Protein AF-0000000083317665 (afdb_homodimer)

Sequence (696 aa):
MKKIGIKEIALHAEVSTATVSYVLNGTRNVSFKTKERVLKVIEELNYMPNDIAKSLKSNKTNTIGVIAEDLTVFNAPEIIDGINEYAEKNDLQILLTNLRLQKRVGYDYANTEAYQKRAQEAVSSLLSKQVEGIIYVGVHARDITGLINTYEKPIVYTYCYAEGESSIQYNDEQAAYDAMAYLVGKGHTRIGIISGLMDSIPSRLRFNGYYKAMTEFQLPFDPQFIRIGNWSSESGYRLTGELMQLTNRPTALLIMNDLMAVGALKAAAEQGVCVPSDLSLIGFDNREFSAYLSPGITTMDVPLHEIGILAMKTLRSKIDGQPVPEEEAPLCTLIERESVAQIEPEKLMKKIGIKEIALHAEVSTATVSYVLNGTRNVSFKTKERVLKVIEELNYMPNDIAKSLKSNKTNTIGVIAEDLTVFNAPEIIDGINEYAEKNDLQILLTNLRLQKRVGYDYANTEAYQKRAQEAVSSLLSKQVEGIIYVGVHARDITGLINTYEKPIVYTYCYAEGESSIQYNDEQAAYDAMAYLVGKGHTRIGIISGLMDSIPSRLRFNGYYKAMTEFQLPFDPQFIRIGNWSSESGYRLTGELMQLTNRPTALLIMNDLMAVGALKAAAEQGVCVPSDLSLIGFDNREFSAYLSPGITTMDVPLHEIGILAMKTLRSKIDGQPVPEEEAPLCTLIERESVAQIEPEKL

pLDDT: mean 89.56, std 12.01, range [35.34, 98.88]

Secondary structure (DSSP, 8-state):
-----HHHHHHHHTS-HHHHHHHHHT-S---HHHHHHHHHHHHHTT----HHHHHHHHS---EEEEEES-TTSTHHHHHHHHHHHHHHHTT-EEEEEE--HHHHHTT-TT-HHHHHHHHHHHHHHHHHTT-SEEEEE-SSS-B-TTS---TT--EEEESSB-TTSEEE---HHHHHHHHHHHHHHTT--SEEEEE--TT-HHHHHHHHHHHHHHHHTTPPP-GGGEEE--SSHHHHHHHHHHHHTSTT--SEEEESSHHHHHHHHHHHHHTTPPTTTT-EEEEES--GGGGTSSSPPEEEEP-HHHHHHHHHHHHHHHHTTPPPP-PPPPPPEEE--SS----PPP--/-----HHHHHHHHTS-HHHHHHHHHT-S---HHHHHHHHHHHHHTT----HHHHHHHHS---EEEEEES-TTSTHHHHHHHHHHHHHHHTT-EEEEEE--HHHHHTT-TT-HHHHHHHHHHHHHHHHHTT-SEEEEE-SSS-B-TTS---TT--EEEESSB-TTSEEE---HHHHHHHHHHHHHHTT--SEEEEE--TT-HHHHHHHHHHHHHHHHTTPPP-GGGEEE--SSHHHHHHHHHHHHTSTT--SEEEESSHHHHHHHHHHHHHTTPPTTTT-EEEEES--GGGGTSSSPPEEEEP-HHHHHHHHHHHHHHHHTTPPPP-PPPPPPEEE--SS----PPP--

Radius of gyration: 28.66 Å; Cα contacts (8 Å, |Δi|>4): 1415; chains: 2; bounding box: 61×88×77 Å

InterPro domains:
  IPR000843 LacI-type HTH domain [PF00356] (6-50)
  IPR000843 LacI-type HTH domain [PS50932] (4-58)
  IPR000843 LacI-type HTH domain [SM00354] (3-73)
  IPR000843 LacI-type HTH domain [cd01392] (7-58)
  IPR010982 Lambda repressor-like, DNA-binding domain superfamily [G3DSA:1.10.260.40] (1-60)
  IPR010982 Lambda repressor-like, DNA-binding domain superfamily [SSF47413] (2-62)
  IPR028082 Periplasmic binding protein-like I [SSF53822] (63-342)
  IPR046335 Transcriptional regulator LacI/GalR-like, sensor domain [PF13377] (181-340)

Foldseek 3Di:
DPQCDLCNLCVQLVHDSVLLVCLVVVPDDDDPVSSVSSVVSCVVVVPDDDLVVVCVVVVASLEEEEEEQACPADLNVLLVLLLVVLSVVVVHHYDYHYLNNCVVQNPCCVPLPVQLVSQAVSLVVVVVVSHLAYEYEYNAAEECEPSYDNVLRAYEYENYDYPPHHYAAAQLLVLLLVVLVVQVVLQFQQEAEEFAAPPGPSRVSSVNSVVVNCVVVVGDDDCQRYHYAHQALCRLQVSLLSQVPDPPHGLEYEYEAVRSVNSNVVNCVVVVHDFNGSYAYEHECPDPCLVVDVFRHWYWHGNSSVSSNLRNQQSVCVSVVHDRDDDHRHYIDIDDTRRHHRDNNDDD/DPQCDLCNLCVQLVHDSVLLVCLVVVPDDDDPVSSVSSVVSCVVVVPDDDLVVVCVVVVASLEEEEEEQACPADLNVLLVLLLVVLSVVVVHHYDYHYLNNCVVQNPCCVVLPVQLVSQAVSLVVVVVVSHQAYEYEYNAAEEPEPSYDNVLRAYEYENYDYPPHHYAAAQLLVLLLVVLVVQVVLQWQQEAEEFAAPPGPSRVSSVNSVVVNCVVVVGDDDCQRYHYAHQALCRLQVSLLSQVPDPPHGLEYEYEAVRSVNSNVVNCVVVVHDFNGSYAYEHECPDPCLVVDVFRHWYWHGNSSVSSNLRNQQSVCVSVVHDRDDDHRHYIDIDDTRRHHRDNNDPD

Solvent-accessible surface area (backbone atoms only — not comparable to full-atom values): 35678 Å² total; per-residue (Å²): 128,85,78,76,41,61,60,50,50,9,61,73,43,71,45,52,50,64,53,46,49,21,60,77,63,65,75,52,95,63,58,69,70,56,43,51,43,42,51,50,42,32,60,74,63,64,56,65,66,58,47,56,65,49,17,68,72,68,74,51,64,55,26,33,29,33,41,26,36,27,46,74,44,85,58,36,30,36,20,49,48,17,34,44,54,50,26,58,78,65,71,37,41,39,39,57,42,67,66,42,41,47,82,72,44,53,88,52,72,75,58,49,63,66,51,28,53,52,51,33,50,53,44,51,54,39,54,21,62,48,39,60,32,37,39,38,38,41,85,53,66,42,82,49,59,84,44,62,75,61,86,84,49,43,58,25,26,30,46,24,35,36,82,97,50,54,51,43,61,62,37,40,28,58,38,30,23,51,53,44,50,50,44,42,72,27,23,54,58,47,66,22,36,37,38,30,41,84,88,28,60,62,33,50,34,25,47,49,11,43,49,51,36,33,59,74,69,66,40,77,84,56,76,84,39,59,40,78,30,67,64,34,34,65,39,21,20,53,50,42,45,55,43,69,66,39,92,83,44,47,47,29,33,47,23,67,27,39,48,18,36,52,17,27,51,52,30,30,55,76,69,72,41,46,59,17,81,57,32,16,39,33,24,23,59,55,50,78,40,37,70,71,36,91,53,17,45,14,18,32,32,58,52,39,36,57,45,16,34,51,38,47,55,44,42,51,24,51,61,68,70,41,79,61,74,90,68,78,56,47,64,47,45,79,44,86,50,48,14,56,46,77,46,78,56,69,87,128,128,83,80,76,43,60,61,50,50,10,62,74,43,70,44,52,51,64,54,46,48,22,58,76,65,64,74,50,95,64,57,70,69,57,43,50,43,42,50,49,41,33,59,73,64,64,56,64,65,58,46,56,64,49,18,69,74,69,74,50,62,53,28,34,29,33,40,26,35,26,46,72,43,84,60,36,30,36,20,48,48,17,34,44,54,50,25,58,79,64,71,37,41,39,38,56,42,65,67,41,41,49,82,72,46,53,88,52,72,76,57,48,62,66,50,28,52,53,50,34,50,52,44,52,55,38,53,21,61,47,40,58,32,36,38,38,37,42,84,52,65,43,84,49,58,85,44,63,75,62,86,85,48,43,58,27,26,30,46,24,37,36,81,97,51,55,52,42,59,63,35,41,28,58,38,29,23,52,52,45,50,51,44,42,74,28,24,52,58,47,68,21,37,37,39,29,42,84,90,28,59,62,34,49,33,25,47,50,11,42,48,51,36,34,59,75,69,67,39,77,84,54,76,86,39,60,42,78,30,68,64,34,33,65,39,20,19,54,50,41,45,56,41,67,66,40,90,82,44,46,48,28,32,48,23,67,27,40,47,17,37,52,16,26,53,52,31,30,54,75,68,71,43,45,60,18,81,57,33,16,39,33,25,22,58,56,49,77,40,38,71,72,35,93,52,17,46,14,19,31,30,58,52,39,38,57,45,16,35,49,39,48,54,42,41,50,23,50,60,70,71,41,80,63,75,89,66,79,57,48,66,47,43,80,43,88,51,48,14,57,48,78,45,76,57,69,85,127

Organism: Saccharibacillus brassicae (NCBI:txid2583377)

Structure (mmCIF, N/CA/C/O backbone):
data_AF-0000000083317665-model_v1
#
loop_
_entity.id
_entity.type
_entity.pdbx_description
1 polymer 'LacI family transcriptional regulator'
#
loop_
_atom_site.group_PDB
_atom_site.id
_atom_site.type_symbol
_atom_site.label_atom_id
_atom_site.label_alt_id
_atom_site.label_comp_id
_atom_site.label_asym_id
_atom_site.label_entity_id
_atom_site.label_seq_id
_atom_site.pdbx_PDB_ins_code
_atom_site.Cartn_x
_atom_site.Cartn_y
_atom_site.Cartn_z
_atom_site.occupancy
_atom_site.B_iso_or_equiv
_atom_site.auth_seq_id
_atom_site.auth_comp_id
_atom_site.auth_asym_id
_atom_site.auth_atom_id
_atom_site.pdbx_PDB_model_num
ATOM 1 N N . MET A 1 1 ? 8.125 -24.188 -33.344 1 35.34 1 MET A N 1
ATOM 2 C CA . MET A 1 1 ? 9.477 -24.578 -32.969 1 35.34 1 MET A CA 1
ATOM 3 C C . MET A 1 1 ? 9.445 -25.719 -31.953 1 35.34 1 MET A C 1
ATOM 5 O O . MET A 1 1 ? 8.57 -25.766 -31.078 1 35.34 1 MET A O 1
ATOM 9 N N . LYS A 1 2 ? 10.047 -26.844 -32.25 1 47.69 2 LYS A N 1
ATOM 10 C CA . LYS A 1 2 ? 10.07 -28.047 -31.422 1 47.69 2 LYS A CA 1
ATOM 11 C C . LYS A 1 2 ? 10.508 -27.719 -29.984 1 47.69 2 LYS A C 1
ATOM 13 O O . LYS A 1 2 ? 11.516 -27.047 -29.781 1 47.69 2 LYS A O 1
ATOM 18 N N . LYS A 1 3 ? 9.641 -27.719 -28.969 1 56.59 3 LYS A N 1
ATOM 19 C CA . LYS A 1 3 ? 9.945 -27.453 -27.562 1 56.59 3 LYS A CA 1
ATOM 20 C C . LYS A 1 3 ? 11.148 -28.281 -27.094 1 56.59 3 LYS A C 1
ATOM 22 O O . LYS A 1 3 ? 11.164 -29.5 -27.25 1 56.59 3 LYS A O 1
ATOM 27 N N . ILE A 1 4 ? 12.344 -27.688 -26.984 1 62.31 4 ILE A N 1
ATOM 28 C CA . ILE A 1 4 ? 13.562 -28.328 -26.5 1 62.31 4 ILE A CA 1
ATOM 29 C C . ILE A 1 4 ? 13.32 -28.906 -25.109 1 62.31 4 ILE A C 1
ATOM 31 O O . ILE A 1 4 ? 12.898 -28.203 -24.188 1 62.31 4 ILE A O 1
ATOM 35 N N . GLY A 1 5 ? 13.102 -30.172 -25.062 1 70.69 5 GLY A N 1
ATOM 36 C CA . GLY A 1 5 ? 12.961 -30.875 -23.797 1 70.69 5 GLY A CA 1
ATOM 37 C C . GLY A 1 5 ? 14.234 -31.562 -23.344 1 70.69 5 GLY A C 1
ATOM 38 O O . GLY A 1 5 ? 15.312 -31.312 -23.906 1 70.69 5 GLY A O 1
ATOM 39 N N . ILE A 1 6 ? 14.109 -32.188 -22.25 1 76.19 6 ILE A N 1
ATOM 40 C CA . ILE A 1 6 ? 15.234 -32.875 -21.641 1 76.19 6 ILE A CA 1
ATOM 41 C C . ILE A 1 6 ? 15.867 -33.812 -22.656 1 76.19 6 ILE A C 1
ATOM 43 O O . ILE A 1 6 ? 17.094 -34 -22.688 1 76.19 6 ILE A O 1
ATOM 47 N N . LYS A 1 7 ? 15.07 -34.25 -23.547 1 80.5 7 LYS A N 1
ATOM 48 C CA . LYS A 1 7 ? 15.555 -35.188 -24.547 1 80.5 7 LYS A CA 1
ATOM 49 C C . LYS A 1 7 ? 16.5 -34.5 -25.531 1 80.5 7 LYS A C 1
ATOM 51 O O . LYS A 1 7 ? 17.531 -35.062 -25.906 1 80.5 7 LYS A O 1
ATOM 56 N N . GLU A 1 8 ? 16.125 -33.312 -25.906 1 81.12 8 GLU A N 1
ATOM 57 C CA . GLU A 1 8 ? 16.953 -32.562 -26.844 1 81.12 8 GLU A CA 1
ATOM 58 C C . GLU A 1 8 ? 18.281 -32.156 -26.188 1 81.12 8 GLU A C 1
ATOM 60 O O . GLU A 1 8 ? 19.328 -32.219 -26.828 1 81.12 8 GLU A O 1
ATOM 65 N N . ILE A 1 9 ? 18.109 -31.734 -24.969 1 84.44 9 ILE A N 1
ATOM 66 C CA . ILE A 1 9 ? 19.312 -31.375 -24.234 1 84.44 9 ILE A CA 1
ATOM 67 C C . ILE A 1 9 ? 20.25 -32.594 -24.141 1 84.44 9 ILE A C 1
ATOM 69 O O . ILE A 1 9 ? 21.453 -32.469 -24.344 1 84.44 9 ILE A O 1
ATOM 73 N N . ALA A 1 10 ? 19.734 -33.656 -23.828 1 86.38 10 ALA A N 1
ATOM 74 C CA . ALA A 1 10 ? 20.5 -34.906 -23.703 1 86.38 10 ALA A CA 1
ATOM 75 C C . ALA A 1 10 ? 21.219 -35.25 -25 1 86.38 10 ALA A C 1
ATOM 77 O O . ALA A 1 10 ? 22.391 -35.625 -25 1 86.38 10 ALA A O 1
ATOM 78 N N . LEU A 1 11 ? 20.547 -35.062 -26.016 1 86.12 11 LEU A N 1
ATOM 79 C CA . LEU A 1 11 ? 21.094 -35.344 -27.328 1 86.12 11 LEU A CA 1
ATOM 80 C C . LEU A 1 11 ? 22.266 -34.406 -27.641 1 86.12 11 LEU A C 1
ATOM 82 O O . LEU A 1 11 ? 23.328 -34.844 -28.078 1 86.12 11 LEU A O 1
ATOM 86 N N . HIS A 1 12 ? 22.062 -33.156 -27.328 1 86.88 12 HIS A N 1
ATOM 87 C CA . HIS A 1 12 ? 23.062 -32.156 -27.641 1 86.88 12 HIS A CA 1
ATOM 88 C C . HIS A 1 12 ? 24.266 -32.281 -26.719 1 86.88 12 HIS A C 1
ATOM 90 O O . HIS A 1 12 ? 25.391 -31.984 -27.125 1 86.88 12 HIS A O 1
ATOM 96 N N . ALA A 1 13 ? 23.984 -32.594 -25.594 1 87.62 13 ALA A N 1
ATOM 97 C CA . ALA A 1 13 ? 25.047 -32.719 -24.594 1 87.62 13 ALA A CA 1
ATOM 98 C C . ALA A 1 13 ? 25.656 -34.094 -24.625 1 87.62 13 ALA A C 1
ATOM 100 O O . ALA A 1 13 ? 26.641 -34.375 -23.938 1 87.62 13 ALA A O 1
ATOM 101 N N . GLU A 1 14 ? 25.141 -35.031 -25.344 1 88.31 14 GLU A N 1
ATOM 102 C CA . GLU A 1 14 ? 25.609 -36.406 -25.5 1 88.31 14 GLU A CA 1
ATOM 103 C C . GLU A 1 14 ? 25.594 -37.156 -24.172 1 88.31 14 GLU A C 1
ATOM 105 O O . GLU A 1 14 ? 26.562 -37.812 -23.797 1 88.31 14 GLU A O 1
ATOM 110 N N . VAL A 1 15 ? 24.578 -36.875 -23.531 1 86.62 15 VAL A N 1
ATOM 111 C CA . VAL A 1 15 ? 24.359 -37.594 -22.266 1 86.62 15 VAL A CA 1
ATOM 112 C C . VAL A 1 15 ? 22.953 -38.156 -22.234 1 86.62 15 VAL A C 1
ATOM 114 O O . VAL A 1 15 ? 22.141 -37.906 -23.141 1 86.62 15 VAL A O 1
ATOM 117 N N . SER A 1 16 ? 22.688 -39.062 -21.328 1 82.56 16 SER A N 1
ATOM 118 C CA . SER A 1 16 ? 21.344 -39.594 -21.141 1 82.56 16 SER A CA 1
ATOM 119 C C . SER A 1 16 ? 20.391 -38.562 -20.594 1 82.56 16 SER A C 1
ATOM 121 O O . SER A 1 16 ? 20.844 -37.562 -20.016 1 82.56 16 SER A O 1
ATOM 123 N N . THR A 1 17 ? 19.078 -38.75 -20.828 1 85.56 17 THR A N 1
ATOM 124 C CA . THR A 1 17 ? 18.062 -37.844 -20.266 1 85.56 17 THR A CA 1
ATOM 125 C C . THR A 1 17 ? 18.141 -37.844 -18.734 1 85.56 17 THR A C 1
ATOM 127 O O . THR A 1 17 ? 17.891 -36.812 -18.109 1 85.56 17 THR A O 1
ATOM 130 N N . ALA A 1 18 ? 18.562 -38.938 -18.172 1 79.38 18 ALA A N 1
ATOM 131 C CA . ALA A 1 18 ? 18.75 -39.031 -16.734 1 79.38 18 ALA A CA 1
ATOM 132 C C . ALA A 1 18 ? 19.875 -38.125 -16.25 1 79.38 18 ALA A C 1
ATOM 134 O O . ALA A 1 18 ? 19.75 -37.438 -15.227 1 79.38 18 ALA A O 1
ATOM 135 N N . THR A 1 19 ? 20.875 -38.125 -17.016 1 80.62 19 THR A N 1
ATOM 136 C CA . THR A 1 19 ? 22.031 -37.281 -16.672 1 80.62 19 THR A CA 1
ATOM 137 C C . THR A 1 19 ? 21.656 -35.812 -16.688 1 80.62 19 THR A C 1
ATOM 139 O O . THR A 1 19 ? 22.047 -35.062 -15.805 1 80.62 19 THR A O 1
ATOM 142 N N . VAL A 1 20 ? 20.844 -35.438 -17.688 1 80.31 20 VAL A N 1
ATOM 143 C CA . VAL A 1 20 ? 20.375 -34.062 -17.766 1 80.31 20 VAL A CA 1
ATOM 144 C C . VAL A 1 20 ? 19.531 -33.719 -16.547 1 80.31 20 VAL A C 1
ATOM 146 O O . VAL A 1 20 ? 19.703 -32.656 -15.945 1 80.31 20 VAL A O 1
ATOM 149 N N . SER A 1 21 ? 18.75 -34.625 -16.188 1 75 21 SER A N 1
ATOM 150 C CA . SER A 1 21 ? 17.875 -34.438 -15.023 1 75 21 SER A CA 1
ATOM 151 C C . SER A 1 21 ? 18.703 -34.281 -13.742 1 75 21 SER A C 1
ATOM 153 O O . SER A 1 21 ? 18.406 -33.438 -12.914 1 75 21 SER A O 1
ATOM 155 N N . TYR A 1 22 ? 19.719 -35.094 -13.672 1 72.69 22 TYR A N 1
ATOM 156 C CA . TYR A 1 22 ? 20.578 -35.031 -12.5 1 72.69 22 TYR A CA 1
ATOM 157 C C . TYR A 1 22 ? 21.281 -33.656 -12.422 1 72.69 22 TYR A C 1
ATOM 159 O O . TYR A 1 22 ? 21.375 -33.062 -11.344 1 72.69 22 TYR A O 1
ATOM 167 N N . VAL A 1 23 ? 21.656 -33.188 -13.516 1 73.25 23 VAL A N 1
ATOM 168 C CA . VAL A 1 23 ? 22.359 -31.906 -13.586 1 73.25 23 VAL A CA 1
ATOM 169 C C . VAL A 1 23 ? 21.422 -30.75 -13.25 1 73.25 23 VAL A C 1
ATOM 171 O O . VAL A 1 23 ? 21.766 -29.844 -12.492 1 73.25 23 VAL A O 1
ATOM 174 N N . LEU A 1 24 ? 20.219 -30.859 -13.797 1 72.88 24 LEU A N 1
ATOM 175 C CA . LEU A 1 24 ? 19.25 -29.781 -13.648 1 72.88 24 LEU A CA 1
ATOM 176 C C . LEU A 1 24 ? 18.734 -29.719 -12.211 1 72.88 24 LEU A C 1
ATOM 178 O O . LEU A 1 24 ? 18.484 -28.625 -11.695 1 72.88 24 LEU A O 1
ATOM 182 N N . ASN A 1 25 ? 18.719 -30.938 -11.586 1 65.94 25 ASN A N 1
ATOM 183 C CA . ASN A 1 25 ? 18.094 -31 -10.266 1 65.94 25 ASN A CA 1
ATOM 184 C C . ASN A 1 25 ? 19.141 -31.156 -9.164 1 65.94 25 ASN A C 1
ATOM 186 O O . ASN A 1 25 ? 18.812 -31.047 -7.98 1 65.94 25 ASN A O 1
ATOM 190 N N . GLY A 1 26 ? 20.25 -31.297 -9.539 1 60.66 26 GLY A N 1
ATOM 191 C CA . GLY A 1 26 ? 21.344 -31.484 -8.594 1 60.66 26 GLY A CA 1
ATOM 192 C C . GLY A 1 26 ? 21.172 -32.719 -7.715 1 60.66 26 GLY A C 1
ATOM 193 O O . GLY A 1 26 ? 21.5 -32.688 -6.527 1 60.66 26 GLY A O 1
ATOM 194 N N . THR A 1 27 ? 20.531 -33.688 -8.125 1 57.81 27 THR A N 1
ATOM 195 C CA . THR A 1 27 ? 20.141 -34.812 -7.281 1 57.81 27 THR A CA 1
ATOM 196 C C . THR A 1 27 ? 21.234 -35.906 -7.27 1 57.81 27 THR A C 1
ATOM 198 O O . THR A 1 27 ? 21.312 -36.688 -6.332 1 57.81 27 THR A O 1
ATOM 201 N N . ARG A 1 28 ? 21.938 -36.156 -8.375 1 61.81 28 ARG A N 1
ATOM 202 C CA . ARG A 1 28 ? 23 -37.156 -8.406 1 61.81 28 ARG A CA 1
ATOM 203 C C . ARG A 1 28 ? 24.312 -36.531 -8.844 1 61.81 28 ARG A C 1
ATOM 205 O O . ARG A 1 28 ? 24.328 -35.5 -9.531 1 61.81 28 ARG A O 1
ATOM 212 N N . ASN A 1 29 ? 25.453 -37.094 -8.336 1 68.44 29 ASN A N 1
ATOM 213 C CA . ASN A 1 29 ? 26.781 -36.625 -8.703 1 68.44 29 ASN A CA 1
ATOM 214 C C . ASN A 1 29 ? 27.094 -36.906 -10.164 1 68.44 29 ASN A C 1
ATOM 216 O O . ASN A 1 29 ? 27 -38.062 -10.617 1 68.44 29 ASN A O 1
ATOM 220 N N . VAL A 1 30 ? 27.172 -35.906 -10.906 1 72.94 30 VAL A N 1
ATOM 221 C CA . VAL A 1 30 ? 27.625 -35.938 -12.289 1 72.94 30 VAL A CA 1
ATOM 222 C C . VAL A 1 30 ? 29.016 -35.344 -12.398 1 72.94 30 VAL A C 1
ATOM 224 O O . VAL A 1 30 ? 29.359 -34.438 -11.617 1 72.94 30 VAL A O 1
ATOM 227 N N . SER A 1 31 ? 29.953 -36 -13.164 1 78.19 31 SER A N 1
ATOM 228 C CA . SER A 1 31 ? 31.297 -35.469 -13.328 1 78.19 31 SER A CA 1
ATOM 229 C C . SER A 1 31 ? 31.266 -33.969 -13.719 1 78.19 31 SER A C 1
ATOM 231 O O . SER A 1 31 ? 30.312 -33.531 -14.336 1 78.19 31 SER A O 1
ATOM 233 N N . PHE A 1 32 ? 32.281 -33.25 -13.258 1 81.31 32 PHE A N 1
ATOM 234 C CA . PHE A 1 32 ? 32.375 -31.828 -13.531 1 81.31 32 PHE A CA 1
ATOM 235 C C . PHE A 1 32 ? 32.312 -31.547 -15.031 1 81.31 32 PHE A C 1
ATOM 237 O O . PHE A 1 32 ? 31.641 -30.625 -15.469 1 81.31 32 PHE A O 1
ATOM 244 N N . LYS A 1 33 ? 32.969 -32.312 -15.773 1 82.69 33 LYS A N 1
ATOM 245 C CA . LYS A 1 33 ? 33.031 -32.156 -17.219 1 82.69 33 LYS A CA 1
ATOM 246 C C . LYS A 1 33 ? 31.641 -32.312 -17.844 1 82.69 33 LYS A C 1
ATOM 248 O O . LYS A 1 33 ? 31.234 -31.531 -18.703 1 82.69 33 LYS A O 1
ATOM 253 N N . THR A 1 34 ? 30.953 -33.25 -17.375 1 84.12 34 THR A N 1
ATOM 254 C CA . THR A 1 34 ? 29.609 -33.531 -17.891 1 84.12 34 THR A CA 1
ATOM 255 C C . THR A 1 34 ? 28.641 -32.438 -17.5 1 84.12 34 THR A C 1
ATOM 257 O O . THR A 1 34 ? 27.812 -32 -18.328 1 84.12 34 THR A O 1
ATOM 260 N N . LYS A 1 35 ? 28.703 -32 -16.344 1 83.94 35 LYS A N 1
ATOM 261 C CA . LYS A 1 35 ? 27.859 -30.922 -15.844 1 83.94 35 LYS A CA 1
ATOM 262 C C . LYS A 1 35 ? 28.047 -29.656 -16.672 1 83.94 35 LYS A C 1
ATOM 264 O O . LYS A 1 35 ? 27.062 -29.016 -17.062 1 83.94 35 LYS A O 1
ATOM 269 N N . GLU A 1 36 ? 29.266 -29.359 -16.891 1 83.56 36 GLU A N 1
ATOM 270 C CA . GLU A 1 36 ? 29.562 -28.172 -17.688 1 83.56 36 GLU A CA 1
ATOM 271 C C . GLU A 1 36 ? 28.984 -28.281 -19.094 1 83.56 36 GLU A C 1
ATOM 273 O O . GLU A 1 36 ? 28.484 -27.312 -19.625 1 83.56 36 GLU A O 1
ATOM 278 N N . ARG A 1 37 ? 29.188 -29.406 -19.641 1 85.12 37 ARG A N 1
ATOM 279 C CA . ARG A 1 37 ? 28.672 -29.641 -20.984 1 85.12 37 ARG A CA 1
ATOM 280 C C . ARG A 1 37 ? 27.156 -29.469 -21.031 1 85.12 37 ARG A C 1
ATOM 282 O O . ARG A 1 37 ? 26.625 -28.844 -21.953 1 85.12 37 ARG A O 1
ATOM 289 N N . VAL A 1 38 ? 26.5 -30 -20.062 1 84.94 38 VAL A N 1
ATOM 290 C CA . VAL A 1 38 ? 25.047 -29.938 -19.984 1 84.94 38 VAL A CA 1
ATOM 291 C C . VAL A 1 38 ? 24.594 -28.484 -19.797 1 84.94 38 VAL A C 1
ATOM 293 O O . VAL A 1 38 ? 23.688 -28.016 -20.484 1 84.94 38 VAL A O 1
ATOM 296 N N . LEU A 1 39 ? 25.266 -27.859 -18.938 1 81.38 39 LEU A N 1
ATOM 297 C CA . LEU A 1 39 ? 24.922 -26.469 -18.641 1 81.38 39 LEU A CA 1
ATOM 298 C C . LEU A 1 39 ? 25.156 -25.594 -19.859 1 81.38 39 LEU A C 1
ATOM 300 O O . LEU A 1 39 ? 24.375 -24.656 -20.109 1 81.38 39 LEU A O 1
ATOM 304 N N . LYS A 1 40 ? 26.219 -25.812 -20.562 1 79.88 40 LYS A N 1
ATOM 305 C CA . LYS A 1 40 ? 26.5 -25.078 -21.781 1 79.88 40 LYS A CA 1
ATOM 306 C C . LYS A 1 40 ? 25.391 -25.25 -22.812 1 79.88 40 LYS A C 1
ATOM 308 O O . LYS A 1 40 ? 24.953 -24.281 -23.438 1 79.88 40 LYS A O 1
ATOM 313 N N . VAL A 1 41 ? 24.938 -26.453 -22.938 1 80.75 41 VAL A N 1
ATOM 314 C CA . VAL A 1 41 ? 23.875 -26.75 -23.891 1 80.75 41 VAL A CA 1
ATOM 315 C C . VAL A 1 41 ? 22.578 -26.062 -23.453 1 80.75 41 VAL A C 1
ATOM 317 O O . VAL A 1 41 ? 21.844 -25.516 -24.281 1 80.75 41 VAL A O 1
ATOM 320 N N . ILE A 1 42 ? 22.359 -26.078 -22.203 1 76.62 42 ILE A N 1
ATOM 321 C CA . ILE A 1 42 ? 21.172 -25.438 -21.625 1 76.62 42 ILE A CA 1
ATOM 322 C C . ILE A 1 42 ? 21.188 -23.953 -21.953 1 76.62 42 ILE A C 1
ATOM 324 O O . ILE A 1 42 ? 20.172 -23.375 -22.344 1 76.62 42 ILE A O 1
ATOM 328 N N . GLU A 1 43 ? 22.297 -23.438 -21.812 1 72.31 43 GLU A N 1
ATOM 329 C CA . GLU A 1 43 ? 22.469 -22.016 -22.109 1 72.31 43 GLU A CA 1
ATOM 330 C C . GLU A 1 43 ? 22.312 -21.734 -23.609 1 72.31 43 GLU A C 1
ATOM 332 O O . GLU A 1 43 ? 21.641 -20.766 -23.984 1 72.31 43 GLU A O 1
ATOM 337 N N . GLU A 1 44 ? 22.938 -22.578 -24.359 1 74.62 44 GLU A N 1
ATOM 338 C CA . GLU A 1 44 ? 22.906 -22.406 -25.812 1 74.62 44 GLU A CA 1
ATOM 339 C C . GLU A 1 44 ? 21.484 -22.547 -26.359 1 74.62 44 GLU A C 1
ATOM 341 O O . GLU A 1 44 ? 21.094 -21.844 -27.281 1 74.62 44 GLU A O 1
ATOM 346 N N . LEU A 1 45 ? 20.797 -23.469 -25.688 1 73.81 45 LEU A N 1
ATOM 347 C CA . LEU A 1 45 ? 19.469 -23.766 -26.188 1 73.81 45 LEU A CA 1
ATOM 348 C C . LEU A 1 45 ? 18.422 -22.906 -25.484 1 73.81 45 LEU A C 1
ATOM 350 O O . LEU A 1 45 ? 17.219 -23.031 -25.766 1 73.81 45 LEU A O 1
ATOM 354 N N . ASN A 1 46 ? 18.891 -22.188 -24.594 1 65.44 46 ASN A N 1
ATOM 355 C CA . ASN A 1 46 ? 18 -21.359 -23.797 1 65.44 46 ASN A CA 1
ATOM 356 C C . ASN A 1 46 ? 16.906 -22.188 -23.141 1 65.44 46 ASN A C 1
ATOM 358 O O . ASN A 1 46 ? 15.727 -21.828 -23.203 1 65.44 46 ASN A O 1
ATOM 362 N N . TYR A 1 47 ? 17.438 -23.359 -22.75 1 64.38 47 TYR A N 1
ATOM 363 C CA . TYR A 1 47 ? 16.5 -24.281 -22.125 1 64.38 47 TYR A CA 1
ATOM 364 C C . TYR A 1 47 ? 16.094 -23.812 -20.734 1 64.38 47 TYR A C 1
ATOM 366 O O . TYR A 1 47 ? 16.953 -23.453 -19.922 1 64.38 47 TYR A O 1
ATOM 374 N N . MET A 1 48 ? 14.82 -23.672 -20.547 1 61.03 48 MET A N 1
ATOM 375 C CA . MET A 1 48 ? 14.305 -23.406 -19.219 1 61.03 48 MET A CA 1
ATOM 376 C C . MET A 1 48 ? 13.547 -24.609 -18.672 1 61.03 48 MET A C 1
ATOM 378 O O . MET A 1 48 ? 12.672 -25.156 -19.344 1 61.03 48 MET A O 1
ATOM 382 N N . PRO A 1 49 ? 14.078 -25.188 -17.484 1 59.53 49 PRO A N 1
ATOM 383 C CA . PRO A 1 49 ? 13.391 -26.344 -16.906 1 59.53 49 PRO A CA 1
ATOM 384 C C . PRO A 1 49 ? 11.891 -26.109 -16.719 1 59.53 49 PRO A C 1
ATOM 386 O O . PRO A 1 49 ? 11.477 -24.969 -16.438 1 59.53 49 PRO A O 1
ATOM 389 N N . ASN A 1 50 ? 11.102 -27.109 -17.172 1 60.94 50 ASN A N 1
ATOM 390 C CA . ASN A 1 50 ? 9.656 -27.078 -16.969 1 60.94 50 ASN A CA 1
ATOM 391 C C . ASN A 1 50 ? 9.281 -27.641 -15.594 1 60.94 50 ASN A C 1
ATOM 393 O O . ASN A 1 50 ? 9.203 -28.859 -15.414 1 60.94 50 ASN A O 1
ATOM 397 N N . ASP A 1 51 ? 9.117 -26.766 -14.609 1 60.25 51 ASP A N 1
ATOM 398 C CA . ASP A 1 51 ? 8.844 -27.172 -13.234 1 60.25 51 ASP A CA 1
ATOM 399 C C . ASP A 1 51 ? 7.48 -27.844 -13.117 1 60.25 51 ASP A C 1
ATOM 401 O O . ASP A 1 51 ? 7.246 -28.625 -12.188 1 60.25 51 ASP A O 1
ATOM 405 N N . ILE A 1 52 ? 6.594 -27.547 -14.023 1 58.69 52 ILE A N 1
ATOM 406 C CA . ILE A 1 52 ? 5.277 -28.172 -13.977 1 58.69 52 ILE A CA 1
ATOM 407 C C . ILE A 1 52 ? 5.41 -29.672 -14.242 1 58.69 52 ILE A C 1
ATOM 409 O O . ILE A 1 52 ? 4.789 -30.484 -13.547 1 58.69 52 ILE A O 1
ATOM 413 N N . ALA A 1 53 ? 6.25 -29.984 -15.172 1 53.53 53 ALA A N 1
ATOM 414 C CA . ALA A 1 53 ? 6.488 -31.391 -15.484 1 53.53 53 ALA A CA 1
ATOM 415 C C . ALA A 1 53 ? 7.16 -32.094 -14.312 1 53.53 53 ALA A C 1
ATOM 417 O O . ALA A 1 53 ? 6.824 -33.25 -14 1 53.53 53 ALA A O 1
ATOM 418 N N . LYS A 1 54 ? 8.023 -31.375 -13.734 1 55.81 54 LYS A N 1
ATOM 419 C CA . LYS A 1 54 ? 8.727 -31.938 -12.586 1 55.81 54 LYS A CA 1
ATOM 420 C C . LYS A 1 54 ? 7.762 -32.219 -11.43 1 55.81 54 LYS A C 1
ATOM 422 O O . LYS A 1 54 ? 7.891 -33.219 -10.727 1 55.81 54 LYS A O 1
ATOM 427 N N . SER A 1 55 ? 6.887 -31.281 -11.242 1 59 55 SER A N 1
ATOM 428 C CA . SER A 1 55 ? 5.938 -31.375 -10.141 1 59 55 SER A CA 1
ATOM 429 C C . SER A 1 55 ? 5.047 -32.594 -10.289 1 59 55 SER A C 1
ATOM 431 O O . SER A 1 55 ? 4.648 -33.219 -9.297 1 59 55 SER A O 1
ATOM 433 N N . LEU A 1 56 ? 4.805 -33 -11.438 1 54.28 56 LEU A N 1
ATOM 434 C CA . LEU A 1 56 ? 3.971 -34.188 -11.688 1 54.28 56 LEU A CA 1
ATOM 435 C C . LEU A 1 56 ? 4.664 -35.469 -11.219 1 54.28 56 LEU A C 1
ATOM 437 O O . LEU A 1 56 ? 4.008 -36.375 -10.727 1 54.28 56 LEU A O 1
ATOM 441 N N . LYS A 1 57 ? 6 -35.344 -11.32 1 49.41 57 LYS A N 1
ATOM 442 C CA . LYS A 1 57 ? 6.742 -36.531 -10.906 1 49.41 57 LYS A CA 1
ATOM 443 C C . LYS A 1 57 ? 6.898 -36.562 -9.391 1 49.41 57 LYS A C 1
ATOM 445 O O . LYS A 1 57 ? 6.758 -37.625 -8.781 1 49.41 57 LYS A O 1
ATOM 450 N N . SER A 1 58 ? 7.273 -35.469 -8.812 1 54.5 58 SER A N 1
ATOM 451 C CA . SER A 1 58 ? 7.586 -35.406 -7.387 1 54.5 58 SER A CA 1
ATOM 452 C C . SER A 1 58 ? 6.34 -35.156 -6.555 1 54.5 58 SER A C 1
ATOM 454 O O . SER A 1 58 ? 6.34 -35.344 -5.336 1 54.5 58 SER A O 1
ATOM 456 N N . ASN A 1 59 ? 5.246 -34.906 -7.117 1 58.5 59 ASN A N 1
ATOM 457 C CA . ASN A 1 59 ? 4.008 -34.5 -6.465 1 58.5 59 ASN A CA 1
ATOM 458 C C . ASN A 1 59 ? 4.199 -33.219 -5.637 1 58.5 59 ASN A C 1
ATOM 460 O O . ASN A 1 59 ? 3.471 -33 -4.668 1 58.5 59 ASN A O 1
ATOM 464 N N . LYS A 1 60 ? 5.383 -32.531 -5.812 1 75.88 60 LYS A N 1
ATOM 465 C CA . LYS A 1 60 ? 5.621 -31.281 -5.105 1 75.88 60 LYS A CA 1
ATOM 466 C C . LYS A 1 60 ? 5.719 -30.109 -6.082 1 75.88 60 LYS A C 1
ATOM 468 O O . LYS A 1 60 ? 6.461 -30.172 -7.062 1 75.88 60 LYS A O 1
ATOM 473 N N . THR A 1 61 ? 4.922 -29.109 -5.93 1 79.56 61 THR A N 1
ATOM 474 C CA . THR A 1 61 ? 4.906 -27.953 -6.828 1 79.56 61 THR A CA 1
ATOM 475 C C . THR A 1 61 ? 5.797 -26.844 -6.297 1 79.56 61 THR A C 1
ATOM 477 O O . THR A 1 61 ? 6.109 -25.891 -7.016 1 79.56 61 THR A O 1
ATOM 480 N N . ASN A 1 62 ? 6.242 -26.906 -5 1 88.5 62 ASN A N 1
ATOM 481 C CA . ASN A 1 62 ? 6.977 -25.828 -4.336 1 88.5 62 ASN A CA 1
ATOM 482 C C . ASN A 1 62 ? 6.242 -24.5 -4.441 1 88.5 62 ASN A C 1
ATOM 484 O O . ASN A 1 62 ? 6.859 -23.469 -4.676 1 88.5 62 ASN A O 1
ATOM 488 N N . THR A 1 63 ? 4.926 -24.594 -4.332 1 92.25 63 THR A N 1
ATOM 489 C CA . THR A 1 63 ? 4.082 -23.406 -4.445 1 92.25 63 THR A CA 1
ATOM 490 C C . THR A 1 63 ? 3.234 -23.219 -3.188 1 92.25 63 THR A C 1
ATOM 492 O O . THR A 1 63 ? 2.682 -24.188 -2.662 1 92.25 63 THR A O 1
ATOM 495 N N . ILE A 1 64 ? 3.277 -22.031 -2.705 1 96.38 64 ILE A N 1
ATOM 496 C CA . ILE A 1 64 ? 2.479 -21.672 -1.541 1 96.38 64 ILE A CA 1
ATOM 497 C C . ILE A 1 64 ? 1.355 -20.719 -1.962 1 96.38 64 ILE A C 1
ATOM 499 O O . ILE A 1 64 ? 1.574 -19.797 -2.752 1 96.38 64 ILE A O 1
ATOM 503 N N . GLY A 1 65 ? 0.132 -21.016 -1.515 1 97.31 65 GLY A N 1
ATOM 504 C CA . GLY A 1 65 ? -0.971 -20.094 -1.717 1 97.31 65 GLY A CA 1
ATOM 505 C C . GLY A 1 65 ? -1.043 -19 -0.656 1 97.31 65 GLY A C 1
ATOM 506 O O . GLY A 1 65 ? -0.863 -19.281 0.532 1 97.31 65 GLY A O 1
ATOM 507 N N . VAL A 1 66 ? -1.202 -17.812 -1.112 1 98.31 66 VAL A N 1
ATOM 508 C CA . VAL A 1 66 ? -1.433 -16.688 -0.212 1 98.31 66 VAL A CA 1
ATOM 509 C C . VAL A 1 66 ? -2.783 -16.047 -0.523 1 98.31 66 VAL A C 1
ATOM 511 O O . VAL A 1 66 ? -3.029 -15.617 -1.654 1 98.31 66 VAL A O 1
ATOM 514 N N . ILE A 1 67 ? -3.664 -16.031 0.441 1 97.5 67 ILE A N 1
ATOM 515 C CA . ILE A 1 67 ? -4.949 -15.344 0.338 1 97.5 67 ILE A CA 1
ATOM 516 C C . ILE A 1 67 ? -4.926 -14.07 1.184 1 97.5 67 ILE A C 1
ATOM 518 O O . ILE A 1 67 ? -4.824 -14.141 2.412 1 97.5 67 ILE A O 1
ATOM 522 N N . ALA A 1 68 ? -4.961 -12.977 0.546 1 97.31 68 ALA A N 1
ATOM 523 C CA . ALA A 1 68 ? -5.129 -11.711 1.252 1 97.31 68 ALA A CA 1
ATOM 524 C C . ALA A 1 68 ? -6.594 -11.281 1.274 1 97.31 68 ALA A C 1
ATOM 526 O O . ALA A 1 68 ? -7.25 -11.25 0.233 1 97.31 68 ALA A O 1
ATOM 527 N N . GLU A 1 69 ? -7.098 -10.953 2.443 1 95.06 69 GLU A N 1
ATOM 528 C CA . GLU A 1 69 ? -8.445 -10.398 2.475 1 95.06 69 GLU A CA 1
ATOM 529 C C . GLU A 1 69 ? -8.531 -9.125 1.64 1 95.06 69 GLU A C 1
ATOM 531 O O . GLU A 1 69 ? -9.523 -8.891 0.945 1 95.06 69 GLU A O 1
ATOM 536 N N . ASP A 1 70 ? -7.488 -8.352 1.796 1 96 70 ASP A N 1
ATOM 537 C CA . ASP A 1 70 ? -7.375 -7.156 0.969 1 96 70 ASP A CA 1
ATOM 538 C C . ASP A 1 70 ? -5.926 -6.699 0.861 1 96 70 ASP A C 1
ATOM 540 O O . ASP A 1 70 ? -5.328 -6.273 1.853 1 96 70 ASP A O 1
ATOM 544 N N . LEU A 1 71 ? -5.453 -6.66 -0.313 1 96.75 71 LEU A N 1
ATOM 545 C CA . LEU A 1 71 ? -4.047 -6.371 -0.575 1 96.75 71 LEU A CA 1
ATOM 546 C C . LEU A 1 71 ? -3.744 -4.891 -0.347 1 96.75 71 LEU A C 1
ATOM 548 O O . LEU A 1 71 ? -2.586 -4.512 -0.165 1 96.75 71 LEU A O 1
ATOM 552 N N . THR A 1 72 ? -4.734 -4.047 -0.352 1 95.62 72 THR A N 1
ATOM 553 C CA . THR A 1 72 ? -4.504 -2.607 -0.345 1 95.62 72 THR A CA 1
ATOM 554 C C . THR A 1 72 ? -4.535 -2.061 1.079 1 95.62 72 THR A C 1
ATOM 556 O O . THR A 1 72 ? -4.352 -0.86 1.294 1 95.62 72 THR A O 1
ATOM 559 N N . VAL A 1 73 ? -4.75 -2.926 2.025 1 94.06 73 VAL A N 1
ATOM 560 C CA . VAL A 1 73 ? -4.707 -2.477 3.414 1 94.06 73 VAL A CA 1
ATOM 561 C C . VAL A 1 73 ? -3.262 -2.471 3.91 1 94.06 73 VAL A C 1
ATOM 563 O O . VAL A 1 73 ? -2.426 -3.23 3.416 1 94.06 73 VAL A O 1
ATOM 566 N N . PHE A 1 74 ? -2.943 -1.759 4.926 1 93.75 74 PHE A N 1
ATOM 567 C CA . PHE A 1 74 ? -1.589 -1.358 5.285 1 93.75 74 PHE A CA 1
ATOM 568 C C . PHE A 1 74 ? -0.752 -2.57 5.68 1 93.75 74 PHE A C 1
ATOM 570 O O . PHE A 1 74 ? 0.464 -2.584 5.477 1 93.75 74 PHE A O 1
ATOM 577 N N . ASN A 1 75 ? -1.37 -3.547 6.258 1 96.38 75 ASN A N 1
ATOM 578 C CA . ASN A 1 75 ? -0.615 -4.664 6.82 1 96.38 75 ASN A CA 1
ATOM 579 C C . ASN A 1 75 ? -0.257 -5.691 5.75 1 96.38 75 ASN A C 1
ATOM 581 O O . ASN A 1 75 ? 0.791 -6.336 5.828 1 96.38 75 ASN A O 1
ATOM 585 N N . ALA A 1 76 ? -1.077 -5.828 4.75 1 97.5 76 ALA A N 1
ATOM 586 C CA . ALA A 1 76 ? -0.991 -6.949 3.816 1 97.5 76 ALA A CA 1
ATOM 587 C C . ALA A 1 76 ? 0.312 -6.902 3.023 1 97.5 76 ALA A C 1
ATOM 589 O O . ALA A 1 76 ? 1.051 -7.887 2.975 1 97.5 76 ALA A O 1
ATOM 590 N N . PRO A 1 77 ? 0.657 -5.738 2.445 1 97.94 77 PRO A N 1
ATOM 591 C CA . PRO A 1 77 ? 1.89 -5.719 1.655 1 97.94 77 PRO A CA 1
ATOM 592 C C . PRO A 1 77 ? 3.123 -6.082 2.479 1 97.94 77 PRO A C 1
ATOM 594 O O . PRO A 1 77 ? 4.004 -6.797 1.992 1 97.94 77 PRO A O 1
ATOM 597 N N . GLU A 1 78 ? 3.176 -5.637 3.678 1 97.81 78 GLU A N 1
ATOM 598 C CA . GLU A 1 78 ? 4.328 -5.891 4.535 1 97.81 78 GLU A CA 1
ATOM 599 C C . GLU A 1 78 ? 4.406 -7.363 4.93 1 97.81 78 GLU A C 1
ATOM 601 O O . GLU A 1 78 ? 5.496 -7.945 4.973 1 97.81 78 GLU A O 1
ATOM 606 N N . ILE A 1 79 ? 3.285 -7.926 5.238 1 98.38 79 ILE A N 1
ATOM 607 C CA . ILE A 1 79 ? 3.248 -9.344 5.59 1 98.38 79 ILE A CA 1
ATOM 608 C C . ILE A 1 79 ? 3.654 -10.188 4.383 1 98.38 79 ILE A C 1
ATOM 610 O O . ILE A 1 79 ? 4.469 -11.102 4.504 1 98.38 79 ILE A O 1
ATOM 614 N N . ILE A 1 80 ? 3.115 -9.859 3.256 1 98.44 80 ILE A N 1
ATOM 615 C CA . ILE A 1 80 ? 3.418 -10.609 2.039 1 98.44 80 ILE A CA 1
ATOM 616 C C . ILE A 1 80 ? 4.891 -10.422 1.672 1 98.44 80 ILE A C 1
ATOM 618 O O . ILE A 1 80 ? 5.531 -11.352 1.173 1 98.44 80 ILE A O 1
ATOM 622 N N . ASP A 1 81 ? 5.41 -9.242 1.969 1 98.06 81 ASP A N 1
ATOM 623 C CA . ASP A 1 81 ? 6.84 -9.016 1.783 1 98.06 81 ASP A CA 1
ATOM 624 C C . ASP A 1 81 ? 7.664 -10.031 2.58 1 98.06 81 ASP A C 1
ATOM 626 O O . ASP A 1 81 ? 8.633 -10.594 2.064 1 98.06 81 ASP A O 1
ATOM 630 N N . GLY A 1 82 ? 7.312 -10.242 3.814 1 97.94 82 GLY A N 1
ATOM 631 C CA . GLY A 1 82 ? 7.977 -11.25 4.629 1 97.94 82 GLY A CA 1
ATOM 632 C C . GLY A 1 82 ? 7.816 -12.656 4.086 1 97.94 82 GLY A C 1
ATOM 633 O O . GLY A 1 82 ? 8.773 -13.43 4.062 1 97.94 82 GLY A O 1
ATOM 634 N N . ILE A 1 83 ? 6.602 -12.977 3.65 1 98.19 83 ILE A N 1
ATOM 635 C CA . ILE A 1 83 ? 6.32 -14.273 3.031 1 98.19 83 ILE A CA 1
ATOM 636 C C . ILE A 1 83 ? 7.234 -14.477 1.825 1 98.19 83 ILE A C 1
ATOM 638 O O . ILE A 1 83 ? 7.871 -15.523 1.689 1 98.19 83 ILE A O 1
ATOM 642 N N . ASN A 1 84 ? 7.297 -13.445 1.024 1 96.5 84 ASN A N 1
ATOM 643 C CA . ASN A 1 84 ? 8.094 -13.516 -0.198 1 96.5 84 ASN A CA 1
ATOM 644 C C . ASN A 1 84 ? 9.578 -13.672 0.109 1 96.5 84 ASN A C 1
ATOM 646 O O . ASN A 1 84 ? 10.289 -14.383 -0.601 1 96.5 84 ASN A O 1
ATOM 650 N N . GLU A 1 85 ? 10.062 -12.977 1.062 1 95.19 85 GLU A N 1
ATOM 651 C CA . GLU A 1 85 ? 11.469 -13.094 1.421 1 95.19 85 GLU A CA 1
ATOM 652 C C . GLU A 1 85 ? 11.836 -14.531 1.765 1 95.19 85 GLU A C 1
ATOM 654 O O . GLU A 1 85 ? 12.836 -15.062 1.271 1 95.19 85 GLU A O 1
ATOM 659 N N . TYR A 1 86 ? 11.008 -15.141 2.604 1 96.56 86 TYR A N 1
ATOM 660 C CA . TYR A 1 86 ? 11.242 -16.531 2.963 1 96.56 86 TYR A CA 1
ATOM 661 C C . TYR A 1 86 ? 11.141 -17.438 1.738 1 96.56 86 TYR A C 1
ATOM 663 O O . TYR A 1 86 ? 11.969 -18.328 1.548 1 96.56 86 TYR A O 1
ATOM 671 N N . ALA A 1 87 ? 10.078 -17.219 0.952 1 94.56 87 ALA A N 1
ATOM 672 C CA . ALA A 1 87 ? 9.844 -18.031 -0.239 1 94.56 87 ALA A CA 1
ATOM 673 C C . ALA A 1 87 ? 11.047 -17.969 -1.186 1 94.56 87 ALA A C 1
ATOM 675 O O . ALA A 1 87 ? 11.492 -19 -1.704 1 94.56 87 ALA A O 1
ATOM 676 N N . GLU A 1 88 ? 11.531 -16.797 -1.388 1 88.19 88 GLU A N 1
ATOM 677 C CA . GLU A 1 88 ? 12.672 -16.578 -2.268 1 88.19 88 GLU A CA 1
ATOM 678 C C . GLU A 1 88 ? 13.898 -17.359 -1.784 1 88.19 88 GLU A C 1
ATOM 680 O O . GLU A 1 88 ? 14.57 -18.016 -2.574 1 88.19 88 GLU A O 1
ATOM 685 N N . LYS A 1 89 ? 14.156 -17.312 -0.546 1 91.31 89 LYS A N 1
ATOM 686 C CA . LYS A 1 89 ? 15.32 -17.953 0.053 1 91.31 89 LYS A CA 1
ATOM 687 C C . LYS A 1 89 ? 15.203 -19.484 -0.018 1 91.31 89 LYS A C 1
ATOM 689 O O . LYS A 1 89 ? 16.203 -20.188 0.088 1 91.31 89 LYS A O 1
ATOM 694 N N . ASN A 1 90 ? 13.984 -19.984 -0.233 1 92 90 ASN A N 1
ATOM 695 C CA . ASN A 1 90 ? 13.766 -21.422 -0.18 1 92 90 ASN A CA 1
ATOM 696 C C . ASN A 1 90 ? 13.227 -21.953 -1.506 1 92 90 ASN A C 1
ATOM 698 O O . ASN A 1 90 ? 12.656 -23.047 -1.556 1 92 90 ASN A O 1
ATOM 702 N N . ASP A 1 91 ? 13.305 -21.125 -2.555 1 87.62 91 ASP A N 1
ATOM 703 C CA . ASP A 1 91 ? 12.93 -21.484 -3.916 1 87.62 91 ASP A CA 1
ATOM 704 C C . ASP A 1 91 ? 11.461 -21.891 -3.992 1 87.62 91 ASP A C 1
ATOM 706 O O . ASP A 1 91 ? 11.117 -22.922 -4.57 1 87.62 91 ASP A O 1
ATOM 710 N N . LEU A 1 92 ? 10.68 -21.172 -3.254 1 91.69 92 LEU A N 1
ATOM 711 C CA . LEU A 1 92 ? 9.234 -21.344 -3.283 1 91.69 92 LEU A CA 1
ATOM 712 C C . LEU A 1 92 ? 8.57 -20.266 -4.125 1 91.69 92 LEU A C 1
ATOM 714 O O . LEU A 1 92 ? 9.109 -19.172 -4.273 1 91.69 92 LEU A O 1
ATOM 718 N N . GLN A 1 93 ? 7.418 -20.625 -4.652 1 90.94 93 GLN A N 1
ATOM 719 C CA . GLN A 1 93 ? 6.598 -19.656 -5.383 1 90.94 93 GLN A CA 1
ATOM 720 C C . GLN A 1 93 ? 5.332 -19.312 -4.602 1 90.94 93 GLN A C 1
ATOM 722 O O . GLN A 1 93 ? 4.844 -20.109 -3.809 1 90.94 93 GLN A O 1
ATOM 727 N N . ILE A 1 94 ? 4.922 -18.125 -4.934 1 95.31 94 ILE A N 1
ATOM 728 C CA . ILE A 1 94 ? 3.736 -17.656 -4.223 1 95.31 94 ILE A CA 1
ATOM 729 C C . ILE A 1 94 ? 2.602 -17.422 -5.211 1 95.31 94 ILE A C 1
ATOM 731 O O . ILE A 1 94 ? 2.754 -16.656 -6.168 1 95.31 94 ILE A O 1
ATOM 735 N N . LEU A 1 95 ? 1.496 -18.156 -5.039 1 95.25 95 LEU A N 1
ATOM 736 C CA . LEU A 1 95 ? 0.25 -17.844 -5.73 1 95.25 95 LEU A CA 1
ATOM 737 C C . LEU A 1 95 ? -0.615 -16.906 -4.902 1 95.25 95 LEU A C 1
ATOM 739 O O . LEU A 1 95 ? -1.088 -17.266 -3.826 1 95.25 95 LEU A O 1
ATOM 743 N N . LEU A 1 96 ? -0.818 -15.719 -5.414 1 96.56 96 LEU A N 1
ATOM 744 C CA . LEU A 1 96 ? -1.507 -14.68 -4.648 1 96.56 96 LEU A CA 1
ATOM 745 C C . LEU A 1 96 ? -2.963 -14.562 -5.086 1 96.56 96 LEU A C 1
ATOM 747 O O . LEU A 1 96 ? -3.252 -14.469 -6.281 1 96.56 96 LEU A O 1
ATOM 751 N N . THR A 1 97 ? -3.836 -14.617 -4.137 1 95.44 97 THR A N 1
ATOM 752 C CA . THR A 1 97 ? -5.25 -14.312 -4.316 1 95.44 97 THR A CA 1
ATOM 753 C C . THR A 1 97 ? -5.672 -13.148 -3.426 1 95.44 97 THR A C 1
ATOM 755 O O . THR A 1 97 ? -5.398 -13.148 -2.223 1 95.44 97 THR A O 1
ATOM 758 N N . ASN A 1 98 ? -6.254 -12.18 -4.02 1 96.25 98 ASN A N 1
ATOM 759 C CA . ASN A 1 98 ? -6.77 -11 -3.322 1 96.25 98 ASN A CA 1
ATOM 760 C C . ASN A 1 98 ? -8.297 -10.992 -3.293 1 96.25 98 ASN A C 1
ATOM 762 O O . ASN A 1 98 ? -8.938 -10.867 -4.336 1 96.25 98 ASN A O 1
ATOM 766 N N . LEU A 1 99 ? -8.875 -11.094 -2.133 1 93.25 99 LEU A N 1
ATOM 767 C CA . LEU A 1 99 ? -10.32 -11.203 -2.014 1 93.25 99 LEU A CA 1
ATOM 768 C C . LEU A 1 99 ? -10.984 -9.836 -2.182 1 93.25 99 LEU A C 1
ATOM 770 O O . LEU A 1 99 ? -12.164 -9.75 -2.527 1 93.25 99 LEU A O 1
ATOM 774 N N . ARG A 1 100 ? -10.195 -8.758 -1.888 1 91.69 100 ARG A N 1
ATOM 775 C CA . ARG A 1 100 ? -10.68 -7.383 -1.99 1 91.69 100 ARG A CA 1
ATOM 776 C C . ARG A 1 100 ? -11.867 -7.152 -1.058 1 91.69 100 ARG A C 1
ATOM 778 O O . ARG A 1 100 ? -12.844 -6.496 -1.435 1 91.69 100 ARG A O 1
ATOM 785 N N . LEU A 1 101 ? -11.844 -7.738 0.099 1 86 101 LEU A N 1
ATOM 786 C CA . LEU A 1 101 ? -12.969 -7.727 1.024 1 86 101 LEU A CA 1
ATOM 787 C C . LEU A 1 101 ? -13.234 -6.316 1.539 1 86 101 LEU A C 1
ATOM 789 O O . LEU A 1 101 ? -14.391 -5.887 1.62 1 86 101 LEU A O 1
ATOM 793 N N . GLN A 1 102 ? -12.211 -5.602 1.944 1 80.19 102 GLN A N 1
ATOM 794 C CA . GLN A 1 102 ? -12.398 -4.258 2.48 1 80.19 102 GLN A CA 1
ATOM 795 C C . GLN A 1 102 ? -13.039 -3.336 1.443 1 80.19 102 GLN A C 1
ATOM 797 O O . GLN A 1 102 ? -13.93 -2.551 1.768 1 80.19 102 GLN A O 1
ATOM 802 N N . LYS A 1 103 ? -12.625 -3.461 0.262 1 76.56 103 LYS A N 1
ATOM 803 C CA . LYS A 1 103 ? -13.164 -2.643 -0.82 1 76.56 103 LYS A CA 1
ATOM 804 C C . LYS A 1 103 ? -14.625 -2.998 -1.105 1 76.56 103 LYS A C 1
ATOM 806 O O . LYS A 1 103 ? -15.422 -2.125 -1.445 1 76.56 103 LYS A O 1
ATOM 811 N N . ARG A 1 104 ? -14.906 -4.258 -0.917 1 77 104 ARG A N 1
ATOM 812 C CA . ARG A 1 104 ? -16.219 -4.758 -1.294 1 77 104 ARG A CA 1
ATOM 813 C C . ARG A 1 104 ? -17.234 -4.559 -0.163 1 77 104 ARG A C 1
ATOM 815 O O . ARG A 1 104 ? -18.391 -4.234 -0.41 1 77 104 ARG A O 1
ATOM 822 N N . VAL A 1 105 ? -16.781 -4.684 1.138 1 71.75 105 VAL A N 1
ATOM 823 C CA . VAL A 1 105 ? -17.75 -4.715 2.217 1 71.75 105 VAL A CA 1
ATOM 824 C C . VAL A 1 105 ? -17.406 -3.658 3.264 1 71.75 105 VAL A C 1
ATOM 826 O O . VAL A 1 105 ? -18.172 -3.426 4.199 1 71.75 105 VAL A O 1
ATOM 829 N N . GLY A 1 106 ? -16.344 -2.941 2.973 1 66.25 106 GLY A N 1
ATOM 830 C CA . GLY A 1 106 ? -15.906 -1.985 3.979 1 66.25 106 GLY A CA 1
ATOM 831 C C . GLY A 1 106 ? -15.617 -2.623 5.324 1 66.25 106 GLY A C 1
ATOM 832 O O . GLY A 1 106 ? -14.891 -3.615 5.406 1 66.25 106 GLY A O 1
ATOM 833 N N . TYR A 1 107 ? -16.188 -1.996 6.344 1 62.81 107 TYR A N 1
ATOM 834 C CA . TYR A 1 107 ? -15.953 -2.482 7.699 1 62.81 107 TYR A CA 1
ATOM 835 C C . TYR A 1 107 ? -17.125 -3.344 8.172 1 62.81 107 TYR A C 1
ATOM 837 O O . TYR A 1 107 ? -17.172 -3.744 9.336 1 62.81 107 TYR A O 1
ATOM 845 N N . ASP A 1 108 ? -18 -3.578 7.164 1 65.44 108 ASP A N 1
ATOM 846 C CA . ASP A 1 108 ? -19.172 -4.379 7.539 1 65.44 108 ASP A CA 1
ATOM 847 C C . ASP A 1 108 ? -18.891 -5.867 7.34 1 65.44 108 ASP A C 1
ATOM 849 O O . ASP A 1 108 ? -19.172 -6.414 6.27 1 65.44 108 ASP A O 1
ATOM 853 N N . TYR A 1 109 ? -18.484 -6.422 8.273 1 62.81 109 TYR A N 1
ATOM 854 C CA . TYR A 1 109 ? -18.125 -7.832 8.188 1 62.81 109 TYR A CA 1
ATOM 855 C C . TYR A 1 109 ? -19.312 -8.719 8.57 1 62.81 109 TYR A C 1
ATOM 857 O O . TYR A 1 109 ? -19.156 -9.93 8.734 1 62.81 109 TYR A O 1
ATOM 865 N N . ALA A 1 110 ? -20.469 -8.023 8.5 1 63.19 110 ALA A N 1
ATOM 866 C CA . ALA A 1 110 ? -21.672 -8.766 8.898 1 63.19 110 ALA A CA 1
ATOM 867 C C . ALA A 1 110 ? -22.094 -9.742 7.809 1 63.19 110 ALA A C 1
ATOM 869 O O . ALA A 1 110 ? -22.766 -10.734 8.086 1 63.19 110 ALA A O 1
ATOM 870 N N . ASN A 1 111 ? -21.75 -9.305 6.598 1 71.56 111 ASN A N 1
ATOM 871 C CA . ASN A 1 111 ? -22.141 -10.234 5.543 1 71.56 111 ASN A CA 1
ATOM 872 C C . ASN A 1 111 ? -21.203 -11.43 5.469 1 71.56 111 ASN A C 1
ATOM 874 O O . ASN A 1 111 ? -20.484 -11.594 4.484 1 71.56 111 ASN A O 1
ATOM 878 N N . THR A 1 112 ? -21.297 -12.305 6.324 1 74.19 112 THR A N 1
ATOM 879 C CA . THR A 1 112 ? -20.391 -13.43 6.559 1 74.19 112 THR A CA 1
ATOM 880 C C . THR A 1 112 ? -20.5 -14.461 5.441 1 74.19 112 THR A C 1
ATOM 882 O O . THR A 1 112 ? -19.516 -15.07 5.039 1 74.19 112 THR A O 1
ATOM 885 N N . GLU A 1 113 ? -21.656 -14.508 4.844 1 77.62 113 GLU A N 1
ATOM 886 C CA . GLU A 1 113 ? -21.859 -15.531 3.82 1 77.62 113 GLU A CA 1
ATOM 887 C C . GLU A 1 113 ? -21.078 -15.211 2.551 1 77.62 113 GLU A C 1
ATOM 889 O O . GLU A 1 113 ? -20.406 -16.078 1.993 1 77.62 113 GLU A O 1
ATOM 894 N N . ALA A 1 114 ? -21.266 -14.039 2.145 1 76.56 114 ALA A N 1
ATOM 895 C CA . ALA A 1 114 ? -20.562 -13.641 0.929 1 76.56 114 ALA A CA 1
ATOM 896 C C . ALA A 1 114 ? -19.062 -13.727 1.118 1 76.56 114 ALA A C 1
ATOM 898 O O . ALA A 1 114 ? -18.328 -14.148 0.214 1 76.56 114 ALA A O 1
ATOM 899 N N . TYR A 1 115 ? -18.641 -13.406 2.254 1 83.94 115 TYR A N 1
ATOM 900 C CA . TYR A 1 115 ? -17.234 -13.477 2.604 1 83.94 115 TYR A CA 1
ATOM 901 C C . TYR A 1 115 ? -16.734 -14.914 2.602 1 83.94 115 TYR A C 1
ATOM 903 O O . TYR A 1 115 ? -15.68 -15.219 2.031 1 83.94 115 TYR A O 1
ATOM 911 N N . GLN A 1 116 ? -17.5 -15.727 3.127 1 85.81 116 GLN A N 1
ATOM 912 C CA . GLN A 1 116 ? -17.156 -17.141 3.213 1 85.81 116 GLN A CA 1
ATOM 913 C C . GLN A 1 116 ? -17.062 -17.766 1.824 1 85.81 116 GLN A C 1
ATOM 915 O O . GLN A 1 116 ? -16.156 -18.562 1.556 1 85.81 116 GLN A O 1
ATOM 920 N N . LYS A 1 117 ? -18 -17.438 1.035 1 86.44 117 LYS A N 1
ATOM 921 C CA . LYS A 1 117 ? -18.016 -17.969 -0.319 1 86.44 117 LYS A CA 1
ATOM 922 C C . LYS A 1 117 ? -16.75 -17.578 -1.079 1 86.44 117 LYS A C 1
ATOM 924 O O . LYS A 1 117 ? -16.109 -18.422 -1.715 1 86.44 117 LYS A O 1
ATOM 929 N N . ARG A 1 118 ? -16.391 -16.375 -1.002 1 87.69 118 ARG A N 1
ATOM 930 C CA . ARG A 1 118 ? -15.219 -15.883 -1.709 1 87.69 118 ARG A CA 1
ATOM 931 C C . ARG A 1 118 ? -13.945 -16.531 -1.178 1 87.69 118 ARG A C 1
ATOM 933 O O . ARG A 1 118 ? -13.07 -16.922 -1.955 1 87.69 118 ARG A O 1
ATOM 940 N N . ALA A 1 119 ? -13.891 -16.578 0.107 1 91 119 ALA A N 1
ATOM 941 C CA . ALA A 1 119 ? -12.719 -17.188 0.729 1 91 119 ALA A CA 1
ATOM 942 C C . ALA A 1 119 ? -12.594 -18.656 0.326 1 91 119 ALA A C 1
ATOM 944 O O . ALA A 1 119 ? -11.5 -19.125 0.002 1 91 119 ALA A O 1
ATOM 945 N N . GLN A 1 120 ? -13.68 -19.328 0.311 1 90 120 GLN A N 1
ATOM 946 C CA . GLN A 1 120 ? -13.664 -20.75 -0.027 1 90 120 GLN A CA 1
ATOM 947 C C . GLN A 1 120 ? -13.328 -20.969 -1.5 1 90 120 GLN A C 1
ATOM 949 O O . GLN A 1 120 ? -12.633 -21.922 -1.853 1 90 120 GLN A O 1
ATOM 954 N N . GLU A 1 121 ? -13.859 -20.109 -2.295 1 87.81 121 GLU A N 1
ATOM 955 C CA . GLU A 1 121 ? -13.523 -20.172 -3.713 1 87.81 121 GLU A CA 1
ATOM 956 C C . GLU A 1 121 ? -12.023 -20 -3.932 1 87.81 121 GLU A C 1
ATOM 958 O O . GLU A 1 121 ? -11.43 -20.672 -4.77 1 87.81 121 GLU A O 1
ATOM 963 N N . ALA A 1 122 ? -11.453 -19.047 -3.217 1 91.75 122 ALA A N 1
ATOM 964 C CA . ALA A 1 122 ? -10.008 -18.828 -3.301 1 91.75 122 ALA A CA 1
ATOM 965 C C . ALA A 1 122 ? -9.242 -20.094 -2.895 1 91.75 122 ALA A C 1
ATOM 967 O O . ALA A 1 122 ? -8.289 -20.484 -3.572 1 91.75 122 ALA A O 1
ATOM 968 N N . VAL A 1 123 ? -9.695 -20.734 -1.851 1 91.56 123 VAL A N 1
ATOM 969 C CA . VAL A 1 123 ? -9.055 -21.953 -1.373 1 91.56 123 VAL A CA 1
ATOM 970 C C . VAL A 1 123 ? -9.156 -23.047 -2.439 1 91.56 123 VAL A C 1
ATOM 972 O O . VAL A 1 123 ? -8.164 -23.703 -2.77 1 91.56 123 VAL A O 1
ATOM 975 N N . SER A 1 124 ? -10.312 -23.203 -2.963 1 87.12 124 SER A N 1
ATOM 976 C CA . SER A 1 124 ? -10.547 -24.234 -3.977 1 87.12 124 SER A CA 1
ATOM 977 C C . SER A 1 124 ? -9.648 -24.031 -5.191 1 87.12 124 SER A C 1
ATOM 979 O O . SER A 1 124 ? -9.086 -24.984 -5.723 1 87.12 124 SER A O 1
ATOM 981 N N . SER A 1 125 ? -9.547 -22.828 -5.543 1 86.75 125 SER A N 1
ATOM 982 C CA . SER A 1 125 ? -8.688 -22.5 -6.676 1 86.75 125 SER A CA 1
ATOM 983 C C . SER A 1 125 ? -7.234 -22.844 -6.391 1 86.75 125 SER A C 1
ATOM 985 O O . SER A 1 125 ? -6.555 -23.438 -7.238 1 86.75 125 SER A O 1
ATOM 987 N N . LEU A 1 126 ? -6.762 -22.531 -5.258 1 89.94 126 LEU A N 1
ATOM 988 C CA . LEU A 1 126 ? -5.383 -22.812 -4.875 1 89.94 126 LEU A CA 1
ATOM 989 C C . LEU A 1 126 ? -5.129 -24.312 -4.789 1 89.94 126 LEU A C 1
ATOM 991 O O . LEU A 1 126 ? -4.078 -24.797 -5.219 1 89.94 126 LEU A O 1
ATOM 995 N N . LEU A 1 127 ? -6.078 -25.016 -4.27 1 86.38 127 LEU A N 1
ATOM 996 C CA . LEU A 1 127 ? -5.945 -26.469 -4.148 1 86.38 127 LEU A CA 1
ATOM 997 C C . LEU A 1 127 ? -5.887 -27.125 -5.527 1 86.38 127 LEU A C 1
ATOM 999 O O . LEU A 1 127 ? -5.137 -28.078 -5.73 1 86.38 127 LEU A O 1
ATOM 1003 N N . SER A 1 128 ? -6.672 -26.578 -6.398 1 81 128 SER A N 1
ATOM 1004 C CA . SER A 1 128 ? -6.664 -27.094 -7.762 1 81 128 SER A CA 1
ATOM 1005 C C . SER A 1 128 ? -5.305 -26.906 -8.422 1 81 128 SER A C 1
ATOM 1007 O O . SER A 1 128 ? -4.953 -27.625 -9.359 1 81 128 SER A O 1
ATOM 1009 N N . LYS A 1 129 ? -4.547 -25.984 -7.879 1 83.12 129 LYS A N 1
ATOM 1010 C CA . LYS A 1 129 ? -3.209 -25.719 -8.398 1 83.12 129 LYS A CA 1
ATOM 1011 C C . LYS A 1 129 ? -2.148 -26.469 -7.594 1 83.12 129 LYS A C 1
ATOM 1013 O O . LYS A 1 129 ? -0.95 -26.25 -7.785 1 83.12 129 LYS A O 1
ATOM 1018 N N . GLN A 1 130 ? -2.613 -27.234 -6.668 1 83.94 130 GLN A N 1
ATOM 1019 C CA . GLN A 1 130 ? -1.785 -28.156 -5.898 1 83.94 130 GLN A CA 1
ATOM 1020 C C . GLN A 1 130 ? -0.771 -27.406 -5.043 1 83.94 130 GLN A C 1
ATOM 1022 O O . GLN A 1 130 ? 0.409 -27.75 -5.012 1 83.94 130 GLN A O 1
ATOM 1027 N N . VAL A 1 131 ? -1.188 -26.328 -4.469 1 91.06 131 VAL A N 1
ATOM 1028 C CA . VAL A 1 131 ? -0.301 -25.641 -3.537 1 91.06 131 VAL A CA 1
ATOM 1029 C C . VAL A 1 131 ? 0.03 -26.547 -2.359 1 91.06 131 VAL A C 1
ATOM 1031 O O . VAL A 1 131 ? -0.75 -27.453 -2.021 1 91.06 131 VAL A O 1
ATOM 1034 N N . GLU A 1 132 ? 1.153 -26.328 -1.756 1 93.75 132 GLU A N 1
ATOM 1035 C CA . GLU A 1 132 ? 1.601 -27.172 -0.651 1 93.75 132 GLU A CA 1
ATOM 1036 C C . GLU A 1 132 ? 1.042 -26.688 0.681 1 93.75 132 GLU A C 1
ATOM 1038 O O . GLU A 1 132 ? 0.994 -27.438 1.656 1 93.75 132 GLU A O 1
ATOM 1043 N N . GLY A 1 133 ? 0.666 -25.562 0.78 1 96.75 133 GLY A N 1
ATOM 1044 C CA . GLY A 1 133 ? 0.095 -24.906 1.947 1 96.75 133 GLY A CA 1
ATOM 1045 C C . GLY A 1 133 ? -0.441 -23.516 1.652 1 96.75 133 GLY A C 1
ATOM 1046 O O . GLY A 1 133 ? -0.234 -22.984 0.559 1 96.75 133 GLY A O 1
ATOM 1047 N N . ILE A 1 134 ? -1.166 -22.953 2.641 1 97.81 134 ILE A N 1
ATOM 1048 C CA . ILE A 1 134 ? -1.831 -21.672 2.43 1 97.81 134 ILE A CA 1
ATOM 1049 C C . ILE A 1 134 ? -1.532 -20.734 3.598 1 97.81 134 ILE A C 1
ATOM 1051 O O . ILE A 1 134 ? -1.536 -21.172 4.758 1 97.81 134 ILE A O 1
ATOM 1055 N N . ILE A 1 135 ? -1.22 -19.547 3.314 1 98.44 135 ILE A N 1
ATOM 1056 C CA . ILE A 1 135 ? -1.192 -18.484 4.312 1 98.44 135 ILE A CA 1
ATOM 1057 C C . ILE A 1 135 ? -2.357 -17.531 4.082 1 98.44 135 ILE A C 1
ATOM 1059 O O . ILE A 1 135 ? -2.588 -17.078 2.953 1 98.44 135 ILE A O 1
ATOM 1063 N N . TYR A 1 136 ? -3.111 -17.297 5.094 1 97.88 136 TYR A N 1
ATOM 1064 C CA . TYR A 1 136 ? -4.25 -16.391 5.059 1 97.88 136 TYR A CA 1
ATOM 1065 C C . TYR A 1 136 ? -3.926 -15.086 5.785 1 97.88 136 TYR A C 1
ATOM 1067 O O . TYR A 1 136 ? -3.582 -15.102 6.969 1 97.88 136 TYR A O 1
ATOM 1075 N N . VAL A 1 137 ? -4.027 -13.977 5.09 1 97.56 137 VAL A N 1
ATOM 1076 C CA . VAL A 1 137 ? -3.695 -12.664 5.633 1 97.56 137 VAL A CA 1
ATOM 1077 C C . VAL A 1 137 ? -4.977 -11.859 5.867 1 97.56 137 VAL A C 1
ATOM 1079 O O . VAL A 1 137 ? -5.629 -11.438 4.914 1 97.56 137 VAL A O 1
ATOM 1082 N N . GLY A 1 138 ? -5.266 -11.562 7.09 1 94.25 138 GLY A N 1
ATOM 1083 C CA . GLY A 1 138 ? -6.461 -10.82 7.461 1 94.25 138 GLY A CA 1
ATOM 1084 C C . GLY A 1 138 ? -6.281 -9.32 7.375 1 94.25 138 GLY A C 1
ATOM 1085 O O . GLY A 1 138 ? -5.152 -8.828 7.281 1 94.25 138 GLY A O 1
ATOM 1086 N N . VAL A 1 139 ? -7.414 -8.586 7.41 1 90 139 VAL A N 1
ATOM 1087 C CA . VAL A 1 139 ? -7.414 -7.125 7.41 1 90 139 VAL A CA 1
ATOM 1088 C C . VAL A 1 139 ? -7.414 -6.605 8.844 1 90 139 VAL A C 1
ATOM 1090 O O . VAL A 1 139 ? -7.004 -5.469 9.102 1 90 139 VAL A O 1
ATOM 1093 N N . HIS A 1 140 ? -7.91 -7.344 9.734 1 83.56 140 HIS A N 1
ATOM 1094 C CA . HIS A 1 140 ? -7.957 -7.051 11.164 1 83.56 140 HIS A CA 1
ATOM 1095 C C . HIS A 1 140 ? -7.93 -8.336 11.984 1 83.56 140 HIS A C 1
ATOM 1097 O O . HIS A 1 140 ? -8.297 -9.406 11.492 1 83.56 140 HIS A O 1
ATOM 1103 N N . ALA A 1 141 ? -7.453 -8.148 13.148 1 82.56 141 ALA A N 1
ATOM 1104 C CA . ALA A 1 141 ? -7.352 -9.312 14.023 1 82.56 141 ALA A CA 1
ATOM 1105 C C . ALA A 1 141 ? -8.727 -9.766 14.492 1 82.56 141 ALA A C 1
ATOM 1107 O O . ALA A 1 141 ? -9.281 -9.211 15.445 1 82.56 141 ALA A O 1
ATOM 1108 N N . ARG A 1 142 ? -9.273 -10.734 13.812 1 84.06 142 ARG A N 1
ATOM 1109 C CA . ARG A 1 142 ? -10.578 -11.242 14.234 1 84.06 142 ARG A CA 1
ATOM 1110 C C . ARG A 1 142 ? -10.641 -12.758 14.086 1 84.06 142 ARG A C 1
ATOM 1112 O O . ARG A 1 142 ? -9.789 -13.359 13.43 1 84.06 142 ARG A O 1
ATOM 1119 N N . ASP A 1 143 ? -11.656 -13.273 14.734 1 87.69 143 ASP A N 1
ATOM 1120 C CA . ASP A 1 143 ? -11.922 -14.703 14.672 1 87.69 143 ASP A CA 1
ATOM 1121 C C . ASP A 1 143 ? -12.633 -15.07 13.367 1 87.69 143 ASP A C 1
ATOM 1123 O O . ASP A 1 143 ? -13.742 -14.602 13.109 1 87.69 143 ASP A O 1
ATOM 1127 N N . ILE A 1 144 ? -11.953 -15.953 12.594 1 88.75 144 ILE A N 1
ATOM 1128 C CA . ILE A 1 144 ? -12.586 -16.344 11.344 1 88.75 144 ILE A CA 1
ATOM 1129 C C . ILE A 1 144 ? -12.797 -17.859 11.328 1 88.75 144 ILE A C 1
ATOM 1131 O O . ILE A 1 144 ? -12.758 -18.484 10.266 1 88.75 144 ILE A O 1
ATOM 1135 N N . THR A 1 145 ? -12.969 -18.422 12.445 1 89.5 145 THR A N 1
ATOM 1136 C CA . THR A 1 145 ? -13.219 -19.859 12.578 1 89.5 145 THR A CA 1
ATOM 1137 C C . THR A 1 145 ? -14.391 -20.281 11.703 1 89.5 145 THR A C 1
ATOM 1139 O O . THR A 1 145 ? -15.43 -19.625 11.688 1 89.5 145 THR A O 1
ATOM 1142 N N . GLY A 1 146 ? -14.094 -21.328 11 1 85.06 146 GLY A N 1
ATOM 1143 C CA . GLY A 1 146 ? -15.164 -21.906 10.203 1 85.06 146 GLY A CA 1
ATOM 1144 C C . GLY A 1 146 ? -15.328 -21.25 8.852 1 85.06 146 GLY A C 1
ATOM 1145 O O . GLY A 1 146 ? -16.125 -21.703 8.016 1 85.06 146 GLY A O 1
ATOM 1146 N N . LEU A 1 147 ? -14.617 -20.234 8.578 1 84.25 147 LEU A N 1
ATOM 1147 C CA . LEU A 1 147 ? -14.758 -19.484 7.34 1 84.25 147 LEU A CA 1
ATOM 1148 C C . LEU A 1 147 ? -14.227 -20.297 6.156 1 84.25 147 LEU A C 1
ATOM 1150 O O . LEU A 1 147 ? -14.75 -20.203 5.047 1 84.25 147 LEU A O 1
ATOM 1154 N N . ILE A 1 148 ? -13.156 -21.016 6.422 1 88.44 148 ILE A N 1
ATOM 1155 C CA . ILE A 1 148 ? -12.5 -21.656 5.293 1 88.44 148 ILE A CA 1
ATOM 1156 C C . ILE A 1 148 ? -12.242 -23.125 5.621 1 88.44 148 ILE A C 1
ATOM 1158 O O . ILE A 1 148 ? -11.891 -23.469 6.758 1 88.44 148 ILE A O 1
ATOM 1162 N N . ASN A 1 149 ? -12.531 -23.969 4.73 1 88.25 149 ASN A N 1
ATOM 1163 C CA . ASN A 1 149 ? -12.141 -25.375 4.738 1 88.25 149 ASN A CA 1
ATOM 1164 C C . ASN A 1 149 ? -11.031 -25.641 3.73 1 88.25 149 ASN A C 1
ATOM 1166 O O . ASN A 1 149 ? -11.211 -25.438 2.527 1 88.25 149 ASN A O 1
ATOM 1170 N N . THR A 1 150 ? -9.883 -26.094 4.207 1 88.12 150 THR A N 1
ATOM 1171 C CA . THR A 1 150 ? -8.734 -26.297 3.324 1 88.12 150 THR A CA 1
ATOM 1172 C C . THR A 1 150 ? -8.594 -27.766 2.963 1 88.12 150 THR A C 1
ATOM 1174 O O . THR A 1 150 ? -7.617 -28.172 2.32 1 88.12 150 THR A O 1
ATOM 1177 N N . TYR A 1 151 ? -9.562 -28.609 3.408 1 84.19 151 TYR A N 1
ATOM 1178 C CA . TYR A 1 151 ? -9.547 -30.031 3.111 1 84.19 151 TYR A CA 1
ATOM 1179 C C . TYR A 1 151 ? -8.211 -30.656 3.498 1 84.19 151 TYR A C 1
ATOM 1181 O O . TYR A 1 151 ? -7.57 -31.328 2.684 1 84.19 151 TYR A O 1
ATOM 1189 N N . GLU A 1 152 ? -7.656 -30.312 4.645 1 87 152 GLU A N 1
ATOM 1190 C CA . GLU A 1 152 ? -6.492 -30.906 5.309 1 87 152 GLU A CA 1
ATOM 1191 C C . GLU A 1 152 ? -5.199 -30.266 4.801 1 87 152 GLU A C 1
ATOM 1193 O O . GLU A 1 152 ? -4.109 -30.625 5.266 1 87 152 GLU A O 1
ATOM 1198 N N . LYS A 1 153 ? -5.305 -29.422 3.773 1 92.31 153 LYS A N 1
ATOM 1199 C CA . LYS A 1 153 ? -4.113 -28.672 3.383 1 92.31 153 LYS A CA 1
ATOM 1200 C C . LYS A 1 153 ? -3.652 -27.734 4.504 1 92.31 153 LYS A C 1
ATOM 1202 O O . LYS A 1 153 ? -4.469 -27.047 5.117 1 92.31 153 LYS A O 1
ATOM 1207 N N . PRO A 1 154 ? -2.371 -27.797 4.883 1 96.38 154 PRO A N 1
ATOM 1208 C CA . PRO A 1 154 ? -1.878 -26.906 5.949 1 96.38 154 PRO A CA 1
ATOM 1209 C C . PRO A 1 154 ? -2.178 -25.438 5.684 1 96.38 154 PRO A C 1
ATOM 1211 O O . PRO A 1 154 ? -2.035 -24.969 4.555 1 96.38 154 PRO A O 1
ATOM 1214 N N . ILE A 1 155 ? -2.623 -24.734 6.762 1 97.06 155 ILE A N 1
ATOM 1215 C CA . ILE A 1 155 ? -2.924 -23.312 6.656 1 97.06 155 ILE A CA 1
ATOM 1216 C C . ILE A 1 155 ? -2.418 -22.594 7.898 1 97.06 155 ILE A C 1
ATOM 1218 O O . ILE A 1 155 ? -2.447 -23.141 9 1 97.06 155 ILE A O 1
ATOM 1222 N N . VAL A 1 156 ? -1.88 -21.422 7.719 1 97.44 156 VAL A N 1
ATOM 1223 C CA . VAL A 1 156 ? -1.476 -20.516 8.789 1 97.44 156 VAL A CA 1
ATOM 1224 C C . VAL A 1 156 ? -2.158 -19.172 8.609 1 97.44 156 VAL A C 1
ATOM 1226 O O . VAL A 1 156 ? -2.197 -18.625 7.504 1 97.44 156 VAL A O 1
ATOM 1229 N N . TYR A 1 157 ? -2.746 -18.672 9.672 1 97 157 TYR A N 1
ATOM 1230 C CA . TYR A 1 157 ? -3.424 -17.391 9.656 1 97 157 TYR A CA 1
ATOM 1231 C C . TYR A 1 157 ? -2.52 -16.281 10.203 1 97 157 TYR A C 1
ATOM 1233 O O . TYR A 1 157 ? -1.766 -16.516 11.148 1 97 157 TYR A O 1
ATOM 1241 N N . THR A 1 158 ? -2.518 -15.148 9.539 1 96.75 158 THR A N 1
ATOM 1242 C CA . THR A 1 158 ? -1.801 -13.961 9.984 1 96.75 158 THR A CA 1
ATOM 1243 C C . THR A 1 158 ? -2.744 -12.766 10.086 1 96.75 158 THR A C 1
ATOM 1245 O O . THR A 1 158 ? -3.596 -12.57 9.211 1 96.75 158 THR A O 1
ATOM 1248 N N . TYR A 1 159 ? -2.602 -11.961 11.164 1 94.56 159 TYR A N 1
ATOM 1249 C CA . TYR A 1 159 ? -3.404 -10.773 11.438 1 94.56 159 TYR A CA 1
ATOM 1250 C C . TYR A 1 159 ? -4.879 -11.133 11.578 1 94.56 159 TYR A C 1
ATOM 1252 O O . TYR A 1 159 ? -5.754 -10.305 11.32 1 94.56 159 TYR A O 1
ATOM 1260 N N . CYS A 1 160 ? -5.176 -12.32 11.797 1 92.75 160 CYS A N 1
ATOM 1261 C CA . CYS A 1 160 ? -6.438 -12.945 12.18 1 92.75 160 CYS A CA 1
ATOM 1262 C C . CYS A 1 160 ? -6.199 -14.312 12.812 1 92.75 160 CYS A C 1
ATOM 1264 O O . CYS A 1 160 ? -5.055 -14.719 13.016 1 92.75 160 CYS A O 1
ATOM 1266 N N . TYR A 1 161 ? -7.312 -14.969 13.258 1 91.81 161 TYR A N 1
ATOM 1267 C CA . TYR A 1 161 ? -7.102 -16.281 13.859 1 91.81 161 TYR A CA 1
ATOM 1268 C C . TYR A 1 161 ? -8.32 -17.172 13.672 1 91.81 161 TYR A C 1
ATOM 1270 O O . TYR A 1 161 ? -9.414 -16.688 13.359 1 91.81 161 TYR A O 1
ATOM 1278 N N . ALA A 1 162 ? -8.07 -18.406 13.727 1 91.44 162 ALA A N 1
ATOM 1279 C CA . ALA A 1 162 ? -9.102 -19.453 13.688 1 91.44 162 ALA A CA 1
ATOM 1280 C C . ALA A 1 162 ? -8.82 -20.531 14.727 1 91.44 162 ALA A C 1
ATOM 1282 O O . ALA A 1 162 ? -7.68 -20.969 14.883 1 91.44 162 ALA A O 1
ATOM 1283 N N . GLU A 1 163 ? -9.867 -20.859 15.398 1 90.31 163 GLU A N 1
ATOM 1284 C CA . GLU A 1 163 ? -9.734 -21.875 16.438 1 90.31 163 GLU A CA 1
ATOM 1285 C C . GLU A 1 163 ? -9.188 -23.188 15.859 1 90.31 163 GLU A C 1
ATOM 1287 O O . GLU A 1 163 ? -9.625 -23.625 14.797 1 90.31 163 GLU A O 1
ATOM 1292 N N . GLY A 1 164 ? -8.234 -23.719 16.547 1 88.69 164 GLY A N 1
ATOM 1293 C CA . GLY A 1 164 ? -7.691 -25 16.141 1 88.69 164 GLY A CA 1
ATOM 1294 C C . GLY A 1 164 ? -6.645 -24.891 15.055 1 88.69 164 GLY A C 1
ATOM 1295 O O . GLY A 1 164 ? -6.082 -25.906 14.625 1 88.69 164 GLY A O 1
ATOM 1296 N N . GLU A 1 165 ? -6.402 -23.688 14.594 1 92.06 165 GLU A N 1
ATOM 1297 C CA . GLU A 1 165 ? -5.422 -23.484 13.539 1 92.06 165 GLU A CA 1
ATOM 1298 C C . GLU A 1 165 ? -4.258 -22.625 14.023 1 92.06 165 GLU A C 1
ATOM 1300 O O . GLU A 1 165 ? -4.375 -21.922 15.031 1 92.06 165 GLU A O 1
ATOM 1305 N N . SER A 1 166 ? -3.158 -22.75 13.352 1 93.88 166 SER A N 1
ATOM 1306 C CA . SER A 1 166 ? -2.008 -21.906 13.656 1 93.88 166 SER A CA 1
ATOM 1307 C C . SER A 1 166 ? -2.24 -20.469 13.195 1 93.88 166 SER A C 1
ATOM 1309 O O . SER A 1 166 ? -2.752 -20.234 12.102 1 93.88 166 SER A O 1
ATOM 1311 N N . SER A 1 167 ? -1.974 -19.594 14.062 1 94.69 167 SER A N 1
ATOM 1312 C CA . SER A 1 167 ? -2.035 -18.172 13.766 1 94.69 167 SER A CA 1
ATOM 1313 C C . SER A 1 167 ? -0.816 -17.438 14.312 1 94.69 167 SER A C 1
ATOM 1315 O O . SER A 1 167 ? -0.35 -17.734 15.414 1 94.69 167 SER A O 1
ATOM 1317 N N . ILE A 1 168 ? -0.258 -16.562 13.461 1 95.56 168 ILE A N 1
ATOM 1318 C CA . ILE A 1 168 ? 0.88 -15.766 13.898 1 95.56 168 ILE A CA 1
ATOM 1319 C C . ILE A 1 168 ? 0.396 -14.398 14.367 1 95.56 168 ILE A C 1
ATOM 1321 O O . ILE A 1 168 ? -0.264 -13.672 13.617 1 95.56 168 ILE A O 1
ATOM 1325 N N . GLN A 1 169 ? 0.697 -14.055 15.555 1 92.5 169 GLN A N 1
ATOM 1326 C CA . GLN A 1 169 ? 0.359 -12.766 16.172 1 92.5 169 GLN A CA 1
ATOM 1327 C C . GLN A 1 169 ? 1.601 -12.086 16.734 1 92.5 169 GLN A C 1
ATOM 1329 O O . GLN A 1 169 ? 2.666 -12.695 16.828 1 92.5 169 GLN A O 1
ATOM 1334 N N . TYR A 1 170 ? 1.501 -10.812 16.984 1 95.56 170 TYR A N 1
ATOM 1335 C CA . TYR A 1 170 ? 2.549 -10.109 17.719 1 95.56 170 TYR A CA 1
ATOM 1336 C C . TYR A 1 170 ? 2.115 -9.828 19.156 1 95.56 170 TYR A C 1
ATOM 1338 O O . TYR A 1 170 ? 0.957 -10.047 19.516 1 95.56 170 TYR A O 1
ATOM 1346 N N . ASN A 1 171 ? 3.006 -9.484 20.016 1 96.88 171 ASN A N 1
ATOM 1347 C CA . ASN A 1 171 ? 2.762 -9.367 21.453 1 96.88 171 ASN A CA 1
ATOM 1348 C C . ASN A 1 171 ? 2.129 -8.031 21.797 1 96.88 171 ASN A C 1
ATOM 1350 O O . ASN A 1 171 ? 2.82 -7.105 22.234 1 96.88 171 ASN A O 1
ATOM 1354 N N . ASP A 1 172 ? 0.841 -7.977 21.734 1 96.75 172 ASP A N 1
ATOM 1355 C CA . ASP A 1 172 ? 0.061 -6.773 22 1 96.75 172 ASP A CA 1
ATOM 1356 C C . ASP A 1 172 ? 0.26 -6.301 23.438 1 96.75 172 ASP A C 1
ATOM 1358 O O . ASP A 1 172 ? 0.404 -5.102 23.688 1 96.75 172 ASP A O 1
ATOM 1362 N N . GLU A 1 173 ? 0.214 -7.234 24.297 1 97.88 173 GLU A N 1
ATOM 1363 C CA . GLU A 1 173 ? 0.323 -6.902 25.719 1 97.88 173 GLU A CA 1
ATOM 1364 C C . GLU A 1 173 ? 1.662 -6.238 26.016 1 97.88 173 GLU A C 1
ATOM 1366 O O . GLU A 1 173 ? 1.706 -5.18 26.656 1 97.88 173 GLU A O 1
ATOM 1371 N N . GLN A 1 174 ? 2.688 -6.848 25.516 1 98.56 174 GLN A N 1
ATOM 1372 C CA . GLN A 1 174 ? 4.012 -6.281 25.734 1 98.56 174 GLN A CA 1
ATOM 1373 C C . GLN A 1 174 ? 4.156 -4.922 25.062 1 98.56 174 GLN A C 1
ATOM 1375 O O . GLN A 1 174 ? 4.809 -4.023 25.609 1 98.56 174 GLN A O 1
ATOM 1380 N N . ALA A 1 175 ? 3.584 -4.801 23.938 1 98.69 175 ALA A N 1
ATOM 1381 C CA . ALA A 1 175 ? 3.654 -3.535 23.203 1 98.69 175 ALA A CA 1
ATOM 1382 C C . ALA A 1 175 ? 3.033 -2.4 24.016 1 98.69 175 ALA A C 1
ATOM 1384 O O . ALA A 1 175 ? 3.619 -1.322 24.125 1 98.69 175 ALA A O 1
ATOM 1385 N N . ALA A 1 176 ? 1.868 -2.654 24.531 1 98.56 176 ALA A N 1
ATOM 1386 C CA . ALA A 1 176 ? 1.191 -1.638 25.328 1 98.56 176 ALA A CA 1
ATOM 1387 C C . ALA A 1 176 ? 1.969 -1.344 26.609 1 98.56 176 ALA A C 1
ATOM 1389 O O . ALA A 1 176 ? 2.076 -0.188 27.031 1 98.56 176 ALA A O 1
ATOM 1390 N N . TYR A 1 177 ? 2.504 -2.369 27.188 1 98.75 177 TYR A N 1
ATOM 1391 C CA . TYR A 1 177 ? 3.336 -2.191 28.375 1 98.75 177 TYR A CA 1
ATOM 1392 C C . TYR A 1 177 ? 4.527 -1.294 28.062 1 98.75 177 TYR A C 1
ATOM 1394 O O . TYR A 1 177 ? 4.828 -0.374 28.828 1 98.75 177 TYR A O 1
ATOM 1402 N N . ASP A 1 178 ? 5.188 -1.59 26.969 1 98.88 178 ASP A N 1
ATOM 1403 C CA . ASP A 1 178 ? 6.363 -0.817 26.594 1 98.88 178 ASP A CA 1
ATOM 1404 C C . ASP A 1 178 ? 6.004 0.644 26.328 1 98.88 178 ASP A C 1
ATOM 1406 O O . ASP A 1 178 ? 6.758 1.549 26.688 1 98.88 178 ASP A O 1
ATOM 1410 N N . ALA A 1 179 ? 4.855 0.852 25.719 1 98.88 179 ALA A N 1
ATOM 1411 C CA . ALA A 1 179 ? 4.379 2.209 25.469 1 98.88 179 ALA A CA 1
ATOM 1412 C C . ALA A 1 179 ? 4.148 2.961 26.781 1 98.88 179 ALA A C 1
ATOM 1414 O O . ALA A 1 179 ? 4.551 4.117 26.922 1 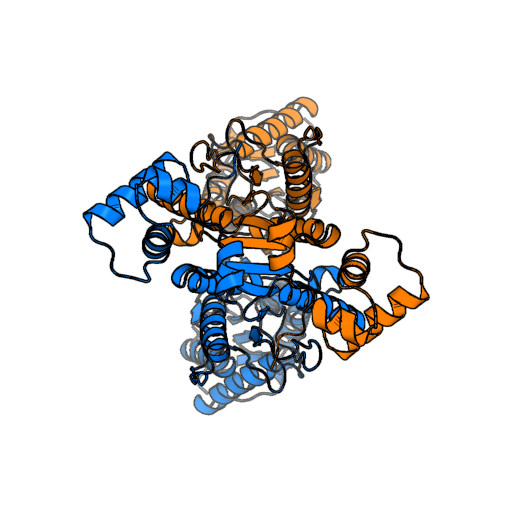98.88 179 ALA A O 1
ATOM 1415 N N . MET A 1 180 ? 3.537 2.311 27.719 1 98.62 180 MET A N 1
ATOM 1416 C CA . MET A 1 180 ? 3.287 2.895 29.031 1 98.62 180 MET A CA 1
ATOM 1417 C C . MET A 1 180 ? 4.594 3.188 29.75 1 98.62 180 MET A C 1
ATOM 1419 O O . MET A 1 180 ? 4.758 4.258 30.344 1 98.62 180 MET A O 1
ATOM 1423 N N . ALA A 1 181 ? 5.477 2.211 29.688 1 98.75 181 ALA A N 1
ATOM 1424 C CA . ALA A 1 181 ? 6.777 2.395 30.328 1 98.75 181 ALA A CA 1
ATOM 1425 C C . ALA A 1 181 ? 7.492 3.625 29.766 1 98.75 181 ALA A C 1
ATOM 1427 O O . ALA A 1 181 ? 8.133 4.367 30.516 1 98.75 181 ALA A O 1
ATOM 1428 N N . TYR A 1 182 ? 7.375 3.789 28.484 1 98.81 182 TYR A N 1
ATOM 1429 C CA . TYR A 1 182 ? 7.965 4.953 27.828 1 98.81 182 TYR A CA 1
ATOM 1430 C C . TYR A 1 182 ? 7.355 6.242 28.359 1 98.81 182 TYR A C 1
ATOM 1432 O O . TYR A 1 182 ? 8.078 7.18 28.719 1 98.81 182 TYR A O 1
ATOM 1440 N N . LEU A 1 183 ? 6.008 6.316 28.438 1 98.5 183 LEU A N 1
ATOM 1441 C CA . LEU A 1 183 ? 5.32 7.504 28.938 1 98.5 183 LEU A CA 1
ATOM 1442 C C . LEU A 1 183 ? 5.711 7.797 30.375 1 98.5 183 LEU A C 1
ATOM 1444 O O . LEU A 1 183 ? 5.941 8.953 30.75 1 98.5 183 LEU A O 1
ATOM 1448 N N . VAL A 1 184 ? 5.832 6.77 31.188 1 97.88 184 VAL A N 1
ATOM 1449 C CA . VAL A 1 184 ? 6.234 6.922 32.594 1 97.88 184 VAL A CA 1
ATOM 1450 C C . VAL A 1 184 ? 7.664 7.453 32.656 1 97.88 184 VAL A C 1
ATOM 1452 O O . VAL A 1 184 ? 7.969 8.336 33.469 1 97.88 184 VAL A O 1
ATOM 1455 N N . GLY A 1 185 ? 8.508 6.887 31.797 1 97.81 185 GLY A N 1
ATOM 1456 C CA . GLY A 1 185 ? 9.883 7.352 31.719 1 97.81 185 GLY A CA 1
ATOM 1457 C C . GLY A 1 185 ? 9.992 8.82 31.344 1 97.81 185 GLY A C 1
ATOM 1458 O O . GLY A 1 185 ? 10.977 9.477 31.703 1 97.81 185 GLY A O 1
ATOM 1459 N N . LYS A 1 186 ? 8.977 9.312 30.656 1 98.31 186 LYS A N 1
ATOM 1460 C CA . LYS A 1 186 ? 8.922 10.719 30.266 1 98.31 186 LYS A CA 1
ATOM 1461 C C . LYS A 1 186 ? 8.305 11.57 31.375 1 98.31 186 LYS A C 1
ATOM 1463 O O . LYS A 1 186 ? 8.133 12.781 31.203 1 98.31 186 LYS A O 1
ATOM 1468 N N . GLY A 1 187 ? 7.887 10.953 32.469 1 97.31 187 GLY A N 1
ATOM 1469 C CA . GLY A 1 187 ? 7.43 11.672 33.656 1 97.31 187 GLY A CA 1
ATOM 1470 C C . GLY A 1 187 ? 5.918 11.688 33.812 1 97.31 187 GLY A C 1
ATOM 1471 O O . GLY A 1 187 ? 5.387 12.234 34.781 1 97.31 187 GLY A O 1
ATOM 1472 N N . HIS A 1 188 ? 5.164 11.078 32.906 1 97.69 188 HIS A N 1
ATOM 1473 C CA . HIS A 1 188 ? 3.709 11.102 32.938 1 97.69 188 HIS A CA 1
ATOM 1474 C C . HIS A 1 188 ? 3.18 10.125 34 1 97.69 188 HIS A C 1
ATOM 1476 O O . HIS A 1 188 ? 3.645 8.992 34.094 1 97.69 188 HIS A O 1
ATOM 1482 N N . THR A 1 189 ? 2.191 10.578 34.75 1 96.25 189 THR A N 1
ATOM 1483 C CA . THR A 1 189 ? 1.583 9.719 35.75 1 96.25 189 THR A CA 1
ATOM 1484 C C . THR A 1 189 ? 0.076 9.617 35.531 1 96.25 189 THR A C 1
ATOM 1486 O O . THR A 1 189 ? -0.543 8.617 35.938 1 96.25 189 THR A O 1
ATOM 1489 N N . ARG A 1 190 ? -0.556 10.664 35 1 96.5 190 ARG A N 1
ATOM 1490 C CA . ARG A 1 190 ? -1.959 10.625 34.625 1 96.5 190 ARG A CA 1
ATOM 1491 C C . ARG A 1 190 ? -2.104 10.25 33.156 1 96.5 190 ARG A C 1
ATOM 1493 O O . ARG A 1 190 ? -2.164 11.125 32.281 1 96.5 190 ARG A O 1
ATOM 1500 N N . ILE A 1 191 ? -2.176 8.977 32.969 1 97.81 191 ILE A N 1
ATOM 1501 C CA . ILE A 1 191 ? -2.156 8.477 31.578 1 97.81 191 ILE A CA 1
ATOM 1502 C C . ILE A 1 191 ? -3.504 7.844 31.25 1 97.81 191 ILE A C 1
ATOM 1504 O O . ILE A 1 191 ? -3.943 6.91 31.922 1 97.81 191 ILE A O 1
ATOM 1508 N N . GLY A 1 192 ? -4.188 8.43 30.266 1 98.31 192 GLY A N 1
ATOM 1509 C CA . GLY A 1 192 ? -5.43 7.852 29.766 1 98.31 192 GLY A CA 1
ATOM 1510 C C . GLY A 1 192 ? -5.219 6.867 28.625 1 98.31 192 GLY A C 1
ATOM 1511 O O . GLY A 1 192 ? -4.113 6.754 28.094 1 98.31 192 GLY A O 1
ATOM 1512 N N . ILE A 1 193 ? -6.301 6.148 28.312 1 98.38 193 ILE A N 1
ATOM 1513 C CA . ILE A 1 193 ? -6.234 5.176 27.234 1 98.38 193 ILE A CA 1
ATOM 1514 C C . ILE A 1 193 ? -7.5 5.262 26.391 1 98.38 193 ILE A C 1
ATOM 1516 O O . ILE A 1 193 ? -8.602 5.453 26.922 1 98.38 193 ILE A O 1
ATOM 1520 N N . ILE A 1 194 ? -7.297 5.273 25.109 1 98.62 194 ILE A N 1
ATOM 1521 C CA . ILE A 1 194 ? -8.383 5.066 24.156 1 98.62 194 ILE A CA 1
ATOM 1522 C C . ILE A 1 194 ? -8.227 3.705 23.484 1 98.62 194 ILE A C 1
ATOM 1524 O O . ILE A 1 194 ? -7.328 3.506 22.656 1 98.62 194 ILE A O 1
ATOM 1528 N N . SER A 1 195 ? -9.07 2.783 23.875 1 97.31 195 SER A N 1
ATOM 1529 C CA . SER A 1 195 ? -8.992 1.408 23.391 1 97.31 195 SER A CA 1
ATOM 1530 C C . SER A 1 195 ? -9.742 1.24 22.078 1 97.31 195 SER A C 1
ATOM 1532 O O . SER A 1 195 ? -10.383 2.178 21.594 1 97.31 195 SER A O 1
ATOM 1534 N N . GLY A 1 196 ? -9.516 0.044 21.453 1 94.56 196 GLY A N 1
ATOM 1535 C CA . GLY A 1 196 ? -10.383 -0.361 20.359 1 94.56 196 GLY A CA 1
ATOM 1536 C C . GLY A 1 196 ? -11.695 -0.959 20.828 1 94.56 196 GLY A C 1
ATOM 1537 O O . GLY A 1 196 ? -12.195 -0.612 21.891 1 94.56 196 GLY A O 1
ATOM 1538 N N . LEU A 1 197 ? -12.234 -1.768 19.969 1 90.44 197 LEU A N 1
ATOM 1539 C CA . LEU A 1 197 ? -13.5 -2.41 20.312 1 90.44 197 LEU A CA 1
ATOM 1540 C C . LEU A 1 197 ? -13.32 -3.357 21.5 1 90.44 197 LEU A C 1
ATOM 1542 O O . LEU A 1 197 ? -12.297 -4.023 21.609 1 90.44 197 LEU A O 1
ATOM 1546 N N . MET A 1 198 ? -14.273 -3.453 22.312 1 84.38 198 MET A N 1
ATOM 1547 C CA . MET A 1 198 ? -14.227 -4.254 23.531 1 84.38 198 MET A CA 1
ATOM 1548 C C . MET A 1 198 ? -14.102 -5.738 23.203 1 84.38 198 MET A C 1
ATOM 1550 O O . MET A 1 198 ? -13.477 -6.492 23.938 1 84.38 198 MET A O 1
ATOM 1554 N N . ASP A 1 199 ? -14.656 -6.137 22.156 1 83.38 199 ASP A N 1
ATOM 1555 C CA . ASP A 1 199 ? -14.664 -7.562 21.828 1 83.38 199 ASP A CA 1
ATOM 1556 C C . ASP A 1 199 ? -13.484 -7.926 20.938 1 83.38 199 ASP A C 1
ATOM 1558 O O . ASP A 1 199 ? -13.414 -9.047 20.422 1 83.38 199 ASP A O 1
ATOM 1562 N N . SER A 1 200 ? -12.562 -7.051 20.891 1 85.94 200 SER A N 1
ATOM 1563 C CA . SER A 1 200 ? -11.367 -7.262 20.094 1 85.94 200 SER A CA 1
ATOM 1564 C C . SER A 1 200 ? -10.242 -7.867 20.938 1 85.94 200 SER A C 1
ATOM 1566 O O . SER A 1 200 ? -9.93 -7.371 22.016 1 85.94 200 SER A O 1
ATOM 1568 N N . ILE A 1 201 ? -9.664 -8.891 20.469 1 88.06 201 ILE A N 1
ATOM 1569 C CA . ILE A 1 201 ? -8.578 -9.547 21.188 1 88.06 201 ILE A CA 1
ATOM 1570 C C . ILE A 1 201 ? -7.395 -8.586 21.312 1 88.06 201 ILE A C 1
ATOM 1572 O O . ILE A 1 201 ? -6.867 -8.391 22.406 1 88.06 201 ILE A O 1
ATOM 1576 N N . PRO A 1 202 ? -7.012 -7.891 20.188 1 91.31 202 PRO A N 1
ATOM 1577 C CA . PRO A 1 202 ? -5.934 -6.91 20.359 1 91.31 202 PRO A CA 1
ATOM 1578 C C . PRO A 1 202 ? -6.242 -5.867 21.422 1 91.31 202 PRO A C 1
ATOM 1580 O O . PRO A 1 202 ? -5.363 -5.504 22.203 1 91.31 202 PRO A O 1
ATOM 1583 N N . SER A 1 203 ? -7.453 -5.41 21.438 1 94.75 203 SER A N 1
ATOM 1584 C CA . SER A 1 203 ? -7.84 -4.414 22.438 1 94.75 203 SER A CA 1
ATOM 1585 C C . SER A 1 203 ? -7.664 -4.945 23.844 1 94.75 203 SER A C 1
ATOM 1587 O O . SER A 1 203 ? -7.129 -4.254 24.719 1 94.75 203 SER A O 1
ATOM 1589 N N . ARG A 1 204 ? -8.07 -6.168 24.047 1 95.12 204 ARG A N 1
ATOM 1590 C CA . ARG A 1 204 ? -7.973 -6.773 25.375 1 95.12 204 ARG A CA 1
ATOM 1591 C C . ARG A 1 204 ? -6.516 -6.957 25.781 1 95.12 204 ARG A C 1
ATOM 1593 O O . ARG A 1 204 ? -6.141 -6.656 26.922 1 95.12 204 ARG A O 1
ATOM 1600 N N . LEU A 1 205 ? -5.785 -7.426 24.891 1 95.69 205 LEU A N 1
ATOM 1601 C CA . LEU A 1 205 ? -4.375 -7.68 25.172 1 95.69 205 LEU A CA 1
ATOM 1602 C C . LEU A 1 205 ? -3.629 -6.375 25.422 1 95.69 205 LEU A C 1
ATOM 1604 O O . LEU A 1 205 ? -2.82 -6.289 26.344 1 95.69 205 LEU A O 1
ATOM 1608 N N . ARG A 1 206 ? -3.826 -5.363 24.625 1 9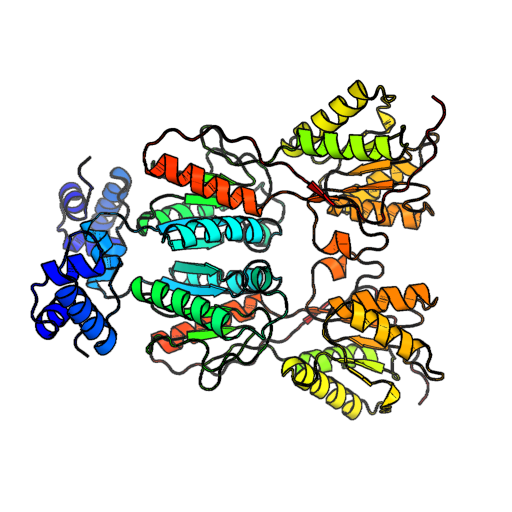7.06 206 ARG A N 1
ATOM 1609 C CA . ARG A 1 206 ? -3.201 -4.066 24.844 1 97.06 206 ARG A CA 1
ATOM 1610 C C . ARG A 1 206 ? -3.656 -3.455 26.172 1 97.06 206 ARG A C 1
ATOM 1612 O O . ARG A 1 206 ? -2.861 -2.842 26.891 1 97.06 206 ARG A O 1
ATOM 1619 N N . PHE A 1 207 ? -4.938 -3.65 26.453 1 96.81 207 PHE A N 1
ATOM 1620 C CA . PHE A 1 207 ? -5.445 -3.166 27.734 1 96.81 207 PHE A CA 1
ATOM 1621 C C . PHE A 1 207 ? -4.738 -3.855 28.891 1 96.81 207 PHE A C 1
ATOM 1623 O O . PHE A 1 207 ? -4.422 -3.219 29.906 1 96.81 207 PHE A O 1
ATOM 1630 N N . ASN A 1 208 ? -4.52 -5.199 28.781 1 97.31 208 ASN A N 1
ATOM 1631 C CA . ASN A 1 208 ? -3.76 -5.93 29.797 1 97.31 208 ASN A CA 1
ATOM 1632 C C . ASN A 1 208 ? -2.379 -5.316 30.016 1 97.31 208 ASN A C 1
ATOM 1634 O O . ASN A 1 208 ? -1.917 -5.203 31.141 1 97.31 208 ASN A O 1
ATOM 1638 N N . GLY A 1 209 ? -1.733 -4.949 28.891 1 98.31 209 GLY A N 1
ATOM 1639 C CA . GLY A 1 209 ? -0.431 -4.312 28.984 1 98.31 209 GLY A CA 1
ATOM 1640 C C . GLY A 1 209 ? -0.478 -2.963 29.672 1 98.31 209 GLY A C 1
ATOM 1641 O O . GLY A 1 209 ? 0.404 -2.639 30.469 1 98.31 209 GLY A O 1
ATOM 1642 N N . TYR A 1 210 ? -1.554 -2.225 29.375 1 97.75 210 TYR A N 1
ATOM 1643 C CA . TYR A 1 210 ? -1.802 -0.947 30.031 1 97.75 210 TYR A CA 1
ATOM 1644 C C . TYR A 1 210 ? -1.967 -1.131 31.547 1 97.75 210 TYR A C 1
ATOM 1646 O O . TYR A 1 210 ? -1.311 -0.449 32.344 1 97.75 210 TYR A O 1
ATOM 1654 N N . TYR A 1 211 ? -2.723 -2.062 31.891 1 97.12 211 TYR A N 1
ATOM 1655 C CA . TYR A 1 211 ? -3.004 -2.32 33.312 1 97.12 211 TYR A CA 1
ATOM 1656 C C . TYR A 1 211 ? -1.761 -2.83 34.031 1 97.12 211 TYR A C 1
ATOM 1658 O O . TYR A 1 211 ? -1.489 -2.434 35.156 1 97.12 211 TYR A O 1
ATOM 1666 N N . LYS A 1 212 ? -1.09 -3.754 33.406 1 98 212 LYS A N 1
ATOM 1667 C CA . LYS A 1 212 ? 0.146 -4.281 33.969 1 98 212 LYS A CA 1
ATOM 1668 C C . LYS A 1 212 ? 1.126 -3.154 34.281 1 98 212 LYS A C 1
ATOM 1670 O O . LYS A 1 212 ? 1.731 -3.137 35.375 1 98 212 LYS A O 1
ATOM 1675 N N . ALA A 1 213 ? 1.25 -2.258 33.375 1 98.19 213 ALA A N 1
ATOM 1676 C CA . ALA A 1 213 ? 2.15 -1.126 33.562 1 98.19 213 ALA A CA 1
ATOM 1677 C C . ALA A 1 213 ? 1.655 -0.223 34.688 1 98.19 213 ALA A C 1
ATOM 1679 O O . ALA A 1 213 ? 2.445 0.234 35.531 1 98.19 213 ALA A O 1
ATOM 1680 N N . MET A 1 214 ? 0.384 0.039 34.75 1 97.06 214 MET A N 1
ATOM 1681 C CA . MET A 1 214 ? -0.201 0.874 35.781 1 97.06 214 MET A CA 1
ATOM 1682 C C . MET A 1 214 ? 0.119 0.317 37.156 1 97.06 214 MET A C 1
ATOM 1684 O O . MET A 1 214 ? 0.482 1.067 38.062 1 97.06 214 MET A O 1
ATOM 1688 N N . THR A 1 215 ? -0.014 -0.957 37.219 1 97.31 215 THR A N 1
ATOM 1689 C CA . THR A 1 215 ? 0.227 -1.64 38.5 1 97.31 215 THR A CA 1
ATOM 1690 C C . THR A 1 215 ? 1.711 -1.607 38.844 1 97.31 215 THR A C 1
ATOM 1692 O O . THR A 1 215 ? 2.078 -1.224 39.969 1 97.31 215 THR A O 1
ATOM 1695 N N . GLU A 1 216 ? 2.514 -1.944 37.938 1 97.81 216 GLU A N 1
ATOM 1696 C CA . GLU A 1 216 ? 3.947 -2.066 38.188 1 97.81 216 GLU A CA 1
ATOM 1697 C C . GLU A 1 216 ? 4.566 -0.715 38.531 1 97.81 216 GLU A C 1
ATOM 1699 O O . GLU A 1 216 ? 5.449 -0.63 39.406 1 97.81 216 GLU A O 1
ATOM 1704 N N . PHE A 1 217 ? 4.105 0.264 37.906 1 97.31 217 PHE A N 1
ATOM 1705 C CA . PHE A 1 217 ? 4.684 1.587 38.125 1 97.31 217 PHE A CA 1
ATOM 1706 C C . PHE A 1 217 ? 3.904 2.35 39.188 1 97.31 217 PHE A C 1
ATOM 1708 O O . PHE A 1 217 ? 4.184 3.521 39.438 1 97.31 217 PHE A O 1
ATOM 1715 N N . GLN A 1 218 ? 2.883 1.706 39.75 1 96.44 218 GLN A N 1
ATOM 1716 C CA . GLN A 1 218 ? 2.082 2.248 40.844 1 96.44 218 GLN A CA 1
ATOM 1717 C C . GLN A 1 218 ? 1.451 3.582 40.438 1 96.44 218 GLN A C 1
ATOM 1719 O O . GLN A 1 218 ? 1.538 4.555 41.188 1 96.44 218 GLN A O 1
ATOM 1724 N N . LEU A 1 219 ? 0.887 3.588 39.25 1 95.31 219 LEU A N 1
ATOM 1725 C CA . LEU A 1 219 ? 0.18 4.77 38.781 1 95.31 219 LEU A CA 1
ATOM 1726 C C . LEU A 1 219 ? -1.251 4.801 39.312 1 95.31 219 LEU A C 1
ATOM 1728 O O . LEU A 1 219 ? -1.85 3.748 39.531 1 95.31 219 LEU A O 1
ATOM 1732 N N . PRO A 1 220 ? -1.781 5.98 39.531 1 90.12 220 PRO A N 1
ATOM 1733 C CA . PRO A 1 220 ? -3.193 6.047 39.938 1 90.12 220 PRO A CA 1
ATOM 1734 C C . PRO A 1 220 ? -4.129 5.543 38.844 1 90.12 220 PRO A C 1
ATOM 1736 O O . PRO A 1 220 ? -3.951 5.883 37.656 1 90.12 220 PRO A O 1
ATOM 1739 N N . PHE A 1 221 ? -4.934 4.711 39.219 1 89.88 221 PHE A N 1
ATOM 1740 C CA . PHE A 1 221 ? -5.953 4.227 38.281 1 89.88 221 PHE A CA 1
ATOM 1741 C C . PHE A 1 221 ? -7.211 5.078 38.375 1 89.88 221 PHE A C 1
ATOM 1743 O O . PHE A 1 221 ? -7.793 5.227 39.438 1 89.88 221 PHE A O 1
ATOM 1750 N N . ASP A 1 222 ? -7.598 5.699 37.344 1 93.5 222 ASP A N 1
ATOM 1751 C CA . ASP A 1 222 ? -8.82 6.496 37.281 1 93.5 222 ASP A CA 1
ATOM 1752 C C . ASP A 1 222 ? -9.695 6.027 36.125 1 93.5 222 ASP A C 1
ATOM 1754 O O . ASP A 1 222 ? -9.375 6.254 34.938 1 93.5 222 ASP A O 1
ATOM 1758 N N . PRO A 1 223 ? -10.836 5.43 36.375 1 95.12 223 PRO A N 1
ATOM 1759 C CA . PRO A 1 223 ? -11.711 4.93 35.344 1 95.12 223 PRO A CA 1
ATOM 1760 C C . PRO A 1 223 ? -12.148 6.023 34.344 1 95.12 223 PRO A C 1
ATOM 1762 O O . PRO A 1 223 ? -12.516 5.73 33.219 1 95.12 223 PRO A O 1
ATOM 1765 N N . GLN A 1 224 ? -12.062 7.277 34.812 1 96.44 224 GLN A N 1
ATOM 1766 C CA . GLN A 1 224 ? -12.461 8.383 33.969 1 96.44 224 GLN A CA 1
ATOM 1767 C C . GLN A 1 224 ? -11.484 8.555 32.781 1 96.44 224 GLN A C 1
ATOM 1769 O O . GLN A 1 224 ? -11.789 9.242 31.828 1 96.44 224 GLN A O 1
ATOM 1774 N N . PHE A 1 225 ? -10.297 7.879 32.906 1 97.75 225 PHE A N 1
ATOM 1775 C CA . PHE A 1 225 ? -9.258 8.016 31.906 1 97.75 225 PHE A CA 1
ATOM 1776 C C . PHE A 1 225 ? -9.391 6.934 30.844 1 97.75 225 PHE A C 1
ATOM 1778 O O . PHE A 1 225 ? -8.602 6.891 29.891 1 97.75 225 PHE A O 1
ATOM 1785 N N . ILE A 1 226 ? -10.422 6.082 30.969 1 97.69 226 ILE A N 1
ATOM 1786 C CA . ILE A 1 226 ? -10.578 4.957 30.062 1 97.69 226 ILE A CA 1
ATOM 1787 C C . ILE A 1 226 ? -11.711 5.238 29.078 1 97.69 226 ILE A C 1
ATOM 1789 O O . ILE A 1 226 ? -12.844 5.484 29.484 1 97.69 226 ILE A O 1
ATOM 1793 N N . ARG A 1 227 ? -11.367 5.246 27.75 1 98.19 227 ARG A N 1
ATOM 1794 C CA . ARG A 1 227 ? -12.359 5.406 26.688 1 98.19 227 ARG A CA 1
ATOM 1795 C C . ARG A 1 227 ? -12.289 4.254 25.703 1 98.19 227 ARG A C 1
ATOM 1797 O O . ARG A 1 227 ? -11.195 3.791 25.344 1 98.19 227 ARG A O 1
ATOM 1804 N N . ILE A 1 228 ? -13.484 3.824 25.281 1 97.5 228 ILE A N 1
ATOM 1805 C CA . ILE A 1 228 ? -13.586 2.734 24.312 1 97.5 228 ILE A CA 1
ATOM 1806 C C . ILE A 1 228 ? -13.898 3.299 22.938 1 97.5 228 ILE A C 1
ATOM 1808 O O . ILE A 1 228 ? -14.984 3.82 22.703 1 97.5 228 ILE A O 1
ATOM 1812 N N . GLY A 1 229 ? -12.938 3.141 22.062 1 97.19 229 GLY A N 1
ATOM 1813 C CA . GLY A 1 229 ? -13.117 3.586 20.688 1 97.19 229 GLY A CA 1
ATOM 1814 C C . GLY A 1 229 ? -13.477 2.461 19.75 1 97.19 229 GLY A C 1
ATOM 1815 O O . GLY A 1 229 ? -13.938 1.401 20.172 1 97.19 229 GLY A O 1
ATOM 1816 N N . ASN A 1 230 ? -13.422 2.816 18.453 1 94.25 230 ASN A N 1
ATOM 1817 C CA . ASN A 1 230 ? -13.789 1.838 17.438 1 94.25 230 ASN A CA 1
ATOM 1818 C C . ASN A 1 230 ? -12.781 1.808 16.281 1 94.25 230 ASN A C 1
ATOM 1820 O O . ASN A 1 230 ? -13.156 1.599 15.133 1 94.25 230 ASN A O 1
ATOM 1824 N N . TRP A 1 231 ? -11.594 2.209 16.578 1 94.12 231 TRP A N 1
ATOM 1825 C CA . TRP A 1 231 ? -10.469 2.133 15.656 1 94.12 231 TRP A CA 1
ATOM 1826 C C . TRP A 1 231 ? -10.531 3.25 14.617 1 94.12 231 TRP A C 1
ATOM 1828 O O . TRP A 1 231 ? -9.625 3.398 13.797 1 94.12 231 TRP A O 1
ATOM 1838 N N . SER A 1 232 ? -11.555 4.094 14.625 1 94.81 232 SER A N 1
ATOM 1839 C CA . SER A 1 232 ? -11.727 5.137 13.625 1 94.81 232 SER A CA 1
ATOM 1840 C C . SER A 1 232 ? -11.18 6.473 14.109 1 94.81 232 SER A C 1
ATOM 1842 O O . SER A 1 232 ? -11.109 6.719 15.32 1 94.81 232 SER A O 1
ATOM 1844 N N . SER A 1 233 ? -10.859 7.309 13.172 1 97 233 SER A N 1
ATOM 1845 C CA . SER A 1 233 ? -10.406 8.656 13.508 1 97 233 SER A CA 1
ATOM 1846 C C . SER A 1 233 ? -11.5 9.438 14.227 1 97 233 SER A C 1
ATOM 1848 O O . SER A 1 233 ? -11.219 10.227 15.133 1 97 233 SER A O 1
ATOM 1850 N N . GLU A 1 234 ? -12.695 9.211 13.852 1 97.44 234 GLU A N 1
ATOM 1851 C CA . GLU A 1 234 ? -13.836 9.898 14.461 1 97.44 234 GLU A CA 1
ATOM 1852 C C . GLU A 1 234 ? -13.961 9.555 15.938 1 97.44 234 GLU A C 1
ATOM 1854 O O . GLU A 1 234 ? -14.234 10.43 16.766 1 97.44 234 GLU A O 1
ATOM 1859 N N . SER A 1 235 ? -13.781 8.336 16.234 1 98.12 235 SER A N 1
ATOM 1860 C CA . SER A 1 235 ? -13.867 7.949 17.625 1 98.12 235 SER A CA 1
ATOM 1861 C C . SER A 1 235 ? -12.719 8.547 18.438 1 98.12 235 SER A C 1
ATOM 1863 O O . SER A 1 235 ? -12.922 8.984 19.578 1 98.12 235 SER A O 1
ATOM 1865 N N . GLY A 1 236 ? -11.492 8.562 17.875 1 98.69 236 GLY A N 1
ATOM 1866 C CA . GLY A 1 236 ? -10.375 9.219 18.531 1 98.69 236 GLY A CA 1
ATOM 1867 C C . GLY A 1 236 ? -10.625 10.688 18.812 1 98.69 236 GLY A C 1
ATOM 1868 O O . GLY A 1 236 ? -10.297 11.188 19.891 1 98.69 236 GLY A O 1
ATOM 1869 N N . TYR A 1 237 ? -11.258 11.305 17.828 1 98.62 237 TYR A N 1
ATOM 1870 C CA . TYR A 1 237 ? -11.602 12.719 17.938 1 98.62 237 TYR A CA 1
ATOM 1871 C C . TYR A 1 237 ? -12.578 12.953 19.078 1 98.62 237 TYR A C 1
ATOM 1873 O O . TYR A 1 237 ? -12.32 13.766 19.969 1 98.62 237 TYR A O 1
ATOM 1881 N N . ARG A 1 238 ? -13.633 12.234 19.078 1 98.75 238 ARG A N 1
ATOM 1882 C CA . ARG A 1 238 ? -14.695 12.414 20.047 1 98.75 238 ARG A CA 1
ATOM 1883 C C . ARG A 1 238 ? -14.203 12.109 21.469 1 98.75 238 ARG A C 1
ATOM 1885 O O . ARG A 1 238 ? -14.406 12.898 22.391 1 98.75 238 ARG A O 1
ATOM 1892 N N . LEU A 1 239 ? -13.5 11.039 21.625 1 98.81 239 LEU A N 1
ATOM 1893 C CA . LEU A 1 239 ? -13.102 10.547 22.938 1 98.81 239 LEU A CA 1
ATOM 1894 C C . LEU A 1 239 ? -12 11.406 23.531 1 98.81 239 LEU A C 1
ATOM 1896 O O . LEU A 1 239 ? -11.969 11.625 24.75 1 98.81 239 LEU A O 1
ATOM 1900 N N . THR A 1 240 ? -11.102 11.844 22.75 1 98.81 240 THR A N 1
ATOM 1901 C CA . THR A 1 240 ? -10.102 12.789 23.234 1 98.81 240 THR A CA 1
ATOM 1902 C C . THR A 1 240 ? -10.758 14.094 23.672 1 98.81 240 THR A C 1
ATOM 1904 O O . THR A 1 240 ? -10.383 14.664 24.703 1 98.81 240 THR A O 1
ATOM 1907 N N . GLY A 1 241 ? -11.719 14.555 22.859 1 98.62 241 GLY A N 1
ATOM 1908 C CA . GLY A 1 241 ? -12.469 15.734 23.266 1 98.62 241 GLY A CA 1
ATOM 1909 C C . GLY A 1 241 ? -13.078 15.609 24.641 1 98.62 241 GLY A C 1
ATOM 1910 O O . GLY A 1 241 ? -13 16.547 25.453 1 98.62 241 GLY A O 1
ATOM 1911 N N . GLU A 1 242 ? -13.625 14.5 24.938 1 98.44 242 GLU A N 1
ATOM 1912 C CA . GLU A 1 242 ? -14.219 14.227 26.234 1 98.44 242 GLU A CA 1
ATOM 1913 C C . GLU A 1 242 ? -13.164 14.242 27.344 1 98.44 242 GLU A C 1
ATOM 1915 O O . GLU A 1 242 ? -13.391 14.82 28.406 1 98.44 242 GLU A O 1
ATOM 1920 N N . LEU A 1 243 ? -12.055 13.625 27.078 1 98.56 243 LEU A N 1
ATOM 1921 C CA . LEU A 1 243 ? -11 13.5 28.078 1 98.56 243 LEU A CA 1
ATOM 1922 C C . LEU A 1 243 ? -10.414 14.867 28.422 1 98.56 243 LEU A C 1
ATOM 1924 O O . LEU A 1 243 ? -10.047 15.117 29.562 1 98.56 243 LEU A O 1
ATOM 1928 N N . MET A 1 244 ? -10.344 15.734 27.438 1 97.88 244 MET A N 1
ATOM 1929 C CA . MET A 1 244 ? -9.742 17.047 27.641 1 97.88 244 MET A CA 1
ATOM 1930 C C . MET A 1 244 ? -10.68 17.969 28.422 1 97.88 244 MET A C 1
ATOM 1932 O O . MET A 1 244 ? -10.266 19.016 28.891 1 97.88 244 MET A O 1
ATOM 1936 N N . GLN A 1 245 ? -11.922 17.531 28.609 1 96.81 245 GLN A N 1
ATOM 1937 C CA . GLN A 1 245 ? -12.898 18.328 29.344 1 96.81 245 GLN A CA 1
ATOM 1938 C C . GLN A 1 245 ? -12.883 17.969 30.828 1 96.81 245 GLN A C 1
ATOM 1940 O O . GLN A 1 245 ? -13.5 18.656 31.641 1 96.81 245 GLN A O 1
ATOM 1945 N N . LEU A 1 246 ? -12.188 16.969 31.109 1 96.69 246 LEU A N 1
ATOM 1946 C CA . LEU A 1 246 ? -12.094 16.562 32.5 1 96.69 246 LEU A CA 1
ATOM 1947 C C . LEU A 1 246 ? -11.32 17.609 33.312 1 96.69 246 LEU A C 1
ATOM 1949 O O . LEU A 1 246 ? -10.383 18.219 32.812 1 96.69 246 LEU A O 1
ATOM 1953 N N . THR A 1 247 ? -11.711 17.812 34.562 1 93.75 247 THR A N 1
ATOM 1954 C CA . THR A 1 247 ? -11.008 18.719 35.469 1 93.75 247 THR A CA 1
ATOM 1955 C C . THR A 1 247 ? -9.586 18.219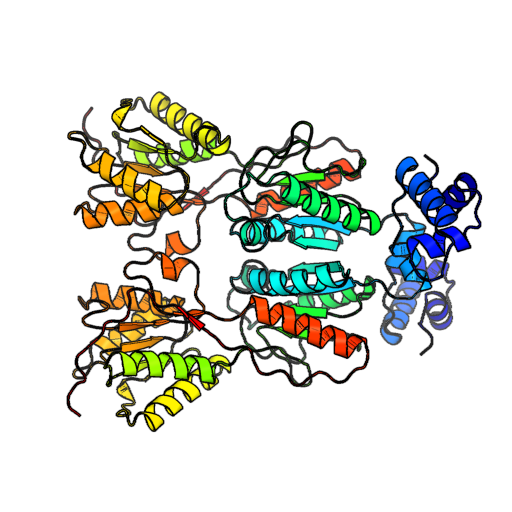 35.719 1 93.75 247 THR A C 1
ATOM 1957 O O . THR A 1 247 ? -8.633 19 35.688 1 93.75 247 THR A O 1
ATOM 1960 N N . ASN A 1 248 ? -9.484 16.922 36 1 92.62 248 ASN A N 1
ATOM 1961 C CA . ASN A 1 248 ? -8.188 16.266 36.125 1 92.62 248 ASN A CA 1
ATOM 1962 C C . ASN A 1 248 ? -7.832 15.461 34.875 1 92.62 248 ASN A C 1
ATOM 1964 O O . ASN A 1 248 ? -7.652 14.242 34.969 1 92.62 248 ASN A O 1
ATOM 1968 N N . ARG A 1 249 ? -7.551 16.219 33.844 1 95.5 249 ARG A N 1
ATOM 1969 C CA . ARG A 1 249 ? -7.363 15.508 32.562 1 95.5 249 ARG A CA 1
ATOM 1970 C C . ARG A 1 249 ? -5.992 14.836 32.531 1 95.5 249 ARG A C 1
ATOM 1972 O O . ARG A 1 249 ? -5.059 15.273 33.188 1 95.5 249 ARG A O 1
ATOM 1979 N N . PRO A 1 250 ? -5.848 13.812 31.797 1 97.38 250 PRO A N 1
ATOM 1980 C CA . PRO A 1 250 ? -4.539 13.172 31.625 1 97.38 250 PRO A CA 1
ATOM 1981 C C . PRO A 1 250 ? -3.533 14.07 30.906 1 97.38 250 PRO A C 1
ATOM 1983 O O . PRO A 1 250 ? -3.928 14.945 30.125 1 97.38 250 PRO A O 1
ATOM 1986 N N . THR A 1 251 ? -2.303 13.828 31.172 1 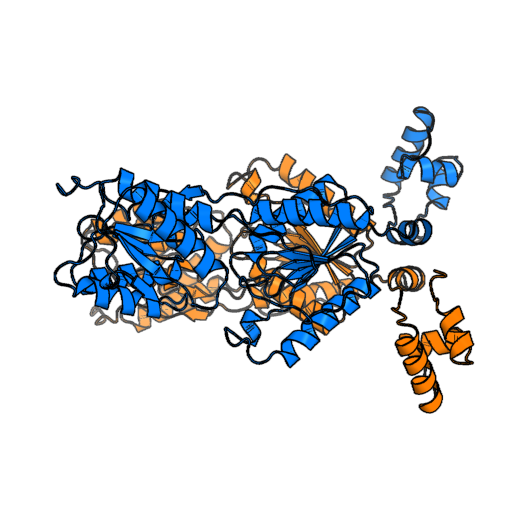97.44 251 THR A N 1
ATOM 1987 C CA . THR A 1 251 ? -1.235 14.539 30.484 1 97.44 251 THR A CA 1
ATOM 1988 C C . THR A 1 251 ? -0.722 13.719 29.297 1 97.44 251 THR A C 1
ATOM 1990 O O . THR A 1 251 ? 0.045 14.219 28.469 1 97.44 251 THR A O 1
ATOM 1993 N N . ALA A 1 252 ? -1.156 12.422 29.25 1 98.5 252 ALA A N 1
ATOM 1994 C CA . ALA A 1 252 ? -0.771 11.547 28.156 1 98.5 252 ALA A CA 1
ATOM 1995 C C . ALA A 1 252 ? -1.882 10.555 27.828 1 98.5 252 ALA A C 1
ATOM 1997 O O . ALA A 1 252 ? -2.668 10.18 28.703 1 98.5 252 ALA A O 1
ATOM 1998 N N . LEU A 1 253 ? -1.948 10.195 26.594 1 98.88 253 LEU A N 1
ATOM 1999 C CA . LEU A 1 253 ? -2.887 9.18 26.141 1 98.88 253 LEU A CA 1
ATOM 2000 C C . LEU A 1 253 ? -2.154 8.047 25.422 1 98.88 253 LEU A C 1
ATOM 2002 O O . LEU A 1 253 ? -1.317 8.305 24.547 1 98.88 253 LEU A O 1
ATOM 2006 N N . LEU A 1 254 ? -2.387 6.855 25.844 1 98.81 254 LEU A N 1
ATOM 2007 C CA . LEU A 1 254 ? -2.119 5.691 25.016 1 98.81 254 LEU A CA 1
ATOM 2008 C C . LEU A 1 254 ? -3.305 5.387 24.109 1 98.81 254 LEU A C 1
ATOM 2010 O O . LEU A 1 254 ? -4.363 4.969 24.578 1 98.81 254 LEU A O 1
ATOM 2014 N N . ILE A 1 255 ? -3.15 5.555 22.844 1 98.88 255 ILE A N 1
ATOM 2015 C CA . ILE A 1 255 ? -4.211 5.344 21.859 1 98.88 255 ILE A CA 1
ATOM 2016 C C . ILE A 1 255 ? -3.904 4.102 21.031 1 98.88 255 ILE A C 1
ATOM 2018 O O . ILE A 1 255 ? -2.812 3.979 20.469 1 98.88 255 ILE A O 1
ATOM 2022 N N . MET A 1 256 ? -4.84 3.268 20.828 1 98.31 256 MET A N 1
ATOM 2023 C CA . MET A 1 256 ? -4.539 1.895 20.422 1 98.31 256 MET A CA 1
ATOM 2024 C C . MET A 1 256 ? -4.383 1.787 18.922 1 98.31 256 MET A C 1
ATOM 2026 O O . MET A 1 256 ? -4.102 0.708 18.391 1 98.31 256 MET A O 1
ATOM 2030 N N . ASN A 1 257 ? -4.539 2.84 18.156 1 97.62 257 ASN A N 1
ATOM 2031 C CA . ASN A 1 257 ? -4.09 2.857 16.766 1 97.62 257 ASN A CA 1
ATOM 2032 C C . ASN A 1 257 ? -3.861 4.281 16.266 1 97.62 257 ASN A C 1
ATOM 2034 O O . ASN A 1 257 ? -4.398 5.234 16.844 1 97.62 257 ASN A O 1
ATOM 2038 N N . ASP A 1 258 ? -3.174 4.398 15.234 1 98.31 258 ASP A N 1
ATOM 2039 C CA . ASP A 1 258 ? -2.77 5.699 14.703 1 98.31 258 ASP A CA 1
ATOM 2040 C C . ASP A 1 258 ? -3.971 6.461 14.148 1 98.31 258 ASP A C 1
ATOM 2042 O O . ASP A 1 258 ? -4.012 7.691 14.211 1 98.31 258 ASP A O 1
ATOM 2046 N N . LEU A 1 259 ? -4.965 5.758 13.648 1 97.38 259 LEU A N 1
ATOM 2047 C CA . LEU A 1 259 ? -6.145 6.434 13.117 1 97.38 259 LEU A CA 1
ATOM 2048 C C . LEU A 1 259 ? -6.875 7.199 14.219 1 97.38 259 LEU A C 1
ATOM 2050 O O . LEU A 1 259 ? -7.242 8.359 14.031 1 97.38 259 LEU A O 1
ATOM 2054 N N . MET A 1 260 ? -7.078 6.574 15.297 1 98.38 260 MET A N 1
ATOM 2055 C CA . MET A 1 260 ? -7.68 7.262 16.438 1 98.38 260 MET A CA 1
ATOM 2056 C C . MET A 1 260 ? -6.766 8.375 16.938 1 98.38 260 MET A C 1
ATOM 2058 O O . MET A 1 260 ? -7.242 9.43 17.359 1 98.38 260 MET A O 1
ATOM 2062 N N . ALA A 1 261 ? -5.438 8.148 16.891 1 98.81 261 ALA A N 1
ATOM 2063 C CA . ALA A 1 261 ? -4.477 9.148 17.328 1 98.81 261 ALA A CA 1
ATOM 2064 C C . ALA A 1 261 ? -4.562 10.406 16.469 1 98.81 261 ALA A C 1
ATOM 2066 O O . ALA A 1 261 ? -4.414 11.523 16.969 1 98.81 261 ALA A O 1
ATOM 2067 N N . VAL A 1 262 ? -4.797 10.211 15.164 1 98.12 262 VAL A N 1
ATOM 2068 C CA . VAL A 1 262 ? -4.961 11.367 14.297 1 98.12 262 VAL A CA 1
ATOM 2069 C C . VAL A 1 262 ? -6.195 12.156 14.719 1 98.12 262 VAL A C 1
ATOM 2071 O O . VAL A 1 262 ? -6.172 13.391 14.758 1 98.12 262 VAL A O 1
ATOM 2074 N N . GLY A 1 263 ? -7.293 11.445 14.992 1 98.38 263 GLY A N 1
ATOM 2075 C CA . GLY A 1 263 ? -8.477 12.094 15.531 1 98.38 263 GLY A CA 1
ATOM 2076 C C . GLY A 1 263 ? -8.211 12.852 16.812 1 98.38 263 GLY A C 1
ATOM 2077 O O . GLY A 1 263 ? -8.734 13.945 17.016 1 98.38 263 GLY A O 1
ATOM 2078 N N . ALA A 1 264 ? -7.395 12.289 17.625 1 98.81 264 ALA A N 1
ATOM 2079 C CA . ALA A 1 264 ? -7.023 12.906 18.891 1 98.81 264 ALA A CA 1
ATOM 2080 C C . ALA A 1 264 ? -6.285 14.227 18.672 1 98.81 264 ALA A C 1
ATOM 2082 O O . ALA A 1 264 ? -6.539 15.219 19.359 1 98.81 264 ALA A O 1
ATOM 2083 N N . LEU A 1 265 ? -5.355 14.25 17.75 1 98.25 265 LEU A N 1
ATOM 2084 C CA . LEU A 1 265 ? -4.621 15.461 17.406 1 98.25 265 LEU A CA 1
ATOM 2085 C C . LEU A 1 265 ? -5.574 16.578 16.984 1 98.25 265 LEU A C 1
ATOM 2087 O O . LEU A 1 265 ? -5.418 17.734 17.391 1 98.25 265 LEU A O 1
ATOM 2091 N N . LYS A 1 266 ? -6.516 16.188 16.172 1 97 266 LYS A N 1
ATOM 2092 C CA . LYS A 1 266 ? -7.484 17.172 15.688 1 97 266 LYS A CA 1
ATOM 2093 C C . LYS A 1 266 ? -8.312 17.734 16.828 1 97 266 LYS A C 1
ATOM 2095 O O . LYS A 1 266 ? -8.5 18.953 16.922 1 97 266 LYS A O 1
ATOM 2100 N N . ALA A 1 267 ? -8.805 16.891 17.672 1 98.38 267 ALA A N 1
ATOM 2101 C CA . ALA A 1 267 ? -9.594 17.328 18.828 1 98.38 267 ALA A CA 1
ATOM 2102 C C . ALA A 1 267 ? -8.781 18.266 19.719 1 98.38 267 ALA A C 1
ATOM 2104 O O . ALA A 1 267 ? -9.281 19.312 20.141 1 98.38 267 ALA A O 1
ATOM 2105 N N . ALA A 1 268 ? -7.543 17.891 20.016 1 98.12 268 ALA A N 1
ATOM 2106 C CA . ALA A 1 268 ? -6.668 18.703 20.844 1 98.12 268 ALA A CA 1
ATOM 2107 C C . ALA A 1 268 ? -6.473 20.094 20.25 1 98.12 268 ALA A C 1
ATOM 2109 O O . ALA A 1 268 ? -6.613 21.109 20.938 1 98.12 268 ALA A O 1
ATOM 2110 N N . ALA A 1 269 ? -6.156 20.094 18.984 1 95.56 269 ALA A N 1
ATOM 2111 C CA . ALA A 1 269 ? -5.914 21.359 18.297 1 95.56 269 ALA A CA 1
ATOM 2112 C C . ALA A 1 269 ? -7.133 22.266 18.375 1 95.56 269 ALA A C 1
ATOM 2114 O O . ALA A 1 269 ? -7.004 23.469 18.656 1 95.56 269 ALA A O 1
ATOM 2115 N N . GLU A 1 270 ? -8.25 21.703 18.172 1 95.62 270 GLU A N 1
ATOM 2116 C CA . GLU A 1 270 ? -9.477 22.484 18.156 1 95.62 270 GLU A CA 1
ATOM 2117 C C . GLU A 1 270 ? -9.828 23 19.547 1 95.62 270 GLU A C 1
ATOM 2119 O O . GLU A 1 270 ? -10.523 24 19.688 1 95.62 270 GLU A O 1
ATOM 2124 N N . GLN A 1 271 ? -9.32 22.344 20.531 1 97.62 271 GLN A N 1
ATOM 2125 C CA . GLN A 1 271 ? -9.625 22.734 21.906 1 97.62 271 GLN A CA 1
ATOM 2126 C C . GLN A 1 271 ? -8.484 23.562 22.516 1 97.62 271 GLN A C 1
ATOM 2128 O O . GLN A 1 271 ? -8.492 23.859 23.703 1 97.62 271 GLN A O 1
ATOM 2133 N N . GLY A 1 272 ? -7.512 23.812 21.703 1 96.62 272 GLY A N 1
ATOM 2134 C CA . GLY A 1 272 ? -6.402 24.641 22.156 1 96.62 272 GLY A CA 1
ATOM 2135 C C . GLY A 1 272 ? -5.43 23.906 23.047 1 96.62 272 GLY A C 1
ATOM 2136 O O . GLY A 1 272 ? -4.738 24.531 23.859 1 96.62 272 GLY A O 1
ATOM 2137 N N . VAL A 1 273 ? -5.414 22.594 23 1 97.81 273 VAL A N 1
ATOM 2138 C CA . VAL A 1 273 ? -4.5 21.766 23.766 1 97.81 273 VAL A CA 1
ATOM 2139 C C . VAL A 1 273 ? -3.258 21.453 22.938 1 97.81 273 VAL A C 1
ATOM 2141 O O . VAL A 1 273 ? -3.357 20.828 21.875 1 97.81 273 VAL A O 1
ATOM 2144 N N . CYS A 1 274 ? -2.141 21.797 23.406 1 97.31 274 CYS A N 1
ATOM 2145 C CA . CYS A 1 274 ? -0.908 21.625 22.641 1 97.31 274 CYS A CA 1
ATOM 2146 C C . CYS A 1 274 ? -0.361 20.203 22.812 1 97.31 274 CYS A C 1
ATOM 2148 O O . CYS A 1 274 ? -0.197 19.734 23.938 1 97.31 274 CYS A O 1
ATOM 2150 N N . VAL A 1 275 ? -0.127 19.562 21.828 1 98.31 275 VAL A N 1
ATOM 2151 C CA . VAL A 1 275 ? 0.615 18.312 21.797 1 98.31 275 VAL A CA 1
ATOM 2152 C C . VAL A 1 275 ? 2.045 18.562 21.328 1 98.31 275 VAL A C 1
ATOM 2154 O O . VAL A 1 275 ? 2.262 19.078 20.234 1 98.31 275 VAL A O 1
ATOM 2157 N N . PRO A 1 276 ? 2.975 18.297 22.031 1 98 276 PRO A N 1
ATOM 2158 C CA . PRO A 1 276 ? 2.926 17.328 23.141 1 98 276 PRO A CA 1
ATOM 2159 C C . PRO A 1 276 ? 2.873 18 24.516 1 98 276 PRO A C 1
ATOM 2161 O O . PRO A 1 276 ? 2.73 17.328 25.531 1 98 276 PRO A O 1
ATOM 2164 N N . SER A 1 277 ? 2.973 19.281 24.594 1 97.25 277 SER A N 1
ATOM 2165 C CA . SER A 1 277 ? 3.279 19.953 25.859 1 97.25 277 SER A CA 1
ATOM 2166 C C . SER A 1 277 ? 2.129 19.812 26.844 1 97.25 277 SER A C 1
ATOM 2168 O O . SER A 1 277 ? 2.355 19.578 28.031 1 97.25 277 SER A O 1
ATOM 2170 N N . ASP A 1 278 ? 0.892 20.016 26.391 1 97.25 278 ASP A N 1
ATOM 2171 C CA . ASP A 1 278 ? -0.274 19.891 27.266 1 97.25 278 ASP A CA 1
ATOM 2172 C C . ASP A 1 278 ? -0.768 18.453 27.312 1 97.25 278 ASP A C 1
ATOM 2174 O O . ASP A 1 278 ? -1.34 18.016 28.312 1 97.25 278 ASP A O 1
ATOM 2178 N N . LEU A 1 279 ? -0.599 17.766 26.203 1 98.56 279 LEU A N 1
ATOM 2179 C CA . LEU A 1 279 ? -1.036 16.375 26.062 1 98.56 279 LEU A CA 1
ATOM 2180 C C . LEU A 1 279 ? -0.08 15.594 25.172 1 98.56 279 LEU A C 1
ATOM 2182 O O . LEU A 1 279 ? 0.121 15.945 24 1 98.56 279 LEU A O 1
ATOM 2186 N N . SER A 1 280 ? 0.5 14.609 25.75 1 98.81 280 SER A N 1
ATOM 2187 C CA . SER A 1 280 ? 1.283 13.664 24.953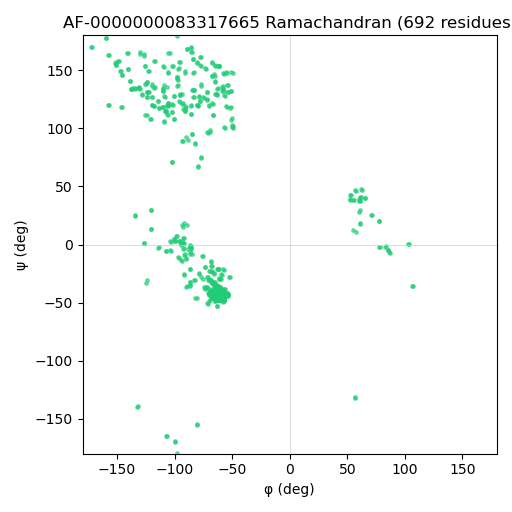 1 98.81 280 SER A CA 1
ATOM 2188 C C . SER A 1 280 ? 0.425 12.492 24.484 1 98.81 280 SER A C 1
ATOM 2190 O O . SER A 1 280 ? -0.564 12.141 25.141 1 98.81 280 SER A O 1
ATOM 2192 N N . LEU A 1 281 ? 0.746 11.945 23.328 1 98.56 281 LEU A N 1
ATOM 2193 C CA . LEU A 1 281 ? -0.006 10.758 22.922 1 98.56 281 LEU A CA 1
ATOM 2194 C C . LEU A 1 281 ? 0.879 9.789 22.156 1 98.56 281 LEU A C 1
ATOM 2196 O O . LEU A 1 281 ? 1.835 10.203 21.484 1 98.56 281 LEU A O 1
ATOM 2200 N N . ILE A 1 282 ? 0.639 8.523 22.312 1 98.88 282 ILE A N 1
ATOM 2201 C CA . ILE A 1 282 ? 1.25 7.406 21.594 1 98.88 282 ILE A CA 1
ATOM 2202 C C . ILE A 1 282 ? 0.182 6.648 20.812 1 98.88 282 ILE A C 1
ATOM 2204 O O . ILE A 1 282 ? -0.927 6.434 21.312 1 98.88 282 ILE A O 1
ATOM 2208 N N . GLY A 1 283 ? 0.518 6.348 19.578 1 98.69 283 GLY A N 1
ATOM 2209 C CA . GLY A 1 283 ? -0.364 5.516 18.781 1 98.69 283 GLY A CA 1
ATOM 2210 C C . GLY A 1 283 ? 0.158 4.105 18.578 1 98.69 283 GLY A C 1
ATOM 2211 O O . GLY A 1 283 ? 0.984 3.629 19.359 1 98.69 283 GLY A O 1
ATOM 2212 N N . PHE A 1 284 ? -0.4 3.359 17.625 1 98 284 PHE A N 1
ATOM 2213 C CA . PHE A 1 284 ? -0.04 2.004 17.234 1 98 284 PHE A CA 1
ATOM 2214 C C . PHE A 1 284 ? -0.119 1.849 15.711 1 98 284 PHE A C 1
ATOM 2216 O O . PHE A 1 284 ? -0.917 2.52 15.055 1 98 284 PHE A O 1
ATOM 2223 N N . ASP A 1 285 ? 0.75 0.905 15.18 1 96.81 285 ASP A N 1
ATOM 2224 C CA . ASP A 1 285 ? 0.699 0.438 13.797 1 96.81 285 ASP A CA 1
ATOM 2225 C C . ASP A 1 285 ? 1.846 1.024 12.977 1 96.81 285 ASP A C 1
ATOM 2227 O O . ASP A 1 285 ? 2.33 0.392 12.039 1 96.81 285 ASP A O 1
ATOM 2231 N N . ASN A 1 286 ? 2.178 2.268 13.312 1 97.94 286 ASN A N 1
ATOM 2232 C CA . ASN A 1 286 ? 3.172 2.998 12.531 1 97.94 286 ASN A CA 1
ATOM 2233 C C . ASN A 1 286 ? 2.717 3.199 11.086 1 97.94 286 ASN A C 1
ATOM 2235 O O . ASN A 1 286 ? 3.449 2.879 10.148 1 97.94 286 ASN A O 1
ATOM 2239 N N . ARG A 1 287 ? 1.471 3.648 10.961 1 96.81 287 ARG A N 1
ATOM 2240 C CA . ARG A 1 287 ? 0.949 3.977 9.641 1 96.81 287 ARG A CA 1
ATOM 2241 C C . ARG A 1 287 ? 1.745 5.109 9 1 96.81 287 ARG A C 1
ATOM 2243 O O . ARG A 1 287 ? 2.285 5.969 9.703 1 96.81 287 ARG A O 1
ATOM 2250 N N . GLU A 1 288 ? 1.756 5.133 7.672 1 94.62 288 GLU A N 1
ATOM 2251 C CA . GLU A 1 288 ? 2.576 6.09 6.934 1 94.62 288 GLU A CA 1
ATOM 2252 C C . GLU A 1 288 ? 2.285 7.52 7.371 1 94.62 288 GLU A C 1
ATOM 2254 O O . GLU A 1 288 ? 3.207 8.32 7.551 1 94.62 288 GLU A O 1
ATOM 2259 N N . PHE A 1 289 ? 1.064 7.867 7.582 1 96.5 289 PHE A N 1
ATOM 2260 C CA . PHE A 1 289 ? 0.662 9.242 7.855 1 96.5 289 PHE A CA 1
ATOM 2261 C C . PHE A 1 289 ? 1.197 9.703 9.211 1 96.5 289 PHE A C 1
ATOM 2263 O O . PHE A 1 289 ? 1.355 10.906 9.445 1 96.5 289 PHE A O 1
ATOM 2270 N N . SER A 1 290 ? 1.497 8.766 10.125 1 97.69 290 SER A N 1
ATOM 2271 C CA . SER A 1 290 ? 1.912 9.125 11.477 1 97.69 290 SER A CA 1
ATOM 2272 C C . SER A 1 290 ? 3.209 9.922 11.461 1 97.69 290 SER A C 1
ATOM 2274 O O . SER A 1 290 ? 3.479 10.695 12.383 1 97.69 290 SER A O 1
ATOM 2276 N N . ALA A 1 291 ? 3.986 9.805 10.352 1 96.62 291 ALA A N 1
ATOM 2277 C CA . ALA A 1 291 ? 5.285 10.461 10.25 1 96.62 291 ALA A CA 1
ATOM 2278 C C . ALA A 1 291 ? 5.152 11.859 9.656 1 96.62 291 ALA A C 1
ATOM 2280 O O . ALA A 1 291 ? 6.07 12.672 9.75 1 96.62 291 ALA A O 1
ATOM 2281 N N . TYR A 1 292 ? 3.984 12.164 9.109 1 95.94 292 TYR A N 1
ATOM 2282 C CA . TYR A 1 292 ? 3.904 13.391 8.328 1 95.94 292 TYR A CA 1
ATOM 2283 C C . TYR A 1 292 ? 2.988 14.406 8.992 1 95.94 292 TYR A C 1
ATOM 2285 O O . TYR A 1 292 ? 2.861 15.539 8.523 1 95.94 292 TYR A O 1
ATOM 2293 N N . LEU A 1 293 ? 2.402 14 10.086 1 96.12 293 LEU A N 1
ATOM 2294 C CA . LEU A 1 293 ? 1.553 14.898 10.852 1 96.12 293 LEU A CA 1
ATOM 2295 C C . LEU A 1 293 ? 2.395 15.883 11.664 1 96.12 293 LEU A C 1
ATOM 2297 O O . LEU A 1 293 ? 3.611 15.719 11.773 1 96.12 293 LEU A O 1
ATOM 2301 N N . SER A 1 294 ? 1.725 16.969 12.078 1 92.62 294 SER A N 1
ATOM 2302 C CA . SER A 1 294 ? 2.328 17.922 13 1 92.62 294 SER A CA 1
ATOM 2303 C C . SER A 1 294 ? 1.507 18.062 14.273 1 92.62 294 SER A C 1
ATOM 2305 O O . SER A 1 294 ? 0.448 18.703 14.273 1 92.62 294 SER A O 1
ATOM 2307 N N . PRO A 1 295 ? 2.092 17.484 15.359 1 95.94 295 PRO A N 1
ATOM 2308 C CA . PRO A 1 295 ? 3.336 16.719 15.484 1 95.94 295 PRO A CA 1
ATOM 2309 C C . PRO A 1 295 ? 3.229 15.32 14.898 1 95.94 295 PRO A C 1
ATOM 2311 O O . PRO A 1 295 ? 2.133 14.758 14.836 1 95.94 295 PRO A O 1
ATOM 2314 N N . GLY A 1 296 ? 4.379 14.797 14.445 1 97.69 296 GLY A N 1
ATOM 2315 C CA . GLY A 1 296 ? 4.418 13.367 14.148 1 97.69 296 GLY A CA 1
ATOM 2316 C C . GLY A 1 296 ? 4.062 12.508 15.344 1 97.69 296 GLY A C 1
ATOM 2317 O O . GLY A 1 296 ? 4.434 12.82 16.484 1 97.69 296 GLY A O 1
ATOM 2318 N N . ILE A 1 297 ? 3.471 11.414 15.148 1 98.69 297 ILE A N 1
ATOM 2319 C CA . ILE A 1 297 ? 2.934 10.594 16.234 1 98.69 297 ILE A CA 1
ATOM 2320 C C . ILE A 1 297 ? 3.98 9.57 16.672 1 98.69 297 ILE A C 1
ATOM 2322 O O . ILE A 1 297 ? 4.461 8.781 15.859 1 98.69 297 ILE A O 1
ATOM 2326 N N . THR A 1 298 ? 4.438 9.656 17.922 1 98.88 298 THR A N 1
ATOM 2327 C CA . THR A 1 298 ? 5.09 8.508 18.547 1 98.88 298 THR A CA 1
ATOM 2328 C C . THR A 1 298 ? 4.172 7.289 18.531 1 98.88 298 THR A C 1
ATOM 2330 O O . THR A 1 298 ? 2.998 7.387 18.891 1 98.88 298 THR A O 1
ATOM 2333 N N . THR A 1 299 ? 4.656 6.152 18.031 1 98.88 299 THR A N 1
ATOM 2334 C CA . THR A 1 299 ? 3.768 5.023 17.812 1 98.88 299 THR A CA 1
ATOM 2335 C C . THR A 1 299 ? 4.508 3.701 18 1 98.88 299 THR A C 1
ATOM 2337 O O . THR A 1 299 ? 5.738 3.678 18.062 1 98.88 299 THR A O 1
ATOM 2340 N N . MET A 1 300 ? 3.785 2.672 18.266 1 98.81 300 MET A N 1
ATOM 2341 C CA . MET A 1 300 ? 4.336 1.319 18.281 1 98.81 300 MET A CA 1
ATOM 2342 C C . MET A 1 300 ? 4.336 0.715 16.875 1 98.81 300 MET A C 1
ATOM 2344 O O . MET A 1 300 ? 3.285 0.607 16.234 1 98.81 300 MET A O 1
ATOM 2348 N N . ASP A 1 301 ? 5.453 0.378 16.406 1 98.62 301 ASP A N 1
ATOM 2349 C CA . ASP A 1 301 ? 5.602 -0.278 15.109 1 98.62 301 ASP A CA 1
ATOM 2350 C C . ASP A 1 301 ? 5.316 -1.774 15.211 1 98.62 301 ASP A C 1
ATOM 2352 O O . ASP A 1 301 ? 5.984 -2.486 15.969 1 98.62 301 ASP A O 1
ATOM 2356 N N . VAL A 1 302 ? 4.336 -2.227 14.484 1 97.56 302 VAL A N 1
ATOM 2357 C CA . VAL A 1 302 ? 3.967 -3.639 14.469 1 97.56 302 VAL A CA 1
ATOM 2358 C C . VAL A 1 302 ? 4.875 -4.398 13.5 1 97.56 302 VAL A C 1
ATOM 2360 O O . VAL A 1 302 ? 5.109 -3.953 12.375 1 97.56 302 VAL A O 1
ATOM 2363 N N . PRO A 1 303 ? 5.418 -5.551 13.914 1 97.94 303 PRO A N 1
ATOM 2364 C CA . PRO A 1 303 ? 6.398 -6.297 13.117 1 97.94 303 PRO A CA 1
ATOM 2365 C C . PRO A 1 303 ? 5.75 -7.121 12.008 1 97.94 303 PRO A C 1
ATOM 2367 O O . PRO A 1 303 ? 5.891 -8.344 11.984 1 97.94 303 PRO A O 1
ATOM 2370 N N . LEU A 1 304 ? 5.184 -6.531 11.055 1 97.88 304 LEU A N 1
ATOM 2371 C CA . LEU A 1 304 ? 4.383 -7.164 10.016 1 97.88 304 LEU A CA 1
ATOM 2372 C C . LEU A 1 304 ? 5.246 -8.047 9.125 1 97.88 304 LEU A C 1
ATOM 2374 O O . LEU A 1 304 ? 4.855 -9.172 8.789 1 97.88 304 LEU A O 1
ATOM 2378 N N . HIS A 1 305 ? 6.402 -7.559 8.703 1 97.62 305 HIS A N 1
ATOM 2379 C CA . HIS A 1 305 ? 7.336 -8.344 7.902 1 97.62 305 HIS A CA 1
ATOM 2380 C C . HIS A 1 305 ? 7.738 -9.625 8.625 1 97.62 305 HIS A C 1
ATOM 2382 O O . HIS A 1 305 ? 7.75 -10.703 8.023 1 97.62 305 HIS A O 1
ATOM 2388 N N . GLU A 1 306 ? 8.055 -9.508 9.859 1 97.81 306 GLU A N 1
ATOM 2389 C CA . GLU A 1 306 ? 8.438 -10.664 10.664 1 97.81 306 GLU A CA 1
ATOM 2390 C C . GLU A 1 306 ? 7.297 -11.664 10.781 1 97.81 306 GLU A C 1
ATOM 2392 O O . GLU A 1 306 ? 7.527 -12.875 10.789 1 97.81 306 GLU A O 1
ATOM 2397 N N . ILE A 1 307 ? 6.133 -11.156 10.906 1 97.44 307 ILE A N 1
ATOM 2398 C CA . ILE A 1 307 ? 4.945 -12 10.945 1 97.44 307 ILE A CA 1
ATOM 2399 C C . ILE A 1 307 ? 4.883 -12.867 9.688 1 97.44 307 ILE A C 1
ATOM 2401 O O . ILE A 1 307 ? 4.574 -14.055 9.758 1 97.44 307 ILE A O 1
ATOM 2405 N N . GLY A 1 308 ? 5.188 -12.297 8.547 1 98.12 308 GLY A N 1
ATOM 2406 C CA . GLY A 1 308 ? 5.207 -13.039 7.301 1 98.12 308 GLY A CA 1
ATOM 2407 C C . GLY A 1 308 ? 6.238 -14.156 7.289 1 98.12 308 GLY A C 1
ATOM 2408 O O . GLY A 1 308 ? 5.945 -15.281 6.879 1 98.12 308 GLY A O 1
ATOM 2409 N N . ILE A 1 309 ? 7.418 -13.828 7.758 1 97.62 309 ILE A N 1
ATOM 2410 C CA . ILE A 1 309 ? 8.5 -14.805 7.816 1 97.62 309 ILE A CA 1
ATOM 2411 C C . ILE A 1 309 ? 8.094 -15.961 8.727 1 97.62 309 ILE A C 1
ATOM 2413 O O . ILE A 1 309 ? 8.242 -17.125 8.359 1 97.62 309 ILE A O 1
ATOM 2417 N N . LEU A 1 310 ? 7.574 -15.641 9.883 1 97.44 310 LEU A N 1
ATOM 2418 C CA . LEU A 1 310 ? 7.191 -16.656 10.859 1 97.44 310 LEU A CA 1
ATOM 2419 C C . LEU A 1 310 ? 6.047 -17.516 10.336 1 97.44 310 LEU A C 1
ATOM 2421 O O . LEU A 1 310 ? 5.984 -18.719 10.617 1 97.44 310 LEU A O 1
ATOM 2425 N N . ALA A 1 311 ? 5.121 -16.859 9.625 1 97.62 311 ALA A N 1
ATOM 2426 C CA . ALA A 1 311 ? 4.027 -17.625 9.016 1 97.62 311 ALA A CA 1
ATOM 2427 C C . ALA A 1 311 ? 4.559 -18.688 8.07 1 97.62 311 ALA A C 1
ATOM 2429 O O . ALA A 1 311 ? 4.094 -19.828 8.094 1 97.62 311 ALA A O 1
ATOM 2430 N N . MET A 1 312 ? 5.543 -18.359 7.27 1 97.44 312 MET A N 1
ATOM 2431 C CA . MET A 1 312 ? 6.141 -19.297 6.324 1 97.44 312 MET A CA 1
ATOM 2432 C C . MET A 1 312 ? 6.871 -20.422 7.051 1 97.44 312 MET A C 1
ATOM 2434 O O . MET A 1 312 ? 6.762 -21.594 6.672 1 97.44 312 MET A O 1
ATOM 2438 N N . LYS A 1 313 ? 7.652 -20.031 8.078 1 96.88 313 LYS A N 1
ATOM 2439 C CA . LYS A 1 313 ? 8.359 -21.031 8.867 1 96.88 313 LYS A CA 1
ATOM 2440 C C . LYS A 1 313 ? 7.383 -22.047 9.469 1 96.88 313 LYS A C 1
ATOM 2442 O O . LYS A 1 313 ? 7.617 -23.25 9.406 1 96.88 313 LYS A O 1
ATOM 2447 N N . THR A 1 314 ? 6.352 -21.516 10.055 1 97.06 314 THR A N 1
ATOM 2448 C CA . THR A 1 314 ? 5.324 -22.359 10.656 1 97.06 314 THR A CA 1
ATOM 2449 C C . THR A 1 314 ? 4.668 -23.25 9.609 1 97.06 314 THR A C 1
ATOM 2451 O O . THR A 1 314 ? 4.484 -24.453 9.836 1 97.06 314 THR A O 1
ATOM 2454 N N . LEU A 1 315 ? 4.309 -22.656 8.477 1 97.12 315 LEU A N 1
ATOM 2455 C CA . LEU A 1 315 ? 3.67 -23.406 7.398 1 97.12 315 LEU A CA 1
ATOM 2456 C C . LEU A 1 315 ? 4.578 -24.531 6.906 1 97.12 315 LEU A C 1
ATOM 2458 O O . LEU A 1 315 ? 4.117 -25.656 6.676 1 97.12 315 LEU A O 1
ATOM 2462 N N . ARG A 1 316 ? 5.82 -24.203 6.73 1 95.12 316 ARG A N 1
ATOM 2463 C CA . ARG A 1 316 ? 6.789 -25.188 6.273 1 95.12 316 ARG A CA 1
ATOM 2464 C C . ARG A 1 316 ? 6.855 -26.375 7.23 1 95.12 316 ARG A C 1
ATOM 2466 O O . ARG A 1 316 ? 6.891 -27.531 6.797 1 95.12 316 ARG A O 1
ATOM 2473 N N . SER A 1 317 ? 6.914 -26.109 8.523 1 95.38 317 SER A N 1
ATOM 2474 C CA . SER A 1 317 ? 6.914 -27.172 9.531 1 95.38 317 SER A CA 1
ATOM 2475 C C . SER A 1 317 ? 5.684 -28.062 9.391 1 95.38 317 SER A C 1
ATOM 2477 O O . SER A 1 317 ? 5.785 -29.281 9.477 1 95.38 317 SER A O 1
ATOM 2479 N N . LYS A 1 318 ? 4.559 -27.453 9.164 1 95 318 LYS A N 1
ATOM 2480 C CA . LYS A 1 318 ? 3.312 -28.203 9 1 95 318 LYS A CA 1
ATOM 2481 C C . LYS A 1 318 ? 3.352 -29.078 7.746 1 95 318 LYS A C 1
ATOM 2483 O O . LYS A 1 318 ? 2.912 -30.219 7.77 1 95 318 LYS A O 1
ATOM 2488 N N . ILE A 1 319 ? 3.811 -28.453 6.668 1 93.69 319 ILE A N 1
ATOM 2489 C CA . ILE A 1 319 ? 3.906 -29.172 5.402 1 93.69 319 ILE A CA 1
ATOM 2490 C C . ILE A 1 319 ? 4.797 -30.406 5.566 1 93.69 319 ILE A C 1
ATOM 2492 O O . ILE A 1 319 ? 4.488 -31.469 5.051 1 93.69 319 ILE A O 1
ATOM 2496 N N . ASP A 1 320 ? 5.848 -30.234 6.336 1 92.38 320 ASP A N 1
ATOM 2497 C CA . ASP A 1 320 ? 6.84 -31.297 6.5 1 92.38 320 ASP A CA 1
ATOM 2498 C C . ASP A 1 320 ? 6.43 -32.25 7.605 1 92.38 320 ASP A C 1
ATOM 2500 O O . ASP A 1 320 ? 7.125 -33.25 7.859 1 92.38 320 ASP A O 1
ATOM 2504 N N . GLY A 1 321 ? 5.41 -32.031 8.25 1 92.25 321 GLY A N 1
ATOM 2505 C CA . GLY A 1 321 ? 4.953 -32.875 9.336 1 92.25 321 GLY A CA 1
ATOM 2506 C C . GLY A 1 321 ? 5.82 -32.781 10.578 1 92.25 321 GLY A C 1
ATOM 2507 O O . GLY A 1 321 ? 5.973 -33.75 11.312 1 92.25 321 GLY A O 1
ATOM 2508 N N . GLN A 1 322 ? 6.461 -31.688 10.688 1 91.25 322 GLN A N 1
ATOM 2509 C CA . GLN A 1 322 ? 7.301 -31.422 11.852 1 91.25 322 GLN A CA 1
ATOM 2510 C C . GLN A 1 322 ? 6.547 -30.609 12.898 1 91.25 322 GLN A C 1
ATOM 2512 O O . GLN A 1 322 ? 5.578 -29.922 12.578 1 91.25 322 GLN A O 1
ATOM 2517 N N . PRO A 1 323 ? 6.961 -30.828 14.094 1 89.19 323 PRO A N 1
ATOM 2518 C CA . PRO A 1 323 ? 6.344 -29.984 15.117 1 89.19 323 PRO A CA 1
ATOM 2519 C C . PRO A 1 323 ? 6.562 -28.5 14.859 1 89.19 323 PRO A C 1
ATOM 2521 O O . PRO A 1 323 ? 7.633 -28.094 14.398 1 89.19 323 PRO A O 1
ATOM 2524 N N . VAL A 1 324 ? 5.547 -27.781 15.023 1 87 324 VAL A N 1
ATOM 2525 C CA . VAL A 1 324 ? 5.652 -26.328 14.898 1 87 324 VAL A CA 1
ATOM 2526 C C . VAL A 1 324 ? 6.441 -25.766 16.078 1 87 324 VAL A C 1
ATOM 2528 O O . VAL A 1 324 ? 6.074 -25.984 17.234 1 87 324 VAL A O 1
ATOM 2531 N N . PRO A 1 325 ? 7.555 -25.125 15.75 1 78.81 325 PRO A N 1
ATOM 2532 C CA . PRO A 1 325 ? 8.32 -24.562 16.875 1 78.81 325 PRO A CA 1
ATOM 2533 C C . PRO A 1 325 ? 7.547 -23.5 17.641 1 78.81 325 PRO A C 1
ATOM 2535 O O . PRO A 1 325 ? 6.785 -22.734 17.031 1 78.81 325 PRO A O 1
ATOM 2538 N N . GLU A 1 326 ? 7.656 -23.688 18.922 1 80.19 326 GLU A N 1
ATOM 2539 C CA . GLU A 1 326 ? 7.102 -22.609 19.734 1 80.19 326 GLU A CA 1
ATOM 2540 C C . GLU A 1 326 ? 7.938 -21.344 19.609 1 80.19 326 GLU A C 1
ATOM 2542 O O . GLU A 1 326 ? 9.109 -21.328 19.984 1 80.19 326 GLU A O 1
ATOM 2547 N N . GLU A 1 327 ? 7.496 -20.469 18.781 1 81.38 327 GLU A N 1
ATOM 2548 C CA . GLU A 1 327 ? 8.203 -19.203 18.672 1 81.38 327 GLU A CA 1
ATOM 2549 C C . GLU A 1 327 ? 7.516 -18.125 19.516 1 81.38 327 GLU A C 1
ATOM 2551 O O . GLU A 1 327 ? 6.301 -18.156 19.703 1 81.38 327 GLU A O 1
ATOM 2556 N N . GLU A 1 328 ? 8.375 -17.328 20.094 1 88.94 328 GLU A N 1
ATOM 2557 C CA . GLU A 1 328 ? 7.84 -16.172 20.797 1 88.94 328 GLU A CA 1
ATOM 2558 C C . GLU A 1 328 ? 7.156 -15.203 19.844 1 88.94 328 GLU A C 1
ATOM 2560 O O . GLU A 1 328 ? 7.598 -15.031 18.703 1 88.94 328 GLU A O 1
ATOM 2565 N N . ALA A 1 329 ? 6.074 -14.688 20.328 1 93.12 329 ALA A N 1
ATOM 2566 C CA . ALA A 1 329 ? 5.398 -13.672 19.516 1 93.12 329 ALA A CA 1
ATOM 2567 C C . ALA A 1 329 ? 6.328 -12.5 19.234 1 93.12 329 ALA A C 1
ATOM 2569 O O . ALA A 1 329 ? 7.039 -12.023 20.109 1 93.12 329 ALA A O 1
ATOM 2570 N N . PRO A 1 330 ? 6.375 -12.102 17.984 1 96.25 330 PRO A N 1
ATOM 2571 C CA . PRO A 1 330 ? 7.223 -10.953 17.672 1 96.25 330 PRO A CA 1
ATOM 2572 C C . PRO A 1 330 ? 6.891 -9.719 18.5 1 96.25 330 PRO A C 1
ATOM 2574 O O . PRO A 1 330 ? 5.73 -9.508 18.859 1 96.25 330 PRO A O 1
ATOM 2577 N N . LEU A 1 331 ? 7.891 -8.93 18.781 1 97.56 331 LEU A N 1
ATOM 2578 C CA . LEU A 1 331 ? 7.734 -7.738 19.609 1 97.56 331 LEU A CA 1
ATOM 2579 C C . LEU A 1 331 ? 7.582 -6.492 18.734 1 97.56 331 LEU A C 1
ATOM 2581 O O . LEU A 1 331 ? 8.195 -6.395 17.672 1 97.56 331 LEU A O 1
ATOM 2585 N N . CYS A 1 332 ? 6.766 -5.605 19.234 1 98.12 332 CYS A N 1
ATOM 2586 C CA . CYS A 1 332 ? 6.664 -4.293 18.609 1 98.12 332 CYS A CA 1
ATOM 2587 C C . CYS A 1 332 ? 7.805 -3.387 19.047 1 98.12 332 CYS A C 1
ATOM 2589 O O . CYS A 1 332 ? 8.461 -3.654 20.062 1 98.12 332 CYS A O 1
ATOM 2591 N N . THR A 1 333 ? 8.086 -2.439 18.266 1 98.5 333 THR A N 1
ATOM 2592 C CA . THR A 1 333 ? 9.125 -1.469 18.578 1 98.5 333 THR A CA 1
ATOM 2593 C C . THR A 1 333 ? 8.547 -0.059 18.656 1 98.5 333 THR A C 1
ATOM 2595 O O . THR A 1 333 ? 7.73 0.326 17.812 1 98.5 333 THR A O 1
ATOM 2598 N N . LEU A 1 334 ? 8.953 0.686 19.641 1 98.81 334 LEU A N 1
ATOM 2599 C CA . LEU A 1 334 ? 8.508 2.068 19.766 1 98.81 334 LEU A CA 1
ATOM 2600 C C . LEU A 1 334 ? 9.266 2.98 18.812 1 98.81 334 LEU A C 1
ATOM 2602 O O . LEU A 1 334 ? 10.5 2.959 18.781 1 98.81 334 LEU A O 1
ATOM 2606 N N . ILE A 1 335 ? 8.586 3.688 17.984 1 98.81 335 ILE A N 1
ATOM 2607 C CA . ILE A 1 335 ? 9.141 4.727 17.141 1 98.81 335 ILE A CA 1
ATOM 2608 C C . ILE A 1 335 ? 8.867 6.102 17.734 1 98.81 335 ILE A C 1
ATOM 2610 O O . ILE A 1 335 ? 7.723 6.559 17.75 1 98.81 335 ILE A O 1
ATOM 2614 N N . GLU A 1 336 ? 9.891 6.715 18.234 1 98.75 336 GLU A N 1
ATOM 2615 C CA . GLU A 1 336 ? 9.758 8.023 18.875 1 98.75 336 GLU A CA 1
ATOM 2616 C C . GLU A 1 336 ? 9.656 9.133 17.828 1 98.75 336 GLU A C 1
ATOM 2618 O O . GLU A 1 336 ? 10.477 9.211 16.906 1 98.75 336 GLU A O 1
ATOM 2623 N N . ARG A 1 337 ? 8.586 9.969 18 1 98.25 337 ARG A N 1
ATOM 2624 C CA . ARG A 1 337 ? 8.438 11.18 17.203 1 98.25 337 ARG A CA 1
ATOM 2625 C C . ARG A 1 337 ? 8.094 12.383 18.078 1 98.25 337 ARG A C 1
ATOM 2627 O O . ARG A 1 337 ? 8.641 12.531 19.172 1 98.25 337 ARG A O 1
ATOM 2634 N N . GLU A 1 338 ? 7.203 13.25 17.641 1 98.06 338 GLU A N 1
ATOM 2635 C CA . GLU A 1 338 ? 7.121 14.555 18.297 1 98.06 338 GLU A CA 1
ATOM 2636 C C . GLU A 1 338 ? 5.922 14.633 19.234 1 98.06 338 GLU A C 1
ATOM 2638 O O . GLU A 1 338 ? 5.727 15.641 19.922 1 98.06 338 GLU A O 1
ATOM 2643 N N . SER A 1 339 ? 5.156 13.594 19.391 1 98.81 339 SER A N 1
ATOM 2644 C CA . SER A 1 339 ? 3.865 13.719 20.062 1 98.81 339 SER A CA 1
ATOM 2645 C C . SER A 1 339 ? 3.984 13.445 21.547 1 98.81 339 SER A C 1
ATOM 2647 O O . SER A 1 339 ? 2.977 13.359 22.25 1 98.81 339 SER A O 1
ATOM 2649 N N . VAL A 1 340 ? 5.215 13.25 22.109 1 98.81 340 VAL A N 1
ATOM 2650 C CA . VAL A 1 340 ? 5.387 12.992 23.547 1 98.81 340 VAL A CA 1
ATOM 2651 C C . VAL A 1 340 ? 6.414 13.953 24.125 1 98.81 340 VAL A C 1
ATOM 2653 O O . VAL A 1 340 ? 7.504 14.125 23.578 1 98.81 340 VAL A O 1
ATOM 2656 N N . ALA A 1 341 ? 6.043 14.586 25.188 1 98.31 341 ALA A N 1
ATOM 2657 C CA . ALA A 1 341 ? 6.938 15.516 25.875 1 98.31 341 ALA A CA 1
ATOM 2658 C C . ALA A 1 341 ? 7.473 14.914 27.172 1 98.31 341 ALA A C 1
ATOM 2660 O O . ALA A 1 341 ? 6.801 14.094 27.797 1 98.31 341 ALA A O 1
ATOM 2661 N N . GLN A 1 342 ? 8.641 15.289 27.484 1 97.31 342 GLN A N 1
ATOM 2662 C CA . GLN A 1 342 ? 9.148 15.078 28.828 1 97.31 342 GLN A CA 1
ATOM 2663 C C . GLN A 1 342 ? 8.523 16.062 29.812 1 97.31 342 GLN A C 1
ATOM 2665 O O . GLN A 1 342 ? 8.484 17.266 29.547 1 97.31 342 GLN A O 1
ATOM 2670 N N . ILE A 1 343 ? 7.961 15.5 30.859 1 94.5 343 ILE A N 1
ATOM 2671 C CA . ILE A 1 343 ? 7.383 16.406 31.844 1 94.5 343 ILE A CA 1
ATOM 2672 C C . ILE A 1 343 ? 7.961 16.109 33.219 1 94.5 343 ILE A C 1
ATOM 2674 O O . ILE A 1 343 ? 8.578 15.062 33.438 1 94.5 343 ILE A O 1
ATOM 2678 N N . GLU A 1 344 ? 7.961 17.141 34.031 1 87.94 344 GLU A N 1
ATOM 2679 C CA . GLU A 1 344 ? 8.344 16.906 35.438 1 87.94 344 GLU A CA 1
ATOM 2680 C C . GLU A 1 344 ? 7.32 16.031 36.156 1 87.94 344 GLU A C 1
ATOM 2682 O O . GLU A 1 344 ? 6.113 16.25 36.031 1 87.94 344 GLU A O 1
ATOM 2687 N N . PRO A 1 345 ? 7.891 14.906 36.625 1 76.25 345 PRO A N 1
ATOM 2688 C CA . PRO A 1 345 ? 6.941 14.039 37.344 1 76.25 345 PRO A CA 1
ATOM 2689 C C . PRO A 1 345 ? 6.152 14.789 38.406 1 76.25 345 PRO A C 1
ATOM 2691 O O . PRO A 1 345 ? 6.699 15.664 39.094 1 76.25 345 PRO A O 1
ATOM 2694 N N . GLU A 1 346 ? 4.867 14.766 38.156 1 64 346 GLU A N 1
ATOM 2695 C CA . GLU A 1 346 ? 4.062 15.344 39.25 1 64 346 GLU A CA 1
ATOM 2696 C C . GLU A 1 346 ? 4.359 14.664 40.562 1 64 346 GLU A C 1
ATOM 2698 O O . GLU A 1 346 ? 4.59 13.453 40.625 1 64 346 GLU A O 1
ATOM 2703 N N . LYS A 1 347 ? 4.832 15.414 41.5 1 52.12 347 LYS A N 1
ATOM 2704 C CA . LYS A 1 347 ? 4.988 14.852 42.844 1 52.12 347 LYS A CA 1
ATOM 2705 C C . LYS A 1 347 ? 3.709 14.164 43.312 1 52.12 347 LYS A C 1
ATOM 2707 O O . LYS A 1 347 ? 2.633 14.758 43.281 1 52.12 347 LYS A O 1
ATOM 2712 N N . LEU A 1 348 ? 3.59 12.703 43.25 1 46.84 348 LEU A N 1
ATOM 2713 C CA . LEU A 1 348 ? 2.471 11.969 43.844 1 46.84 348 LEU A CA 1
ATOM 2714 C C . LEU A 1 348 ? 2.426 12.141 45.344 1 46.84 348 LEU A C 1
ATOM 2716 O O . LEU A 1 348 ? 3.469 12.195 46 1 46.84 348 LEU A O 1
ATOM 2720 N N . MET B 1 1 ? -3.264 -42.406 1.183 1 36 1 MET B N 1
ATOM 2721 C CA . MET B 1 1 ? -4.578 -42.5 0.557 1 36 1 MET B CA 1
ATOM 2722 C C . MET B 1 1 ? -4.477 -42.344 -0.957 1 36 1 MET B C 1
ATOM 2724 O O . MET B 1 1 ? -3.656 -41.562 -1.454 1 36 1 MET B O 1
ATOM 2728 N N . LYS B 1 2 ? -4.914 -43.344 -1.701 1 47.78 2 LYS B N 1
ATOM 2729 C CA . LYS B 1 2 ? -4.84 -43.375 -3.158 1 47.78 2 LYS B CA 1
ATOM 2730 C C . LYS B 1 2 ? -5.387 -42.094 -3.773 1 47.78 2 LYS B C 1
ATOM 2732 O O . LYS B 1 2 ? -6.473 -41.656 -3.412 1 47.78 2 LYS B O 1
ATOM 2737 N N . LYS B 1 3 ? -4.578 -41.188 -4.348 1 56.94 3 LYS B N 1
ATOM 2738 C CA . LYS B 1 3 ? -4.984 -39.938 -4.988 1 56.94 3 LYS B CA 1
ATOM 2739 C C . LYS B 1 3 ? -6.105 -40.188 -5.992 1 56.94 3 LYS B C 1
ATOM 2741 O O . LYS B 1 3 ? -5.98 -41.031 -6.887 1 56.94 3 LYS B O 1
ATOM 2746 N N . ILE B 1 4 ? -7.379 -39.875 -5.652 1 62.34 4 ILE B N 1
ATOM 2747 C CA . ILE B 1 4 ? -8.547 -40 -6.512 1 62.34 4 ILE B CA 1
ATOM 2748 C C . ILE B 1 4 ? -8.328 -39.188 -7.793 1 62.34 4 ILE B C 1
ATOM 2750 O O . ILE B 1 4 ? -8.031 -38 -7.738 1 62.34 4 ILE B O 1
ATOM 2754 N N . GLY B 1 5 ? -7.992 -39.875 -8.82 1 70.81 5 GLY B N 1
ATOM 2755 C CA . GLY B 1 5 ? -7.844 -39.25 -10.125 1 70.81 5 GLY B CA 1
ATOM 2756 C C . GLY B 1 5 ? -9.07 -39.406 -11.008 1 70.81 5 GLY B C 1
ATOM 2757 O O . GLY B 1 5 ? -10.133 -39.812 -10.531 1 70.81 5 GLY B O 1
ATOM 2758 N N . ILE B 1 6 ? -8.938 -38.844 -12.141 1 76.19 6 ILE B N 1
ATOM 2759 C CA . ILE B 1 6 ? -10.023 -38.875 -13.109 1 76.19 6 ILE B CA 1
ATOM 2760 C C . ILE B 1 6 ? -10.508 -40.312 -13.32 1 76.19 6 ILE B C 1
ATOM 2762 O O . ILE B 1 6 ? -11.703 -40.531 -13.516 1 76.19 6 ILE B O 1
ATOM 2766 N N . LYS B 1 7 ? -9.617 -41.188 -13.109 1 80.38 7 LYS B N 1
ATOM 2767 C CA . LYS B 1 7 ? -9.953 -42.594 -13.312 1 80.38 7 LYS B CA 1
ATOM 2768 C C . LYS B 1 7 ? -10.914 -43.094 -12.234 1 80.38 7 LYS B C 1
ATOM 2770 O O . LYS B 1 7 ? -11.867 -43.812 -12.523 1 80.38 7 LYS B O 1
ATOM 2775 N N . GLU B 1 8 ? -10.633 -42.688 -11.039 1 80.75 8 GLU B N 1
ATOM 2776 C CA . GLU B 1 8 ? -11.492 -43.062 -9.93 1 80.75 8 GLU B CA 1
ATOM 2777 C C . GLU B 1 8 ? -12.875 -42.438 -10.047 1 80.75 8 GLU B C 1
ATOM 2779 O O . GLU B 1 8 ? -13.883 -43.094 -9.766 1 80.75 8 GLU B O 1
ATOM 2784 N N . ILE B 1 9 ? -12.828 -41.188 -10.398 1 84.62 9 ILE B N 1
ATOM 2785 C CA . ILE B 1 9 ? -14.094 -40.5 -10.602 1 84.62 9 ILE B CA 1
ATOM 2786 C C . ILE B 1 9 ? -14.906 -41.219 -11.688 1 84.62 9 ILE B C 1
ATOM 2788 O O . ILE B 1 9 ? -16.109 -41.438 -11.531 1 84.62 9 ILE B O 1
ATOM 2792 N N . ALA B 1 10 ? -14.297 -41.562 -12.703 1 86.31 10 ALA B N 1
ATOM 2793 C CA . ALA B 1 10 ? -14.938 -42.25 -13.82 1 86.31 10 ALA B CA 1
ATOM 2794 C C . ALA B 1 10 ? -15.555 -43.562 -13.367 1 86.31 10 ALA B C 1
ATOM 2796 O O . ALA B 1 10 ? -16.688 -43.875 -13.734 1 86.31 10 ALA B O 1
ATOM 2797 N N . LEU B 1 11 ? -14.859 -44.188 -12.586 1 85.94 11 LEU B N 1
ATOM 2798 C CA . LEU B 1 11 ? -15.312 -45.5 -12.062 1 85.94 11 LEU B CA 1
ATOM 2799 C C . LEU B 1 11 ? -16.547 -45.312 -11.18 1 85.94 11 LEU B C 1
ATOM 2801 O O . LEU B 1 11 ? -17.531 -46.031 -11.336 1 85.94 11 LEU B O 1
ATOM 2805 N N . HIS B 1 12 ? -16.484 -44.312 -10.359 1 86.88 12 HIS B N 1
ATOM 2806 C CA . HIS B 1 12 ? -17.562 -44.094 -9.406 1 86.88 12 HIS B CA 1
ATOM 2807 C C . HIS B 1 12 ? -18.797 -43.531 -10.102 1 86.88 12 HIS B C 1
ATOM 2809 O O . HIS B 1 12 ? -19.922 -43.812 -9.695 1 86.88 12 HIS B O 1
ATOM 2815 N N . ALA B 1 13 ? -18.547 -42.75 -11.008 1 87.81 13 ALA B N 1
ATOM 2816 C CA . ALA B 1 13 ? -19.625 -42.125 -11.75 1 87.81 13 ALA B CA 1
ATOM 2817 C C . ALA B 1 13 ? -20.094 -43.031 -12.891 1 87.81 13 ALA B C 1
ATOM 2819 O O . ALA B 1 13 ? -21.094 -42.719 -13.562 1 87.81 13 ALA B O 1
ATOM 2820 N N . GLU B 1 14 ? -19.453 -44.094 -13.195 1 88.44 14 GLU B N 1
ATOM 2821 C CA . GLU B 1 14 ? -19.766 -45.062 -14.234 1 88.44 14 GLU B CA 1
ATOM 2822 C C . GLU B 1 14 ? -19.75 -44.406 -15.617 1 88.44 14 GLU B C 1
ATOM 2824 O O . GLU B 1 14 ? -20.672 -44.594 -16.406 1 88.44 14 GLU B O 1
ATOM 2829 N N . VAL B 1 15 ? -18.812 -43.625 -15.727 1 86.81 15 VAL B N 1
ATOM 2830 C CA . VAL B 1 15 ? -18.594 -43 -17.016 1 86.81 15 VAL B CA 1
ATOM 2831 C C . VAL B 1 15 ? -17.125 -43.156 -17.438 1 86.81 15 VAL B C 1
ATOM 2833 O O . VAL B 1 15 ? -16.312 -43.656 -16.656 1 86.81 15 VAL B O 1
ATOM 2836 N N . SER B 1 16 ? -16.844 -42.938 -18.703 1 82.69 16 SER B N 1
ATOM 2837 C CA . SER B 1 16 ? -15.461 -42.969 -19.172 1 82.69 16 SER B CA 1
ATOM 2838 C C . SER B 1 16 ? -14.648 -41.812 -18.594 1 82.69 16 SER B C 1
ATOM 2840 O O . SER B 1 16 ? -15.211 -40.812 -18.141 1 82.69 16 SER B O 1
ATOM 2842 N N . THR B 1 17 ? -13.297 -41.969 -18.547 1 85.75 17 THR B N 1
ATOM 2843 C CA . THR B 1 17 ? -12.414 -40.906 -18.094 1 85.75 17 THR B CA 1
ATOM 2844 C C . THR B 1 17 ? -12.57 -39.688 -18.984 1 85.75 17 THR B C 1
ATOM 2846 O O . THR B 1 17 ? -12.453 -38.531 -18.516 1 85.75 17 THR B O 1
ATOM 2849 N N . ALA B 1 18 ? -12.906 -39.875 -20.219 1 79.25 18 ALA B N 1
ATOM 2850 C CA . ALA B 1 18 ? -13.148 -38.781 -21.156 1 79.25 18 ALA B CA 1
ATOM 2851 C C . ALA B 1 18 ? -14.383 -38 -20.75 1 79.25 18 ALA B C 1
ATOM 2853 O O . ALA B 1 18 ? -14.383 -36.75 -20.797 1 79.25 18 ALA B O 1
ATOM 2854 N N . THR B 1 19 ? -15.352 -38.719 -20.375 1 80.56 19 THR B N 1
ATOM 2855 C CA . THR B 1 19 ? -16.594 -38.062 -19.953 1 80.56 19 THR B CA 1
ATOM 2856 C C . THR B 1 19 ? -16.359 -37.188 -18.719 1 80.56 19 THR B C 1
ATOM 2858 O O . THR B 1 19 ? -16.875 -36.062 -18.641 1 80.56 19 THR B O 1
ATOM 2861 N N . VAL B 1 20 ? -15.539 -37.719 -17.797 1 80.56 20 VAL B N 1
ATOM 2862 C CA . VAL B 1 20 ? -15.203 -36.938 -16.594 1 80.56 20 VAL B CA 1
ATOM 2863 C C . VAL B 1 20 ? -14.461 -35.656 -17 1 80.56 20 VAL B C 1
ATOM 2865 O O . VAL B 1 20 ? -14.766 -34.562 -16.484 1 80.56 20 VAL B O 1
ATOM 2868 N N . SER B 1 21 ? -13.609 -35.812 -17.922 1 75 21 SER B N 1
ATOM 2869 C CA . SER B 1 21 ? -12.828 -34.688 -18.406 1 75 21 SER B CA 1
ATOM 2870 C C . SER B 1 21 ? -13.727 -33.625 -19.062 1 75 21 SER B C 1
ATOM 2872 O O . SER B 1 21 ? -13.555 -32.438 -18.812 1 75 21 SER B O 1
ATOM 2874 N N . TYR B 1 22 ? -14.664 -34.156 -19.812 1 72.75 22 TYR B N 1
ATOM 2875 C CA . TYR B 1 22 ? -15.594 -33.25 -20.469 1 72.75 22 TYR B CA 1
ATOM 2876 C C . TYR B 1 22 ? -16.406 -32.469 -19.453 1 72.75 22 TYR B C 1
ATOM 2878 O O . TYR B 1 22 ? -16.625 -31.266 -19.594 1 72.75 22 TYR B O 1
ATOM 2886 N N . VAL B 1 23 ? -16.781 -33.094 -18.438 1 73.5 23 VAL B N 1
ATOM 2887 C CA . VAL B 1 23 ? -17.609 -32.5 -17.406 1 73.5 23 VAL B CA 1
ATOM 2888 C C . VAL B 1 23 ? -16.797 -31.469 -16.625 1 73.5 23 VAL B C 1
ATOM 2890 O O . VAL B 1 23 ? -17.266 -30.375 -16.344 1 73.5 23 VAL B O 1
ATOM 2893 N N . LEU B 1 24 ? -15.578 -31.859 -16.328 1 73.44 24 LEU B N 1
ATOM 2894 C CA . LEU B 1 24 ? -14.711 -31.031 -15.492 1 73.44 24 LEU B CA 1
ATOM 2895 C C . LEU B 1 24 ? -14.281 -29.766 -16.25 1 73.44 24 LEU B C 1
ATOM 2897 O O . LEU B 1 24 ? -14.164 -28.703 -15.648 1 73.44 24 LEU B O 1
ATOM 2901 N N . ASN B 1 25 ? -14.188 -29.969 -17.594 1 65.81 25 ASN B N 1
ATOM 2902 C CA . ASN B 1 25 ? -13.625 -28.859 -18.375 1 65.81 25 ASN B CA 1
ATOM 2903 C C . ASN B 1 25 ? -14.703 -28.156 -19.203 1 65.81 25 ASN B C 1
ATOM 2905 O O . ASN B 1 25 ? -14.453 -27.109 -19.781 1 65.81 25 ASN B O 1
ATOM 2909 N N . GLY B 1 26 ? -15.789 -28.672 -19.172 1 60.81 26 GLY B N 1
ATOM 2910 C CA . GLY B 1 26 ? -16.906 -28.125 -19.922 1 60.81 26 GLY B CA 1
ATOM 2911 C C . GLY B 1 26 ? -16.656 -28.094 -21.422 1 60.81 26 GLY B C 1
ATOM 2912 O O . GLY B 1 26 ? -17.062 -27.156 -22.109 1 60.81 26 GLY B O 1
ATOM 2913 N N . THR B 1 27 ? -15.914 -28.938 -21.938 1 57.91 27 THR B N 1
ATOM 2914 C CA . THR B 1 27 ? -15.461 -28.859 -23.328 1 57.91 27 THR B CA 1
ATOM 2915 C C . THR B 1 27 ? -16.438 -29.578 -24.25 1 57.91 27 THR B C 1
ATOM 2917 O O . THR B 1 27 ? -16.5 -29.281 -25.453 1 57.91 27 THR B O 1
ATOM 2920 N N . ARG B 1 28 ? -17.047 -30.688 -23.844 1 61.72 28 ARG B N 1
ATOM 2921 C CA . ARG B 1 28 ? -18 -31.391 -24.688 1 61.72 28 ARG B CA 1
ATOM 2922 C C . ARG B 1 28 ? -19.359 -31.516 -24 1 61.72 28 ARG B C 1
ATOM 2924 O O . ARG B 1 28 ? -19.438 -31.484 -22.766 1 61.72 28 ARG B O 1
ATOM 2931 N N . ASN B 1 29 ? -20.469 -31.531 -24.812 1 68.31 29 ASN B N 1
ATOM 2932 C CA . ASN B 1 29 ? -21.812 -31.688 -24.281 1 68.31 29 ASN B CA 1
ATOM 2933 C C . ASN B 1 29 ? -22.016 -33.062 -23.672 1 68.31 29 ASN B C 1
ATOM 2935 O O . ASN B 1 29 ? -21.797 -34.094 -24.344 1 68.31 29 ASN B O 1
ATOM 2939 N N . VAL B 1 30 ? -22.156 -33.094 -22.438 1 73.06 30 VAL B N 1
ATOM 2940 C CA . VAL B 1 30 ? -22.516 -34.312 -21.688 1 73.06 30 VAL B CA 1
ATOM 2941 C C . VAL B 1 30 ? -23.953 -34.156 -21.188 1 73.06 30 VAL B C 1
ATOM 2943 O O . VAL B 1 30 ? -24.438 -33.062 -20.938 1 73.06 30 VAL B O 1
ATOM 2946 N N . SER B 1 31 ? -24.781 -35.281 -21.312 1 78.56 31 SER B N 1
ATOM 2947 C CA . SER B 1 31 ? -26.172 -35.219 -20.859 1 78.56 31 SER B CA 1
ATOM 2948 C C . SER B 1 31 ? -26.266 -34.688 -19.438 1 78.56 31 SER B C 1
ATOM 2950 O O . SER B 1 31 ? -25.312 -34.844 -18.656 1 78.56 31 SER B O 1
ATOM 2952 N N . PHE B 1 32 ? -27.359 -34 -19.156 1 81.69 32 PHE B N 1
ATOM 2953 C CA . PHE B 1 32 ? -27.594 -33.406 -17.844 1 81.69 32 PHE B CA 1
ATOM 2954 C C . PHE B 1 32 ? -27.469 -34.469 -16.75 1 81.69 32 PHE B C 1
ATOM 2956 O O . PHE B 1 32 ? -26.859 -34.219 -15.711 1 81.69 32 PHE B O 1
ATOM 2963 N N . LYS B 1 33 ? -28.016 -35.562 -16.969 1 83 33 LYS B N 1
ATOM 2964 C CA . LYS B 1 33 ? -28 -36.656 -15.984 1 83 33 LYS B CA 1
ATOM 2965 C C . LYS B 1 33 ? -26.578 -37.094 -15.695 1 83 33 LYS B C 1
ATOM 2967 O O . LYS B 1 33 ? -26.203 -37.312 -14.539 1 83 33 LYS B O 1
ATOM 2972 N N . THR B 1 34 ? -25.828 -37.219 -16.703 1 84.56 34 THR B N 1
ATOM 2973 C CA . THR B 1 34 ? -24.438 -37.656 -16.562 1 84.56 34 THR B CA 1
ATOM 2974 C C . THR B 1 34 ? -23.594 -36.594 -15.852 1 84.56 34 THR B C 1
ATOM 2976 O O . THR B 1 34 ? -22.781 -36.938 -14.984 1 84.56 34 THR B O 1
ATOM 2979 N N . LYS B 1 35 ? -23.766 -35.438 -16.188 1 84.12 35 LYS B N 1
ATOM 2980 C CA . LYS B 1 35 ? -23.062 -34.312 -15.57 1 84.12 35 LYS B CA 1
ATOM 2981 C C . LYS B 1 35 ? -23.328 -34.281 -14.062 1 84.12 35 LYS B C 1
ATOM 2983 O O . LYS B 1 35 ? -22.406 -34.125 -13.266 1 84.12 35 LYS B O 1
ATOM 2988 N N . GLU B 1 36 ? -24.562 -34.406 -13.766 1 83.75 36 GLU B N 1
ATOM 2989 C CA . GLU B 1 36 ? -24.938 -34.375 -12.352 1 83.75 36 GLU B CA 1
ATOM 2990 C C . GLU B 1 36 ? -24.281 -35.531 -11.594 1 83.75 36 GLU B C 1
ATOM 2992 O O . GLU B 1 36 ? -23.844 -35.344 -10.453 1 83.75 36 GLU B O 1
ATOM 2997 N N . ARG B 1 37 ? -24.328 -36.656 -12.18 1 85.38 37 ARG B N 1
ATOM 2998 C CA . ARG B 1 37 ? -23.734 -37.812 -11.562 1 85.38 37 ARG B CA 1
ATOM 2999 C C . ARG B 1 37 ? -22.234 -37.594 -11.328 1 85.38 37 ARG B C 1
ATOM 3001 O O . ARG B 1 37 ? -21.719 -37.938 -10.25 1 85.38 37 ARG B O 1
ATOM 3008 N N . VAL B 1 38 ? -21.578 -37.062 -12.289 1 84.94 38 VAL B N 1
ATOM 3009 C CA . VAL B 1 38 ? -20.141 -36.812 -12.211 1 84.94 38 VAL B CA 1
ATOM 3010 C C . VAL B 1 38 ? -19.844 -35.781 -11.133 1 84.94 38 VAL B C 1
ATOM 3012 O O . VAL B 1 38 ? -18.969 -35.969 -10.305 1 84.94 38 VAL B O 1
ATOM 3015 N N . LEU B 1 39 ? -20.641 -34.812 -11.148 1 81.44 39 LEU B N 1
ATOM 3016 C CA . LEU B 1 39 ? -20.438 -33.719 -10.18 1 81.44 39 LEU B CA 1
ATOM 3017 C C . LEU B 1 39 ? -20.703 -34.219 -8.758 1 81.44 39 LEU B C 1
ATOM 3019 O O . LEU B 1 39 ? -20.016 -33.812 -7.82 1 81.44 39 LEU B O 1
ATOM 3023 N N . LYS B 1 40 ? -21.703 -35 -8.586 1 80.12 40 LYS B N 1
ATOM 3024 C CA . LYS B 1 40 ? -21.984 -35.594 -7.285 1 80.12 40 LYS B CA 1
ATOM 3025 C C . LYS B 1 40 ? -20.812 -36.406 -6.773 1 80.12 40 LYS B C 1
ATOM 3027 O O . LYS B 1 40 ? -20.453 -36.344 -5.598 1 80.12 40 LYS B O 1
ATOM 3032 N N . VAL B 1 41 ? -20.234 -37.188 -7.648 1 80.94 41 VAL B N 1
ATOM 3033 C CA . VAL B 1 41 ? -19.094 -38.031 -7.281 1 80.94 41 VAL B CA 1
ATOM 3034 C C . VAL B 1 41 ? -17.906 -37.125 -6.922 1 80.94 41 VAL B C 1
ATOM 3036 O O . VAL B 1 41 ? -17.188 -37.406 -5.961 1 80.94 41 VAL B O 1
ATOM 3039 N N . ILE B 1 42 ? -17.75 -36.094 -7.668 1 76.56 42 ILE B N 1
ATOM 3040 C CA . ILE B 1 42 ? -16.672 -35.156 -7.43 1 76.56 42 ILE B CA 1
ATOM 3041 C C . ILE B 1 42 ? -16.812 -34.562 -6.035 1 76.56 42 ILE B C 1
ATOM 3043 O O . ILE B 1 42 ? -15.836 -34.438 -5.293 1 76.56 42 ILE B O 1
ATOM 3047 N N . GLU B 1 43 ? -17.969 -34.281 -5.742 1 72.5 43 GLU B N 1
ATOM 3048 C CA . GLU B 1 43 ? -18.281 -33.719 -4.43 1 72.5 43 GLU B CA 1
ATOM 3049 C C . GLU B 1 43 ? -18.062 -34.719 -3.324 1 72.5 43 GLU B C 1
ATOM 3051 O O . GLU B 1 43 ? -17.469 -34.438 -2.291 1 72.5 43 GLU B O 1
ATOM 3056 N N . GLU B 1 44 ? -18.562 -35.906 -3.59 1 74.88 44 GLU B N 1
ATOM 3057 C CA . GLU B 1 44 ? -18.469 -36.969 -2.6 1 74.88 44 GLU B CA 1
ATOM 3058 C C . GLU B 1 44 ? -17.016 -37.344 -2.33 1 74.88 44 GLU B C 1
ATOM 3060 O O . GLU B 1 44 ? -16.656 -37.656 -1.192 1 74.88 44 GLU B O 1
ATOM 3065 N N . LEU B 1 45 ? -16.281 -37.281 -3.438 1 74.19 45 LEU B N 1
ATOM 3066 C CA . LEU B 1 45 ? -14.898 -37.719 -3.314 1 74.19 45 LEU B CA 1
ATOM 3067 C C . LEU B 1 45 ? -13.977 -36.531 -2.984 1 74.19 45 LEU B C 1
ATOM 3069 O O . LEU B 1 45 ? -12.766 -36.719 -2.852 1 74.19 45 LEU B O 1
ATOM 3073 N N . ASN B 1 46 ? -14.555 -35.469 -2.941 1 65.75 46 ASN B N 1
ATOM 3074 C CA . ASN B 1 46 ? -13.789 -34.25 -2.693 1 65.75 46 ASN B CA 1
ATOM 3075 C C . ASN B 1 46 ? -12.648 -34.094 -3.695 1 65.75 46 ASN B C 1
ATOM 3077 O O . ASN B 1 46 ? -11.508 -33.812 -3.307 1 65.75 46 ASN B O 1
ATOM 3081 N N . TYR B 1 47 ? -13.086 -34.5 -4.902 1 64.56 47 TYR B N 1
ATOM 3082 C CA . TYR B 1 47 ? -12.094 -34.438 -5.969 1 64.56 47 TYR B CA 1
ATOM 3083 C C . TYR B 1 47 ? -11.812 -33 -6.379 1 64.56 47 TYR B C 1
ATOM 3085 O O . TYR B 1 47 ? -12.742 -32.219 -6.59 1 64.56 47 TYR B O 1
ATOM 3093 N N . MET B 1 48 ? -10.562 -32.656 -6.332 1 61.66 48 MET B N 1
ATOM 3094 C CA . MET B 1 48 ? -10.141 -31.359 -6.859 1 61.66 48 MET B CA 1
ATOM 3095 C C . MET B 1 48 ? -9.297 -31.531 -8.117 1 61.66 48 MET B C 1
ATOM 3097 O O . MET B 1 48 ? -8.336 -32.312 -8.125 1 61.66 48 MET B O 1
ATOM 3101 N N . PRO B 1 49 ? -9.812 -30.953 -9.305 1 59.72 49 PRO B N 1
ATOM 3102 C CA . PRO B 1 49 ? -9.039 -31.078 -10.539 1 59.72 49 PRO B CA 1
ATOM 3103 C C . PRO B 1 49 ? -7.586 -30.641 -10.375 1 59.72 49 PRO B C 1
ATOM 3105 O O . PRO B 1 49 ? -7.297 -29.719 -9.602 1 59.72 49 PRO B O 1
ATOM 3108 N N . ASN B 1 50 ? -6.672 -31.516 -10.883 1 61.19 50 ASN B N 1
ATOM 3109 C CA . ASN B 1 50 ? -5.25 -31.188 -10.898 1 61.19 50 ASN B CA 1
ATOM 3110 C C . ASN B 1 50 ? -4.883 -30.359 -12.133 1 61.19 50 ASN B C 1
ATOM 3112 O O . ASN B 1 50 ? -4.691 -30.906 -13.219 1 61.19 50 ASN B O 1
ATOM 3116 N N . ASP B 1 51 ? -4.859 -29.047 -11.992 1 60.47 51 ASP B N 1
ATOM 3117 C CA . ASP B 1 51 ? -4.617 -28.125 -13.102 1 60.47 51 ASP B CA 1
ATOM 3118 C C . ASP B 1 51 ? -3.199 -28.281 -13.641 1 60.47 51 ASP B C 1
ATOM 3120 O O . ASP B 1 51 ? -2.932 -27.953 -14.797 1 60.47 51 ASP B O 1
ATOM 3124 N N . ILE B 1 52 ? -2.299 -28.75 -12.836 1 58.59 52 ILE B N 1
ATOM 3125 C CA . ILE B 1 52 ? -0.928 -28.953 -13.297 1 58.59 52 ILE B CA 1
ATOM 3126 C C . ILE B 1 52 ? -0.894 -30.031 -14.367 1 58.59 52 ILE B C 1
ATOM 3128 O O . ILE B 1 52 ? -0.228 -29.875 -15.398 1 58.59 52 ILE B O 1
ATOM 3132 N N . ALA B 1 53 ? -1.649 -31.047 -14.125 1 53.66 53 ALA B N 1
ATOM 3133 C CA . ALA B 1 53 ? -1.729 -32.125 -15.102 1 53.66 53 ALA B CA 1
ATOM 3134 C C . ALA B 1 53 ? -2.381 -31.656 -16.391 1 53.66 53 ALA B C 1
ATOM 3136 O O . ALA B 1 53 ? -1.944 -32.031 -17.484 1 53.66 53 ALA B O 1
ATOM 3137 N N . LYS B 1 54 ? -3.33 -30.875 -16.188 1 55.97 54 LYS B N 1
ATOM 3138 C CA . LYS B 1 54 ? -4.027 -30.328 -17.359 1 55.97 54 LYS B CA 1
ATOM 3139 C C . LYS B 1 54 ? -3.102 -29.453 -18.188 1 55.97 54 LYS B C 1
ATOM 3141 O O . LYS B 1 54 ? -3.16 -29.469 -19.422 1 55.97 54 LYS B O 1
ATOM 3146 N N . SER B 1 55 ? -2.334 -28.672 -17.484 1 59.16 55 SER B N 1
ATOM 3147 C CA . SER B 1 55 ? -1.432 -27.734 -18.156 1 59.16 55 SER B CA 1
ATOM 3148 C C . SER B 1 55 ? -0.413 -28.469 -19.016 1 59.16 55 SER B C 1
ATOM 3150 O O . SER B 1 55 ? 0.006 -27.969 -20.062 1 59.16 55 SER B O 1
ATOM 3152 N N . LEU B 1 56 ? -0.08 -29.625 -18.672 1 54.03 56 LEU B N 1
ATOM 3153 C CA . LEU B 1 56 ? 0.881 -30.422 -19.422 1 54.03 56 LEU B CA 1
ATOM 3154 C C . LEU B 1 56 ? 0.301 -30.828 -20.766 1 54.03 56 LEU B C 1
ATOM 3156 O O . LEU B 1 56 ? 1.023 -30.906 -21.766 1 54.03 56 LEU B O 1
ATOM 3160 N N . LYS B 1 57 ? -1.028 -31 -20.688 1 49.56 57 LYS B N 1
ATOM 3161 C CA . LYS B 1 57 ? -1.663 -31.422 -21.938 1 49.56 57 LYS B CA 1
ATOM 3162 C C . LYS B 1 57 ? -1.888 -30.234 -22.875 1 49.56 57 LYS B C 1
ATOM 3164 O O . LYS B 1 57 ? -1.671 -30.328 -24.078 1 49.56 57 LYS B O 1
ATOM 3169 N N . SER B 1 58 ? -2.398 -29.156 -22.312 1 54.72 58 SER B N 1
ATOM 3170 C CA . SER B 1 58 ? -2.787 -28 -23.141 1 54.72 58 SER B CA 1
ATOM 3171 C C . SER B 1 58 ? -1.622 -27.047 -23.328 1 54.72 58 SER B C 1
ATOM 3173 O O . SER B 1 58 ? -1.667 -26.172 -24.203 1 54.72 58 SER B O 1
ATOM 3175 N N . ASN B 1 59 ? -0.536 -27.25 -22.75 1 58.25 59 ASN B N 1
ATOM 3176 C CA . ASN B 1 59 ? 0.616 -26.344 -22.719 1 58.25 59 ASN B CA 1
ATOM 3177 C C . ASN B 1 59 ? 0.244 -24.969 -22.203 1 58.25 59 ASN B C 1
ATOM 3179 O O . ASN B 1 59 ? 0.887 -23.969 -22.531 1 58.25 59 ASN B O 1
ATOM 3183 N N . LYS B 1 60 ? -0.997 -24.828 -21.594 1 75.69 60 LYS B N 1
ATOM 3184 C CA . LYS B 1 60 ? -1.408 -23.562 -21 1 75.69 60 LYS B CA 1
ATOM 3185 C C . LYS B 1 60 ? -1.568 -23.703 -19.484 1 75.69 60 LYS B C 1
ATOM 3187 O O . LYS B 1 60 ? -2.238 -24.609 -19 1 75.69 60 LYS B O 1
ATOM 3192 N N . THR B 1 61 ? -0.889 -22.906 -18.734 1 79.44 61 THR B N 1
ATOM 3193 C CA . THR B 1 61 ? -0.938 -22.984 -17.266 1 79.44 61 THR B CA 1
ATOM 3194 C C . THR B 1 61 ? -1.974 -22 -16.719 1 79.44 61 THR B C 1
ATOM 3196 O O . THR B 1 61 ? -2.34 -22.078 -15.547 1 79.44 61 THR B O 1
ATOM 3199 N N . ASN B 1 62 ? -2.482 -21.047 -17.547 1 88.38 62 ASN B N 1
ATOM 3200 C CA . ASN B 1 62 ? -3.363 -19.969 -17.094 1 88.38 62 ASN B CA 1
ATOM 3201 C C . ASN B 1 62 ? -2.764 -19.219 -15.922 1 88.38 62 ASN B C 1
ATOM 3203 O O . ASN B 1 62 ? -3.471 -18.891 -14.969 1 88.38 62 ASN B O 1
ATOM 3207 N N . THR B 1 63 ? -1.453 -19.016 -15.984 1 92.25 63 THR B N 1
ATOM 3208 C CA . THR B 1 63 ? -0.732 -18.344 -14.914 1 92.25 63 THR B CA 1
ATOM 3209 C C . THR B 1 63 ? 0.023 -17.125 -15.461 1 92.25 63 THR B C 1
ATOM 3211 O O . THR B 1 63 ? 0.645 -17.203 -16.516 1 92.25 63 THR B O 1
ATOM 3214 N N . ILE B 1 64 ? -0.164 -16.062 -14.781 1 96.38 64 ILE B N 1
ATOM 3215 C CA . ILE B 1 64 ? 0.527 -14.82 -15.125 1 96.38 64 ILE B CA 1
ATOM 3216 C C . ILE B 1 64 ? 1.567 -14.5 -14.047 1 96.38 64 ILE B C 1
ATOM 3218 O O . ILE B 1 64 ? 1.297 -14.625 -12.852 1 96.38 64 ILE B O 1
ATOM 3222 N N . GLY B 1 65 ? 2.783 -14.172 -14.484 1 97.38 65 GLY B N 1
ATOM 3223 C CA . GLY B 1 65 ? 3.793 -13.688 -13.562 1 97.38 65 GLY B CA 1
ATOM 3224 C C . GLY B 1 65 ? 3.695 -12.195 -13.297 1 97.38 65 GLY B C 1
ATOM 3225 O O . GLY B 1 65 ? 3.488 -11.414 -14.227 1 97.38 65 GLY B O 1
ATOM 3226 N N . VAL B 1 66 ? 3.754 -11.852 -12.047 1 98.31 66 VAL B N 1
ATOM 3227 C CA . VAL B 1 66 ? 3.818 -10.453 -11.656 1 98.31 66 VAL B CA 1
ATOM 3228 C C . VAL B 1 66 ? 5.109 -10.188 -10.883 1 98.31 66 VAL B C 1
ATOM 3230 O O . VAL B 1 66 ? 5.367 -10.836 -9.859 1 98.31 66 VAL B O 1
ATOM 3233 N N . ILE B 1 67 ? 5.934 -9.312 -11.383 1 97.56 67 ILE B N 1
ATOM 3234 C CA . ILE B 1 67 ? 7.141 -8.859 -10.703 1 97.56 67 ILE B CA 1
ATOM 3235 C C . ILE B 1 67 ? 6.938 -7.449 -10.164 1 97.56 67 ILE B C 1
ATOM 3237 O O . ILE B 1 67 ? 6.77 -6.504 -10.938 1 97.56 67 ILE B O 1
ATOM 3241 N N . ALA B 1 68 ? 6.887 -7.332 -8.906 1 97.31 68 ALA B N 1
ATOM 3242 C CA . ALA B 1 68 ? 6.883 -6.012 -8.281 1 97.31 68 ALA B CA 1
ATOM 3243 C C . ALA B 1 68 ? 8.289 -5.594 -7.871 1 97.31 68 ALA B C 1
ATOM 3245 O O . ALA B 1 68 ? 9 -6.352 -7.203 1 97.31 68 ALA B O 1
ATOM 3246 N N . GLU B 1 69 ? 8.703 -4.414 -8.266 1 95.06 69 GLU B N 1
ATOM 3247 C CA . GLU B 1 69 ? 9.984 -3.928 -7.758 1 95.06 69 GLU B CA 1
ATOM 3248 C C . GLU B 1 69 ? 9.977 -3.861 -6.234 1 95.06 69 GLU B C 1
ATOM 3250 O O . GLU B 1 69 ? 10.977 -4.195 -5.59 1 95.06 69 GLU B O 1
ATOM 3255 N N . ASP B 1 70 ? 8.844 -3.395 -5.758 1 96 70 ASP B N 1
ATOM 3256 C CA . ASP B 1 70 ? 8.656 -3.387 -4.312 1 96 70 ASP B CA 1
ATOM 3257 C C . ASP B 1 70 ? 7.172 -3.357 -3.951 1 96 70 ASP B C 1
ATOM 3259 O O . ASP B 1 70 ? 6.484 -2.369 -4.211 1 96 70 ASP B O 1
ATOM 3263 N N . LEU B 1 71 ? 6.77 -4.344 -3.254 1 96.75 71 LEU B N 1
ATOM 3264 C CA . LEU B 1 71 ? 5.355 -4.531 -2.941 1 96.75 71 LEU B CA 1
ATOM 3265 C C . LEU B 1 71 ? 4.891 -3.527 -1.894 1 96.75 71 LEU B C 1
ATOM 3267 O O . LEU B 1 71 ? 3.691 -3.277 -1.755 1 96.75 71 LEU B O 1
ATOM 3271 N N . THR B 1 72 ? 5.797 -2.938 -1.16 1 95.69 72 THR B N 1
ATOM 3272 C CA . THR B 1 72 ? 5.422 -2.125 -0.009 1 95.69 72 THR B CA 1
ATOM 3273 C C . THR B 1 72 ? 5.32 -0.652 -0.397 1 95.69 72 THR B C 1
ATOM 3275 O O . THR B 1 72 ? 5.008 0.196 0.442 1 95.69 72 THR B O 1
ATOM 3278 N N . VAL B 1 73 ? 5.574 -0.366 -1.636 1 94.12 73 VAL B N 1
ATOM 3279 C CA . VAL B 1 73 ? 5.414 1.015 -2.084 1 94.12 73 VAL B CA 1
ATOM 3280 C C . VAL B 1 73 ? 3.955 1.277 -2.441 1 94.12 73 VAL B C 1
ATOM 3282 O O . VAL B 1 73 ? 3.223 0.354 -2.807 1 94.12 73 VAL B O 1
ATOM 3285 N N . PHE B 1 74 ? 3.504 2.48 -2.482 1 93.81 74 PHE B N 1
ATOM 3286 C CA . PHE B 1 74 ? 2.1 2.869 -2.434 1 93.81 74 PHE B CA 1
ATOM 3287 C C . PHE B 1 74 ? 1.364 2.396 -3.682 1 93.81 74 PHE B C 1
ATOM 3289 O O . PHE B 1 74 ? 0.168 2.105 -3.631 1 93.81 74 PHE B O 1
ATOM 3296 N N . ASN B 1 75 ? 2.053 2.371 -4.781 1 96.31 75 ASN B N 1
ATOM 3297 C CA . ASN B 1 75 ? 1.382 2.105 -6.051 1 96.31 75 ASN B CA 1
ATOM 3298 C C . ASN B 1 75 ? 1.188 0.609 -6.277 1 96.31 75 ASN B C 1
ATOM 3300 O O . ASN B 1 75 ? 0.211 0.195 -6.906 1 96.31 75 ASN B O 1
ATOM 3304 N N . ALA B 1 76 ? 2.068 -0.203 -5.766 1 97.5 76 ALA B N 1
ATOM 3305 C CA . ALA B 1 76 ? 2.145 -1.614 -6.133 1 97.5 76 ALA B CA 1
ATOM 3306 C C . ALA B 1 76 ? 0.886 -2.363 -5.703 1 97.5 76 ALA B C 1
ATOM 3308 O O . ALA B 1 76 ? 0.255 -3.045 -6.516 1 97.5 76 ALA B O 1
ATOM 3309 N N . PRO B 1 77 ? 0.452 -2.188 -4.438 1 97.94 77 PRO B N 1
ATOM 3310 C CA . PRO B 1 77 ? -0.732 -2.945 -4.027 1 97.94 77 PRO B CA 1
ATOM 3311 C C . PRO B 1 77 ? -1.963 -2.623 -4.871 1 97.94 77 PRO B C 1
ATOM 3313 O O . PRO B 1 77 ? -2.732 -3.523 -5.219 1 97.94 77 PRO B O 1
ATOM 3316 N N . GLU B 1 78 ? -2.135 -1.402 -5.219 1 97.75 78 GLU B N 1
ATOM 3317 C CA . GLU B 1 78 ? -3.301 -0.982 -5.988 1 97.75 78 GLU B CA 1
ATOM 3318 C C . GLU B 1 78 ? -3.24 -1.518 -7.418 1 97.75 78 GLU B C 1
ATOM 3320 O O . GLU B 1 78 ? -4.258 -1.933 -7.973 1 97.75 78 GLU B O 1
ATOM 3325 N N . ILE B 1 79 ? -2.084 -1.476 -7.992 1 98.31 79 ILE B N 1
ATOM 3326 C CA . ILE B 1 79 ? -1.915 -2.004 -9.344 1 98.31 79 ILE B CA 1
ATOM 3327 C C . ILE B 1 79 ? -2.166 -3.51 -9.344 1 98.31 79 ILE B C 1
ATOM 3329 O O . ILE B 1 79 ? -2.885 -4.027 -10.195 1 98.31 79 ILE B O 1
ATOM 3333 N N . ILE B 1 80 ? -1.61 -4.184 -8.383 1 98.44 80 ILE B N 1
ATOM 3334 C CA . ILE B 1 80 ? -1.765 -5.633 -8.297 1 98.44 80 ILE B CA 1
ATOM 3335 C C . ILE B 1 80 ? -3.225 -5.98 -8.008 1 98.44 80 ILE B C 1
ATOM 3337 O O . ILE B 1 80 ? -3.738 -6.984 -8.508 1 98.44 80 ILE B O 1
ATOM 3341 N N . ASP B 1 81 ? -3.875 -5.105 -7.262 1 98.06 81 ASP B N 1
ATOM 3342 C CA . ASP B 1 81 ? -5.309 -5.277 -7.047 1 98.06 81 ASP B CA 1
ATOM 3343 C C . ASP B 1 81 ? -6.062 -5.305 -8.375 1 98.06 81 ASP B C 1
ATOM 3345 O O . ASP B 1 81 ? -6.934 -6.152 -8.578 1 98.06 81 ASP B O 1
ATOM 3349 N N . GLY B 1 82 ? -5.762 -4.398 -9.258 1 97.88 82 GLY B N 1
ATOM 3350 C CA . GLY B 1 82 ? -6.359 -4.391 -10.578 1 97.88 82 GLY B CA 1
ATOM 3351 C C . GLY B 1 82 ? -6.02 -5.625 -11.391 1 97.88 82 GLY B C 1
ATOM 3352 O O . GLY B 1 82 ? -6.891 -6.195 -12.055 1 97.88 82 GLY B O 1
ATOM 3353 N N . ILE B 1 83 ? -4.758 -6.035 -11.328 1 98.19 83 ILE B N 1
ATOM 3354 C CA . ILE B 1 83 ? -4.309 -7.254 -11.992 1 98.19 83 ILE B CA 1
ATOM 3355 C C . ILE B 1 83 ? -5.125 -8.445 -11.5 1 98.19 83 ILE B C 1
ATOM 3357 O O . ILE B 1 83 ? -5.641 -9.227 -12.305 1 98.19 83 ILE B O 1
ATOM 3361 N N . ASN B 1 84 ? -5.262 -8.5 -10.203 1 96.5 84 ASN B N 1
ATOM 3362 C CA . ASN B 1 84 ? -5.977 -9.617 -9.594 1 96.5 84 ASN B CA 1
ATOM 3363 C C . ASN B 1 84 ? -7.449 -9.617 -9.977 1 96.5 84 ASN B C 1
ATOM 3365 O O . ASN B 1 84 ? -8.039 -10.68 -10.18 1 96.5 84 ASN B O 1
ATOM 3369 N N . GLU B 1 85 ? -8.055 -8.5 -10 1 95.12 85 GLU B N 1
ATOM 3370 C CA . GLU B 1 85 ? -9.461 -8.422 -10.375 1 95.12 85 GLU B CA 1
ATOM 3371 C C . GLU B 1 85 ? -9.695 -9.016 -11.766 1 95.12 85 GLU B C 1
ATOM 3373 O O . GLU B 1 85 ? -10.602 -9.828 -11.961 1 95.12 85 GLU B O 1
ATOM 3378 N N . TYR B 1 86 ? -8.859 -8.586 -12.711 1 96.56 86 TYR B N 1
ATOM 3379 C CA . TYR B 1 86 ? -8.961 -9.125 -14.062 1 96.56 86 TYR B CA 1
ATOM 3380 C C . TYR B 1 86 ? -8.703 -10.625 -14.07 1 96.56 86 TYR B C 1
ATOM 3382 O O . TYR B 1 86 ? -9.422 -11.383 -14.727 1 96.56 86 TYR B O 1
ATOM 3390 N N . ALA B 1 87 ? -7.621 -11.031 -13.375 1 94.5 87 ALA B N 1
ATOM 3391 C CA . ALA B 1 87 ? -7.246 -12.445 -13.328 1 94.5 87 ALA B CA 1
ATOM 3392 C C . ALA B 1 87 ? -8.383 -13.297 -12.789 1 94.5 87 ALA B C 1
ATOM 3394 O O . ALA B 1 87 ? -8.695 -14.359 -13.336 1 94.5 87 ALA B O 1
ATOM 3395 N N . GLU B 1 88 ? -8.977 -12.828 -11.75 1 88.06 88 GLU B N 1
ATOM 3396 C CA . GLU B 1 88 ? -10.086 -13.539 -11.117 1 88.06 88 GLU B CA 1
ATOM 3397 C C . GLU B 1 88 ? -11.25 -13.727 -12.094 1 88.06 88 GLU B C 1
ATOM 3399 O O . GLU B 1 88 ? -11.805 -14.82 -12.203 1 88.06 88 GLU B O 1
ATOM 3404 N N . LYS B 1 89 ? -11.578 -12.727 -12.797 1 91.19 89 LYS B N 1
ATOM 3405 C CA . LYS B 1 89 ? -12.703 -12.734 -13.727 1 91.19 89 LYS B CA 1
ATOM 3406 C C . LYS B 1 89 ? -12.422 -13.656 -14.914 1 91.19 89 LYS B C 1
ATOM 3408 O O . LYS B 1 89 ? -13.352 -14.086 -15.602 1 91.19 89 LYS B O 1
ATOM 3413 N N . ASN B 1 90 ? -11.156 -13.992 -15.133 1 91.94 90 ASN B N 1
ATOM 3414 C CA . ASN B 1 90 ? -10.789 -14.758 -16.328 1 91.94 90 ASN B CA 1
ATOM 3415 C C . ASN B 1 90 ? -10.125 -16.078 -15.945 1 91.94 90 ASN B C 1
ATOM 3417 O O . ASN B 1 90 ? -9.453 -16.703 -16.781 1 91.94 90 ASN B O 1
ATOM 3421 N N . ASP B 1 91 ? -10.234 -16.453 -14.656 1 87.56 91 ASP B N 1
ATOM 3422 C CA . ASP B 1 91 ? -9.75 -17.734 -14.141 1 87.56 91 ASP B CA 1
ATOM 3423 C C . ASP B 1 91 ? -8.242 -17.875 -14.344 1 87.56 91 ASP B C 1
ATOM 3425 O O . ASP B 1 91 ? -7.77 -18.906 -14.828 1 87.56 91 ASP B O 1
ATOM 3429 N N . LEU B 1 92 ? -7.582 -16.781 -14.148 1 91.69 92 LEU B N 1
ATOM 3430 C CA . LEU B 1 92 ? -6.121 -16.766 -14.203 1 91.69 92 LEU B CA 1
ATOM 3431 C C . LEU B 1 92 ? -5.527 -16.75 -12.797 1 91.69 92 LEU B C 1
ATOM 3433 O O . LEU B 1 92 ? -6.168 -16.281 -11.852 1 91.69 92 LEU B O 1
ATOM 3437 N N . GLN B 1 93 ? -4.324 -17.266 -12.711 1 90.81 93 GLN B N 1
ATOM 3438 C CA . GLN B 1 93 ? -3.566 -17.219 -11.469 1 90.81 93 GLN B CA 1
ATOM 3439 C C . GLN B 1 93 ? -2.393 -16.25 -11.57 1 90.81 93 GLN B C 1
ATOM 3441 O O . GLN B 1 93 ? -1.863 -16.016 -12.656 1 90.81 93 GLN B O 1
ATOM 3446 N N . ILE B 1 94 ? -2.084 -15.781 -10.398 1 95.25 94 ILE B N 1
ATOM 3447 C CA . ILE B 1 94 ? -0.995 -14.812 -10.375 1 95.25 94 ILE B CA 1
ATOM 3448 C C . ILE B 1 94 ? 0.163 -15.359 -9.547 1 95.25 94 ILE B C 1
ATOM 3450 O O . ILE B 1 94 ? -0.015 -15.711 -8.375 1 95.25 94 ILE B O 1
ATOM 3454 N N . LEU B 1 95 ? 1.32 -15.523 -10.18 1 95.25 95 LEU B N 1
ATOM 3455 C CA . LEU B 1 95 ? 2.564 -15.773 -9.461 1 95.25 95 LEU B CA 1
ATOM 3456 C C . LEU B 1 95 ? 3.281 -14.469 -9.133 1 95.25 95 LEU B C 1
ATOM 3458 O O . LEU B 1 95 ? 3.732 -13.758 -10.039 1 95.25 95 LEU B O 1
ATOM 3462 N N . LEU B 1 96 ? 3.387 -14.172 -7.871 1 96.5 96 LEU B N 1
ATOM 3463 C CA . LEU B 1 96 ? 3.92 -12.883 -7.441 1 96.5 96 LEU B CA 1
ATOM 3464 C C . LEU B 1 96 ? 5.379 -13.016 -7.008 1 96.5 96 LEU B C 1
ATOM 3466 O O . LEU B 1 96 ? 5.719 -13.898 -6.223 1 96.5 96 LEU B O 1
ATOM 3470 N N . THR B 1 97 ? 6.199 -12.188 -7.559 1 95.44 97 THR B N 1
ATOM 3471 C CA . THR B 1 97 ? 7.582 -12.016 -7.129 1 95.44 97 THR B CA 1
ATOM 3472 C C . THR B 1 97 ? 7.828 -10.57 -6.684 1 95.44 97 THR B C 1
ATOM 3474 O O . THR B 1 97 ? 7.508 -9.633 -7.406 1 95.44 97 THR B O 1
ATOM 3477 N N . ASN B 1 98 ? 8.328 -10.438 -5.523 1 96.25 98 ASN B N 1
ATOM 3478 C CA . ASN B 1 98 ? 8.68 -9.141 -4.949 1 96.25 98 ASN B CA 1
ATOM 3479 C C . ASN B 1 98 ? 10.195 -8.953 -4.879 1 96.25 98 ASN B C 1
ATOM 3481 O O . ASN B 1 98 ? 10.875 -9.664 -4.137 1 96.25 98 ASN B O 1
ATOM 3485 N N . LEU B 1 99 ? 10.719 -8.016 -5.602 1 93.25 99 LEU B N 1
ATOM 3486 C CA . LEU B 1 99 ? 12.164 -7.832 -5.684 1 93.25 99 LEU B CA 1
ATOM 3487 C C . LEU B 1 99 ? 12.688 -7.113 -4.445 1 93.25 99 LEU B C 1
ATOM 3489 O O . LEU B 1 99 ? 13.867 -7.227 -4.113 1 93.25 99 LEU B O 1
ATOM 3493 N N . ARG B 1 100 ? 11.781 -6.328 -3.791 1 91.94 100 ARG B N 1
ATOM 3494 C CA . ARG B 1 100 ? 12.125 -5.57 -2.594 1 91.94 100 ARG B CA 1
ATOM 3495 C C . ARG B 1 100 ? 13.227 -4.555 -2.889 1 91.94 100 ARG B C 1
ATOM 3497 O O . ARG B 1 100 ? 14.148 -4.379 -2.088 1 91.94 100 ARG B O 1
ATOM 3504 N N . LEU B 1 101 ? 13.195 -3.963 -4.043 1 86.44 101 LEU B N 1
ATOM 3505 C CA . LEU B 1 101 ? 14.266 -3.092 -4.516 1 86.44 101 LEU B CA 1
ATOM 3506 C C . LEU B 1 101 ? 14.367 -1.835 -3.656 1 86.44 101 LEU B C 1
ATOM 3508 O O . LEU B 1 101 ? 15.469 -1.407 -3.299 1 86.44 101 LEU B O 1
ATOM 3512 N N . GLN B 1 102 ? 13.258 -1.2 -3.361 1 80.81 102 GLN B N 1
ATOM 3513 C CA . GLN B 1 102 ? 13.281 0.024 -2.568 1 80.81 102 GLN B CA 1
ATOM 3514 C C . GLN B 1 102 ? 13.875 -0.23 -1.184 1 80.81 102 GLN B C 1
ATOM 3516 O O . GLN B 1 102 ? 14.664 0.572 -0.685 1 80.81 102 GLN B O 1
ATOM 3521 N N . LYS B 1 103 ? 13.539 -1.311 -0.622 1 77.31 103 LYS B N 1
ATOM 3522 C CA . LYS B 1 103 ? 14.047 -1.672 0.699 1 77.31 103 LYS B CA 1
ATOM 3523 C C . LYS B 1 103 ? 15.547 -1.958 0.652 1 77.31 103 LYS B C 1
ATOM 3525 O O . LYS B 1 103 ? 16.266 -1.653 1.601 1 77.31 103 LYS B O 1
ATOM 3530 N N . ARG B 1 104 ? 15.945 -2.492 -0.475 1 77.69 104 ARG B N 1
ATOM 3531 C CA . ARG B 1 104 ? 17.328 -2.947 -0.596 1 77.69 104 ARG B CA 1
ATOM 3532 C C . ARG B 1 104 ? 18.234 -1.807 -1.034 1 77.69 104 ARG B C 1
ATOM 3534 O O . ARG B 1 104 ? 19.375 -1.694 -0.558 1 77.69 104 ARG B O 1
ATOM 3541 N N . VAL B 1 105 ? 17.719 -0.87 -1.927 1 72.56 105 VAL B N 1
ATOM 3542 C CA . VAL B 1 105 ? 18.641 0.091 -2.525 1 72.56 105 VAL B CA 1
ATOM 3543 C C . VAL B 1 105 ? 18.125 1.511 -2.301 1 72.56 105 VAL B C 1
ATOM 3545 O O . VAL B 1 105 ? 18.812 2.484 -2.623 1 72.56 105 VAL B O 1
ATOM 3548 N N . GLY B 1 106 ? 17 1.568 -1.608 1 67.31 106 GLY B N 1
ATOM 3549 C CA . GLY B 1 106 ? 16.422 2.891 -1.445 1 67.31 106 GLY B CA 1
ATOM 3550 C C . GLY B 1 106 ? 16.141 3.588 -2.764 1 67.31 106 GLY B C 1
ATOM 3551 O O . GLY B 1 106 ? 15.531 3.006 -3.664 1 67.31 106 GLY B O 1
ATOM 3552 N N . TYR B 1 107 ? 16.578 4.828 -2.807 1 63.22 107 TYR B N 1
ATOM 3553 C CA . TYR B 1 107 ? 16.344 5.629 -4.004 1 63.22 107 TYR B CA 1
ATOM 3554 C C . TYR B 1 107 ? 17.562 5.637 -4.906 1 63.22 107 TYR B C 1
ATOM 3556 O O . TYR B 1 107 ? 17.609 6.367 -5.898 1 63.22 107 TYR B O 1
ATOM 3564 N N . ASP B 1 108 ? 18.531 4.77 -4.457 1 65.69 108 ASP B N 1
ATOM 3565 C CA . ASP B 1 108 ? 19.75 4.734 -5.254 1 65.69 108 ASP B CA 1
ATOM 3566 C C . ASP B 1 108 ? 19.641 3.709 -6.379 1 65.69 108 ASP B C 1
ATOM 3568 O O . ASP B 1 108 ? 20.062 2.561 -6.223 1 65.69 108 ASP B O 1
ATOM 3572 N N . TYR B 1 109 ? 19.203 4.113 -7.387 1 63.16 109 TYR B N 1
ATOM 3573 C CA . TYR B 1 109 ? 18.984 3.215 -8.516 1 63.16 109 TYR B CA 1
ATOM 3574 C C . TYR B 1 109 ? 20.219 3.131 -9.406 1 63.16 109 TYR B C 1
ATOM 3576 O O . TYR B 1 109 ? 20.172 2.518 -10.469 1 63.16 109 TYR B O 1
ATOM 3584 N N . ALA B 1 110 ? 21.312 3.604 -8.75 1 64 110 ALA B N 1
ATOM 3585 C CA . ALA B 1 110 ? 22.547 3.615 -9.531 1 64 110 ALA B CA 1
ATOM 3586 C C . ALA B 1 110 ? 23.141 2.215 -9.633 1 64 110 ALA B C 1
ATOM 3588 O O . ALA B 1 110 ? 23.922 1.93 -10.547 1 64 110 ALA B O 1
ATOM 3589 N N . ASN B 1 111 ? 22.812 1.456 -8.586 1 72.44 111 ASN B N 1
ATOM 3590 C CA . ASN B 1 111 ? 23.359 0.106 -8.68 1 72.44 111 ASN B CA 1
ATOM 3591 C C . ASN B 1 111 ? 22.562 -0.756 -9.648 1 72.44 111 ASN B C 1
ATOM 3593 O O . ASN B 1 111 ? 21.922 -1.731 -9.25 1 72.44 111 ASN B O 1
ATOM 3597 N N . THR B 1 112 ? 22.703 -0.559 -10.859 1 74.69 112 THR B N 1
ATOM 3598 C CA . THR B 1 112 ? 21.906 -1.117 -11.953 1 74.69 112 THR B CA 1
ATOM 3599 C C . THR B 1 112 ? 22.203 -2.604 -12.125 1 74.69 112 THR B C 1
ATOM 3601 O O . THR B 1 112 ? 21.297 -3.389 -12.43 1 74.69 112 THR B O 1
ATOM 3604 N N . GLU B 1 113 ? 23.391 -2.986 -11.766 1 77.88 113 GLU B N 1
ATOM 3605 C CA . GLU B 1 113 ? 23.766 -4.383 -11.984 1 77.88 113 GLU B CA 1
ATOM 3606 C C . GLU B 1 113 ? 23.016 -5.305 -11.023 1 77.88 113 GLU B C 1
ATOM 3608 O O . GLU B 1 113 ? 22.469 -6.328 -11.438 1 77.88 113 GLU B O 1
ATOM 3613 N N . ALA B 1 114 ? 23.109 -4.938 -9.82 1 76.88 114 ALA B N 1
ATOM 3614 C CA . ALA B 1 114 ? 22.438 -5.766 -8.828 1 76.88 114 ALA B CA 1
ATOM 3615 C C . ALA B 1 114 ? 20.938 -5.82 -9.094 1 76.88 114 ALA B C 1
ATOM 3617 O O . ALA B 1 114 ? 20.312 -6.875 -8.945 1 76.88 114 ALA B O 1
ATOM 3618 N N . TYR B 1 115 ? 20.422 -4.773 -9.523 1 84.19 115 TYR B N 1
ATOM 3619 C CA . TYR B 1 115 ? 19 -4.68 -9.859 1 84.19 115 TYR B CA 1
ATOM 3620 C C . TYR B 1 115 ? 18.672 -5.566 -11.055 1 84.19 115 TYR B C 1
ATOM 3622 O O . TYR B 1 115 ? 17.688 -6.316 -11.023 1 84.19 115 TYR B O 1
ATOM 3630 N N . GLN B 1 116 ? 19.5 -5.523 -11.984 1 85.88 116 GLN B N 1
ATOM 3631 C CA . GLN B 1 116 ? 19.297 -6.309 -13.195 1 85.88 116 GLN B CA 1
ATOM 3632 C C . GLN B 1 116 ? 19.344 -7.805 -12.891 1 85.88 116 GLN B C 1
ATOM 3634 O O . GLN B 1 116 ? 18.547 -8.578 -13.422 1 85.88 116 GLN B O 1
ATOM 3639 N N . LYS B 1 117 ? 20.281 -8.148 -12.109 1 86.5 117 LYS B N 1
ATOM 3640 C CA . LYS B 1 117 ? 20.422 -9.555 -11.758 1 86.5 117 LYS B CA 1
ATOM 3641 C C . LYS B 1 117 ? 19.172 -10.078 -11.062 1 86.5 117 LYS B C 1
ATOM 3643 O O . LYS B 1 117 ? 18.656 -11.141 -11.406 1 86.5 117 LYS B O 1
ATOM 3648 N N . ARG B 1 118 ? 18.688 -9.359 -10.148 1 87.75 118 ARG B N 1
ATOM 3649 C CA . ARG B 1 118 ? 17.516 -9.766 -9.398 1 87.75 118 ARG B CA 1
ATOM 3650 C C . ARG B 1 118 ? 16.281 -9.844 -10.305 1 87.75 118 ARG B C 1
ATOM 3652 O O . ARG B 1 118 ? 15.5 -10.789 -10.211 1 87.75 118 ARG B O 1
ATOM 3659 N N . ALA B 1 119 ? 16.172 -8.836 -11.094 1 91.06 119 ALA B N 1
ATOM 3660 C CA . ALA B 1 119 ? 15.039 -8.812 -12.023 1 91.06 119 ALA B CA 1
ATOM 3661 C C . ALA B 1 119 ? 15.086 -10 -12.984 1 91.06 119 ALA B C 1
ATOM 3663 O O . ALA B 1 119 ? 14.07 -10.648 -13.227 1 91.06 119 ALA B O 1
ATOM 3664 N N . GLN B 1 120 ? 16.234 -10.281 -13.461 1 90 120 GLN B N 1
ATOM 3665 C CA . GLN B 1 120 ? 16.391 -11.383 -14.406 1 90 120 GLN B CA 1
ATOM 3666 C C . GLN B 1 120 ? 16.156 -12.727 -13.734 1 90 120 GLN B C 1
ATOM 3668 O O . GLN B 1 120 ? 15.594 -13.641 -14.344 1 90 120 GLN B O 1
ATOM 3673 N N . GLU B 1 121 ? 16.641 -12.82 -12.555 1 87.88 121 GLU B N 1
ATOM 3674 C CA . GLU B 1 121 ? 16.391 -14.039 -11.797 1 87.88 121 GLU B CA 1
ATOM 3675 C C . GLU B 1 121 ? 14.891 -14.266 -11.602 1 87.88 121 GLU B C 1
ATOM 3677 O O . GLU B 1 121 ? 14.414 -15.398 -11.695 1 87.88 121 GLU B O 1
ATOM 3682 N N . ALA B 1 122 ? 14.188 -13.211 -11.297 1 91.75 122 ALA B N 1
ATOM 3683 C CA . ALA B 1 122 ? 12.742 -13.297 -11.141 1 91.75 122 ALA B CA 1
ATOM 3684 C C . ALA B 1 122 ? 12.086 -13.773 -12.438 1 91.75 122 ALA B C 1
ATOM 3686 O O . ALA B 1 122 ? 11.219 -14.648 -12.414 1 91.75 122 ALA B O 1
ATOM 3687 N N . VAL B 1 123 ? 12.539 -13.25 -13.547 1 91.56 123 VAL B N 1
ATOM 3688 C CA . VAL B 1 123 ? 12.008 -13.633 -14.852 1 91.56 123 VAL B CA 1
ATOM 3689 C C . VAL B 1 123 ? 12.273 -15.117 -15.102 1 91.56 123 VAL B C 1
ATOM 3691 O O . VAL B 1 123 ? 11.375 -15.859 -15.492 1 91.56 123 VAL B O 1
ATOM 3694 N N . SER B 1 124 ? 13.469 -15.516 -14.867 1 87.12 124 SER B N 1
ATOM 3695 C CA . SER B 1 124 ? 13.867 -16.906 -15.094 1 87.12 124 SER B CA 1
ATOM 3696 C C . SER B 1 124 ? 13.016 -17.859 -14.266 1 87.12 124 SER B C 1
ATOM 3698 O O . SER B 1 124 ? 12.586 -18.906 -14.758 1 87.12 124 SER B O 1
ATOM 3700 N N . SER B 1 125 ? 12.812 -17.469 -13.094 1 86.81 125 SER B N 1
ATOM 3701 C CA . SER B 1 125 ? 11.984 -18.281 -12.203 1 86.81 125 SER B CA 1
ATOM 3702 C C . SER B 1 125 ? 10.562 -18.406 -12.734 1 86.81 125 SER B C 1
ATOM 3704 O O . SER B 1 125 ? 9.992 -19.5 -12.75 1 86.81 125 SER B O 1
ATOM 3706 N N . LEU B 1 126 ? 10 -17.359 -13.172 1 89.94 126 LEU B N 1
ATOM 3707 C CA . LEU B 1 126 ? 8.633 -17.344 -13.688 1 89.94 126 LEU B CA 1
ATOM 3708 C C . LEU B 1 126 ? 8.531 -18.172 -14.969 1 89.94 126 LEU B C 1
ATOM 3710 O O . LEU B 1 126 ? 7.562 -18.906 -15.164 1 89.94 126 LEU B O 1
ATOM 3714 N N . LEU B 1 127 ? 9.516 -18.062 -15.797 1 86.38 127 LEU B N 1
ATOM 3715 C CA . LEU B 1 127 ? 9.523 -18.812 -17.047 1 86.38 127 LEU B CA 1
ATOM 3716 C C . LEU B 1 127 ? 9.609 -20.312 -16.781 1 86.38 127 LEU B C 1
ATOM 3718 O O . LEU B 1 127 ? 8.977 -21.109 -17.469 1 86.38 127 LEU B O 1
ATOM 3722 N N . SER B 1 128 ? 10.391 -20.625 -15.789 1 81.12 128 SER B N 1
ATOM 3723 C CA . SER B 1 128 ? 10.516 -22.016 -15.414 1 81.12 128 SER B CA 1
ATOM 3724 C C . SER B 1 128 ? 9.18 -22.594 -14.945 1 81.12 128 SER B C 1
ATOM 3726 O O . SER B 1 128 ? 8.953 -23.797 -15.016 1 81.12 128 SER B O 1
ATOM 3728 N N . LYS B 1 129 ? 8.297 -21.703 -14.547 1 83.12 129 LYS B N 1
ATOM 3729 C CA . LYS B 1 129 ? 6.973 -22.109 -14.094 1 83.12 129 LYS B CA 1
ATOM 3730 C C . LYS B 1 129 ? 5.945 -22 -15.219 1 83.12 129 LYS B C 1
ATOM 3732 O O . LYS B 1 129 ? 4.746 -22.156 -14.992 1 83.12 129 LYS B O 1
ATOM 3737 N N . GLN B 1 130 ? 6.438 -21.641 -16.359 1 84.06 130 GLN B N 1
ATOM 3738 C CA . GLN B 1 130 ? 5.668 -21.641 -17.594 1 84.06 130 GLN B CA 1
ATOM 3739 C C . GLN B 1 130 ? 4.531 -20.625 -17.547 1 84.06 130 GLN B C 1
ATOM 3741 O O . GLN B 1 130 ? 3.396 -20.922 -17.906 1 84.06 130 GLN B O 1
ATOM 3746 N N . VAL B 1 131 ? 4.805 -19.484 -16.984 1 91.19 131 VAL B N 1
ATOM 3747 C CA . VAL B 1 131 ? 3.803 -18.438 -17.016 1 91.19 131 VAL B CA 1
ATOM 3748 C C . VAL B 1 131 ? 3.504 -18.047 -18.469 1 91.19 131 VAL B C 1
ATOM 3750 O O . VAL B 1 131 ? 4.352 -18.203 -19.344 1 91.19 131 VAL B O 1
ATOM 3753 N N . GLU B 1 132 ? 2.328 -17.547 -18.703 1 93.75 132 GLU B N 1
ATOM 3754 C CA . GLU B 1 132 ? 1.912 -17.188 -20.047 1 93.75 132 GLU B CA 1
ATOM 3755 C C . GLU B 1 132 ? 2.346 -15.758 -20.406 1 93.75 132 GLU B C 1
ATOM 3757 O O . GLU B 1 132 ? 2.418 -15.398 -21.578 1 93.75 132 GLU B O 1
ATOM 3762 N N . GLY B 1 133 ? 2.596 -14.992 -19.516 1 96.75 133 GLY B N 1
ATOM 3763 C CA . GLY B 1 133 ? 3.031 -13.609 -19.641 1 96.75 133 GLY B CA 1
ATOM 3764 C C . GLY B 1 133 ? 3.438 -12.992 -18.328 1 96.75 133 GLY B C 1
ATOM 3765 O O . GLY B 1 133 ? 3.234 -13.586 -17.266 1 96.75 133 GLY B O 1
ATOM 3766 N N . ILE B 1 134 ? 4.047 -11.797 -18.422 1 97.81 134 ILE B N 1
ATOM 3767 C CA . ILE B 1 134 ? 4.586 -11.156 -17.219 1 97.81 134 ILE B CA 1
ATOM 3768 C C . ILE B 1 134 ? 4.129 -9.703 -17.156 1 97.81 134 ILE B C 1
ATOM 3770 O O . ILE B 1 134 ? 4.113 -9.008 -18.188 1 97.81 134 ILE B O 1
ATOM 3774 N N . ILE B 1 135 ? 3.717 -9.273 -16.047 1 98.44 135 ILE B N 1
ATOM 3775 C CA . ILE B 1 135 ? 3.525 -7.855 -15.773 1 98.44 135 ILE B CA 1
ATOM 3776 C C . ILE B 1 135 ? 4.598 -7.367 -14.805 1 98.44 135 ILE B C 1
ATOM 3778 O O . ILE B 1 135 ? 4.848 -8 -13.773 1 98.44 135 ILE B O 1
ATOM 3782 N N . TYR B 1 136 ? 5.262 -6.336 -15.164 1 97.88 136 TYR B N 1
ATOM 3783 C CA . TYR B 1 136 ? 6.301 -5.719 -14.344 1 97.88 136 TYR B CA 1
ATOM 3784 C C . TYR B 1 136 ? 5.812 -4.414 -13.734 1 97.88 136 TYR B C 1
ATOM 3786 O O . TYR B 1 136 ? 5.41 -3.496 -14.453 1 97.88 136 TYR B O 1
ATOM 3794 N N . VAL B 1 137 ? 5.828 -4.324 -12.43 1 97.56 137 VAL B N 1
ATOM 3795 C CA . VAL B 1 137 ? 5.336 -3.162 -11.695 1 97.56 137 VAL B CA 1
ATOM 3796 C C . VAL B 1 137 ? 6.508 -2.379 -11.117 1 97.56 137 VAL B C 1
ATOM 3798 O O . VAL B 1 137 ? 7.168 -2.842 -10.18 1 97.56 137 VAL B O 1
ATOM 3801 N N . GLY B 1 138 ? 6.707 -1.186 -11.555 1 94.19 138 GLY B N 1
ATOM 3802 C CA . GLY B 1 138 ? 7.797 -0.333 -11.109 1 94.19 138 GLY B CA 1
ATOM 3803 C C . GLY B 1 138 ? 7.465 0.442 -9.852 1 94.19 138 GLY B C 1
ATOM 3804 O O . GLY B 1 138 ? 6.301 0.523 -9.453 1 94.19 138 GLY B O 1
ATOM 3805 N N . VAL B 1 139 ? 8.516 1.007 -9.211 1 89.88 139 VAL B N 1
ATOM 3806 C CA . VAL B 1 139 ? 8.367 1.846 -8.031 1 89.88 139 VAL B CA 1
ATOM 3807 C C . VAL B 1 139 ? 8.242 3.309 -8.445 1 89.88 139 VAL B C 1
ATOM 3809 O O . VAL B 1 139 ? 7.715 4.133 -7.688 1 89.88 139 VAL B O 1
ATOM 3812 N N . HIS B 1 140 ? 8.742 3.66 -9.539 1 83.44 140 HIS B N 1
ATOM 3813 C CA . HIS B 1 140 ? 8.688 4.988 -10.141 1 83.44 140 HIS B CA 1
ATOM 3814 C C . HIS B 1 140 ? 8.742 4.91 -11.664 1 83.44 140 HIS B C 1
ATOM 3816 O O . HIS B 1 140 ? 9.242 3.93 -12.219 1 83.44 140 HIS B O 1
ATOM 3822 N N . ALA B 1 141 ? 8.195 5.91 -12.219 1 82.31 141 ALA B N 1
ATOM 3823 C CA . ALA B 1 141 ? 8.164 5.93 -13.68 1 82.31 141 ALA B CA 1
ATOM 3824 C C . ALA B 1 141 ? 9.555 6.191 -14.25 1 82.31 141 ALA B C 1
ATOM 3826 O O . ALA B 1 141 ? 9.984 7.344 -14.344 1 82.31 141 ALA B O 1
ATOM 3827 N N . ARG B 1 142 ? 10.227 5.145 -14.609 1 83.88 142 ARG B N 1
ATOM 3828 C CA . ARG B 1 142 ? 11.555 5.32 -15.188 1 83.88 142 ARG B CA 1
ATOM 3829 C C . ARG B 1 142 ? 11.789 4.34 -16.328 1 83.88 142 ARG B C 1
ATOM 3831 O O . ARG B 1 142 ? 11.031 3.373 -16.484 1 83.88 142 ARG B O 1
ATOM 3838 N N . ASP B 1 143 ? 12.812 4.676 -17.062 1 87.62 143 ASP B N 1
ATOM 3839 C CA . ASP B 1 143 ? 13.227 3.828 -18.172 1 87.62 143 ASP B CA 1
ATOM 3840 C C . ASP B 1 143 ? 14.047 2.637 -17.688 1 87.62 143 ASP B C 1
ATOM 3842 O O . ASP B 1 143 ? 15.117 2.811 -17.109 1 87.62 143 ASP B O 1
ATOM 3846 N N . ILE B 1 144 ? 13.492 1.428 -17.984 1 88.75 144 ILE B N 1
ATOM 3847 C CA . ILE B 1 144 ? 14.234 0.25 -17.547 1 88.75 144 ILE B CA 1
ATOM 3848 C C . ILE B 1 144 ? 14.594 -0.612 -18.766 1 88.75 144 ILE B C 1
ATOM 3850 O O . ILE B 1 144 ? 14.68 -1.838 -18.656 1 88.75 144 ILE B O 1
ATOM 3854 N N . THR B 1 145 ? 14.758 -0 -19.844 1 89.44 145 THR B N 1
ATOM 3855 C CA . THR B 1 145 ? 15.133 -0.686 -21.078 1 89.44 145 THR B CA 1
ATOM 3856 C C . THR B 1 145 ? 16.391 -1.526 -20.859 1 89.44 145 THR B C 1
ATOM 3858 O O . THR B 1 145 ? 17.359 -1.059 -20.266 1 89.44 145 THR B O 1
ATOM 3861 N N . GLY B 1 146 ? 16.25 -2.727 -21.312 1 85.06 146 GLY B N 1
ATOM 3862 C CA . GLY B 1 146 ? 17.422 -3.598 -21.281 1 85.06 146 GLY B CA 1
ATOM 3863 C C . GLY B 1 146 ? 17.594 -4.297 -19.938 1 85.06 146 GLY B C 1
ATOM 3864 O O . GLY B 1 146 ? 18.469 -5.152 -19.797 1 85.06 146 GLY B O 1
ATOM 3865 N N . LEU B 1 147 ? 16.812 -4.012 -19 1 84.31 147 LEU B N 1
ATOM 3866 C CA . LEU B 1 147 ? 16.953 -4.574 -17.656 1 84.31 147 LEU B CA 1
ATOM 3867 C C . LEU B 1 147 ? 16.562 -6.047 -17.641 1 84.31 147 LEU B C 1
ATOM 3869 O O . LEU B 1 147 ? 17.125 -6.84 -16.891 1 84.31 147 LEU B O 1
ATOM 3873 N N . ILE B 1 148 ? 15.547 -6.348 -18.438 1 88.44 148 ILE B N 1
ATOM 3874 C CA . ILE B 1 148 ? 15 -7.699 -18.344 1 88.44 148 ILE B CA 1
ATOM 3875 C C . ILE B 1 148 ? 14.891 -8.312 -19.734 1 88.44 148 ILE B C 1
ATOM 3877 O O . ILE B 1 148 ? 14.539 -7.625 -20.688 1 88.44 148 ILE B O 1
ATOM 3881 N N . ASN B 1 149 ? 15.312 -9.492 -19.844 1 88.25 149 ASN B N 1
ATOM 3882 C CA . ASN B 1 149 ? 15.07 -10.344 -21.016 1 88.25 149 ASN B CA 1
ATOM 3883 C C . ASN B 1 149 ? 14.055 -11.438 -20.703 1 88.25 149 ASN B C 1
ATOM 3885 O O . ASN B 1 149 ? 14.281 -12.266 -19.812 1 88.25 149 ASN B O 1
ATOM 3889 N N . THR B 1 150 ? 12.938 -11.438 -21.406 1 87.88 150 THR B N 1
ATOM 3890 C CA . THR B 1 150 ? 11.875 -12.391 -21.125 1 87.88 150 THR B CA 1
ATOM 3891 C C . THR B 1 150 ? 11.906 -13.555 -22.109 1 87.88 150 THR B C 1
ATOM 3893 O O . THR B 1 150 ? 11.023 -14.414 -22.094 1 87.88 150 THR B O 1
ATOM 3896 N N . TYR B 1 151 ? 12.93 -13.578 -23 1 84 151 TYR B N 1
ATOM 3897 C CA . TYR B 1 151 ? 13.07 -14.641 -23.984 1 84 151 TYR B CA 1
ATOM 3898 C C . TYR B 1 151 ? 11.789 -14.82 -24.781 1 84 151 TYR B C 1
ATOM 3900 O O . TYR B 1 151 ? 11.266 -15.93 -24.891 1 84 151 TYR B O 1
ATOM 3908 N N . GLU B 1 152 ? 11.141 -13.75 -25.203 1 86.94 152 GLU B N 1
ATOM 3909 C CA . GLU B 1 152 ? 10.016 -13.664 -26.125 1 86.94 152 GLU B CA 1
ATOM 3910 C C . GLU B 1 152 ? 8.688 -13.844 -25.391 1 86.94 152 GLU B C 1
ATOM 3912 O O . GLU B 1 152 ? 7.617 -13.781 -26 1 86.94 152 GLU B O 1
ATOM 3917 N N . LYS B 1 153 ? 8.766 -14.18 -24.094 1 92.31 153 LYS B N 1
ATOM 3918 C CA . LYS B 1 153 ? 7.527 -14.188 -23.328 1 92.31 153 LYS B CA 1
ATOM 3919 C C . LYS B 1 153 ? 6.914 -12.789 -23.25 1 92.31 153 LYS B C 1
ATOM 3921 O O . LYS B 1 153 ? 7.621 -11.812 -23.016 1 92.31 153 LYS B O 1
ATOM 3926 N N . PRO B 1 154 ? 5.621 -12.648 -23.578 1 96.44 154 PRO B N 1
ATOM 3927 C CA . PRO B 1 154 ? 4.984 -11.328 -23.516 1 96.44 154 PRO B CA 1
ATOM 3928 C C . PRO B 1 154 ? 5.141 -10.656 -22.156 1 96.44 154 PRO B C 1
ATOM 3930 O O . PRO B 1 154 ? 5.016 -11.312 -21.109 1 96.44 154 PRO B O 1
ATOM 3933 N N . ILE B 1 155 ? 5.449 -9.336 -22.188 1 97.06 155 ILE B N 1
ATOM 3934 C CA . ILE B 1 155 ? 5.605 -8.57 -20.969 1 97.06 155 ILE B CA 1
ATOM 3935 C C . ILE B 1 155 ? 4.961 -7.195 -21.125 1 97.06 155 ILE B C 1
ATOM 3937 O O . ILE B 1 155 ? 4.988 -6.617 -22.219 1 97.06 155 ILE B O 1
ATOM 3941 N N . VAL B 1 156 ? 4.316 -6.719 -20.109 1 97.44 156 VAL B N 1
ATOM 3942 C CA . VAL B 1 156 ? 3.764 -5.371 -20.016 1 97.44 156 VAL B CA 1
ATOM 3943 C C . VAL B 1 156 ? 4.312 -4.664 -18.781 1 97.44 156 VAL B C 1
ATOM 3945 O O . VAL B 1 156 ? 4.363 -5.242 -17.703 1 97.44 156 VAL B O 1
ATOM 3948 N N . TYR B 1 157 ? 4.781 -3.459 -18.984 1 96.94 157 TYR B N 1
ATOM 3949 C CA . TYR B 1 157 ? 5.32 -2.654 -17.891 1 96.94 157 TYR B CA 1
ATOM 3950 C C . TYR B 1 157 ? 4.273 -1.676 -17.359 1 96.94 157 TYR B C 1
ATOM 3952 O O . TYR B 1 157 ? 3.5 -1.112 -18.141 1 96.94 157 TYR B O 1
ATOM 3960 N N . THR B 1 158 ? 4.203 -1.555 -16.047 1 96.62 158 THR B N 1
ATOM 3961 C CA . THR B 1 158 ? 3.346 -0.581 -15.383 1 96.62 158 THR B CA 1
ATOM 3962 C C . THR B 1 158 ? 4.152 0.281 -14.422 1 96.62 158 THR B C 1
ATOM 3964 O O . THR B 1 158 ? 5.016 -0.224 -13.703 1 96.62 158 THR B O 1
ATOM 3967 N N . TYR B 1 159 ? 3.883 1.604 -14.406 1 94.44 159 TYR B N 1
ATOM 3968 C CA . TYR B 1 159 ? 4.543 2.588 -13.555 1 94.44 159 TYR B CA 1
ATOM 3969 C C . TYR B 1 159 ? 6.039 2.648 -13.852 1 94.44 159 TYR B C 1
ATOM 3971 O O . TYR B 1 159 ? 6.836 3 -12.977 1 94.44 159 TYR B O 1
ATOM 3979 N N . CYS B 1 160 ? 6.445 2.174 -14.93 1 92.62 160 CYS B N 1
ATOM 3980 C CA . CYS B 1 160 ? 7.742 2.254 -15.594 1 92.62 160 CYS B CA 1
ATOM 3981 C C . CYS B 1 160 ? 7.613 1.962 -17.078 1 92.62 160 CYS B C 1
ATOM 3983 O O . CYS B 1 160 ? 6.504 1.771 -17.594 1 92.62 160 CYS B O 1
ATOM 3985 N N . TYR B 1 161 ? 8.75 2.062 -17.812 1 91.62 161 TYR B N 1
ATOM 3986 C CA . TYR B 1 161 ? 8.641 1.779 -19.234 1 91.62 161 TYR B CA 1
ATOM 3987 C C . TYR B 1 161 ? 9.953 1.229 -19.781 1 91.62 161 TYR B C 1
ATOM 3989 O O . TYR B 1 161 ? 11 1.361 -19.156 1 91.62 161 TYR B O 1
ATOM 3997 N N . ALA B 1 162 ? 9.828 0.536 -20.844 1 91.25 162 ALA B N 1
ATOM 3998 C CA . ALA B 1 162 ? 10.953 0.008 -21.609 1 91.25 162 ALA B CA 1
ATOM 3999 C C . ALA B 1 162 ? 10.727 0.199 -23.109 1 91.25 162 ALA B C 1
ATOM 4001 O O . ALA B 1 162 ? 9.633 -0.05 -23.625 1 91.25 162 ALA B O 1
ATOM 4002 N N . GLU B 1 163 ? 11.766 0.674 -23.703 1 90.12 163 GLU B N 1
ATOM 4003 C CA . GLU B 1 163 ? 11.672 0.915 -25.141 1 90.12 163 GLU B CA 1
ATOM 4004 C C . GLU B 1 163 ? 11.312 -0.363 -25.891 1 90.12 163 GLU B C 1
ATOM 4006 O O . GLU B 1 163 ? 11.859 -1.432 -25.609 1 90.12 163 GLU B O 1
ATOM 4011 N N . GLY B 1 164 ? 10.383 -0.221 -26.781 1 88.56 164 GLY B N 1
ATOM 4012 C CA . GLY B 1 164 ? 10.008 -1.351 -27.625 1 88.56 164 GLY B CA 1
ATOM 4013 C C . GLY B 1 164 ? 9.016 -2.283 -26.953 1 88.56 164 GLY B C 1
ATOM 4014 O O . GLY B 1 164 ? 8.586 -3.273 -27.547 1 88.56 164 GLY B O 1
ATOM 4015 N N . GLU B 1 165 ? 8.656 -1.976 -25.719 1 92.06 165 GLU B N 1
ATOM 4016 C CA . GLU B 1 165 ? 7.723 -2.814 -24.984 1 92.06 165 GLU B CA 1
ATOM 4017 C C . GLU B 1 165 ? 6.449 -2.045 -24.641 1 92.06 165 GLU B C 1
ATOM 4019 O O . GLU B 1 165 ? 6.441 -0.812 -24.656 1 92.06 165 GLU B O 1
ATOM 4024 N N . SER B 1 166 ? 5.414 -2.787 -24.406 1 93.81 166 SER B N 1
ATOM 4025 C CA . SER B 1 166 ? 4.168 -2.17 -23.953 1 93.81 166 SER B CA 1
ATOM 4026 C C . SER B 1 166 ? 4.277 -1.689 -22.516 1 93.81 166 SER B C 1
ATOM 4028 O O . SER B 1 166 ? 4.809 -2.396 -21.656 1 93.81 166 SER B O 1
ATOM 4030 N N . SER B 1 167 ? 3.875 -0.507 -22.328 1 94.56 167 SER B N 1
ATOM 4031 C CA . SER B 1 167 ? 3.805 0.082 -21 1 94.56 167 SER B CA 1
ATOM 4032 C C . SER B 1 167 ? 2.488 0.821 -20.781 1 94.56 167 SER B C 1
ATOM 4034 O O . SER B 1 167 ? 1.999 1.498 -21.688 1 94.56 167 SER B O 1
ATOM 4036 N N . ILE B 1 168 ? 1.889 0.559 -19.609 1 95.44 168 ILE B N 1
ATOM 4037 C CA . ILE B 1 168 ? 0.65 1.253 -19.266 1 95.44 168 ILE B CA 1
ATOM 4038 C C . ILE B 1 168 ? 0.962 2.475 -18.406 1 95.44 168 ILE B C 1
ATOM 4040 O O . ILE B 1 168 ? 1.582 2.354 -17.359 1 95.44 168 ILE B O 1
ATOM 4044 N N . GLN B 1 169 ? 0.563 3.609 -18.844 1 92.31 169 GLN B N 1
ATOM 4045 C CA . GLN B 1 169 ? 0.733 4.879 -18.141 1 92.31 169 GLN B CA 1
ATOM 4046 C C . GLN B 1 169 ? -0.6 5.602 -17.984 1 92.31 169 GLN B C 1
ATOM 4048 O O . GLN B 1 169 ? -1.605 5.199 -18.578 1 92.31 169 GLN B O 1
ATOM 4053 N N . TYR B 1 170 ? -0.649 6.559 -17.109 1 95.44 170 TYR B N 1
ATOM 4054 C CA . TYR B 1 170 ? -1.8 7.453 -17.031 1 95.44 170 TYR B CA 1
ATOM 4055 C C . TYR B 1 170 ? -1.473 8.82 -17.609 1 95.44 170 TYR B C 1
ATOM 4057 O O . TYR B 1 170 ? -0.317 9.102 -17.938 1 95.44 170 TYR B O 1
ATOM 4065 N N . ASN B 1 171 ? -2.439 9.625 -17.891 1 96.81 171 ASN B N 1
ATOM 4066 C CA . ASN B 1 171 ? -2.281 10.875 -18.625 1 96.81 171 ASN B CA 1
ATOM 4067 C C . ASN B 1 171 ? -1.812 12 -17.703 1 96.81 171 ASN B C 1
ATOM 4069 O O . ASN B 1 171 ? -2.617 12.82 -17.25 1 96.81 171 ASN B O 1
ATOM 4073 N N . ASP B 1 172 ? -0.539 12.102 -17.531 1 96.69 172 ASP B N 1
ATOM 4074 C CA . ASP B 1 172 ? 0.094 13.094 -16.672 1 96.69 172 ASP B CA 1
ATOM 4075 C C . ASP B 1 172 ? -0.227 14.516 -17.156 1 96.69 172 ASP B C 1
ATOM 4077 O O . ASP B 1 172 ? -0.506 15.398 -16.344 1 96.69 172 ASP B O 1
ATOM 4081 N N . GLU B 1 173 ? -0.122 14.672 -18.406 1 97.81 173 GLU B N 1
ATOM 4082 C CA . GLU B 1 173 ? -0.338 16 -18.969 1 97.81 173 GLU B CA 1
ATOM 4083 C C . GLU B 1 173 ? -1.754 16.5 -18.688 1 97.81 173 GLU B C 1
ATOM 4085 O O . GLU B 1 173 ? -1.941 17.625 -18.219 1 97.81 173 GLU B O 1
ATOM 4090 N N . GLN B 1 174 ? -2.684 15.633 -18.938 1 98.5 174 GLN B N 1
ATOM 4091 C CA . GLN B 1 174 ? -4.074 16 -18.688 1 98.5 174 GLN B CA 1
ATOM 4092 C C . GLN B 1 174 ? -4.32 16.234 -17.203 1 98.5 174 GLN B C 1
ATOM 4094 O O . GLN B 1 174 ? -5.09 17.109 -16.828 1 98.5 174 GLN B O 1
ATOM 4099 N N . ALA B 1 175 ? -3.701 15.445 -16.406 1 98.69 175 ALA B N 1
ATOM 4100 C CA . ALA B 1 175 ? -3.865 15.578 -14.961 1 98.69 175 ALA B CA 1
ATOM 4101 C C . ALA B 1 175 ? -3.404 16.953 -14.484 1 98.69 175 ALA B C 1
ATOM 4103 O O . ALA B 1 175 ? -4.102 17.609 -13.711 1 98.69 175 ALA B O 1
ATOM 4104 N N . ALA B 1 176 ? -2.25 17.344 -14.93 1 98.56 176 ALA B N 1
ATOM 4105 C CA . ALA B 1 176 ? -1.725 18.641 -14.539 1 98.56 176 ALA B CA 1
ATOM 4106 C C . ALA B 1 176 ? -2.592 19.766 -15.094 1 98.56 176 ALA B C 1
ATOM 4108 O O . ALA B 1 176 ? -2.836 20.766 -14.414 1 98.56 176 ALA B O 1
ATOM 4109 N N . TYR B 1 177 ? -3.047 19.594 -16.281 1 98.75 177 TYR B N 1
ATOM 4110 C CA . TYR B 1 177 ? -3.949 20.562 -16.875 1 98.75 177 TYR B CA 1
ATOM 4111 C C . TYR B 1 177 ? -5.215 20.719 -16.047 1 98.75 177 TYR B C 1
ATOM 4113 O O . TYR B 1 177 ? -5.645 21.844 -15.758 1 98.75 177 TYR B O 1
ATOM 4121 N N . ASP B 1 178 ? -5.777 19.594 -15.68 1 98.88 178 ASP B N 1
ATOM 4122 C CA . ASP B 1 178 ? -7.004 19.609 -14.891 1 98.88 178 ASP B CA 1
ATOM 4123 C C . ASP B 1 178 ? -6.781 20.281 -13.539 1 98.88 178 ASP B C 1
ATOM 4125 O O . ASP B 1 178 ? -7.645 21.016 -13.062 1 98.88 178 ASP B O 1
ATOM 4129 N N . ALA B 1 179 ? -5.637 20.031 -12.945 1 98.88 179 ALA B N 1
ATOM 4130 C CA . ALA B 1 179 ? -5.289 20.656 -11.672 1 98.88 179 ALA B CA 1
ATOM 4131 C C . ALA B 1 179 ? -5.207 22.172 -11.82 1 98.88 179 ALA B C 1
ATOM 4133 O O . ALA B 1 179 ? -5.727 22.922 -10.984 1 98.88 179 ALA B O 1
ATOM 4134 N N . MET B 1 180 ? -4.574 22.625 -12.867 1 98.56 180 MET B N 1
ATOM 4135 C CA . MET B 1 180 ? -4.453 24.047 -13.148 1 98.56 180 MET B CA 1
ATOM 4136 C C . MET B 1 180 ? -5.82 24.672 -13.406 1 98.56 180 MET B C 1
ATOM 4138 O O . MET B 1 180 ? -6.121 25.75 -12.891 1 98.56 180 MET B O 1
ATOM 4142 N N . ALA B 1 181 ? -6.598 23.969 -14.195 1 98.69 181 ALA B N 1
ATOM 4143 C CA . ALA B 1 181 ? -7.938 24.453 -14.492 1 98.69 181 ALA B CA 1
ATOM 4144 C C . ALA B 1 181 ? -8.75 24.641 -13.211 1 98.69 181 ALA B C 1
ATOM 4146 O O . ALA B 1 181 ? -9.5 25.609 -13.078 1 98.69 181 ALA B O 1
ATOM 4147 N N . TYR B 1 182 ? -8.586 23.703 -12.328 1 98.81 182 TYR B N 1
ATOM 4148 C CA . TYR B 1 182 ? -9.258 23.797 -11.031 1 98.81 182 TYR B CA 1
ATOM 4149 C C . TYR B 1 182 ? -8.812 25.031 -10.266 1 98.81 182 TYR B C 1
ATOM 4151 O O . TYR B 1 182 ? -9.648 25.781 -9.75 1 98.81 182 TYR B O 1
ATOM 4159 N N . LEU B 1 183 ? -7.488 25.266 -10.18 1 98.5 183 LEU B N 1
ATOM 4160 C CA . LEU B 1 183 ? -6.953 26.422 -9.469 1 98.5 183 LEU B CA 1
ATOM 4161 C C . LEU B 1 183 ? -7.441 27.719 -10.094 1 98.5 183 LEU B C 1
ATOM 4163 O O . LEU B 1 183 ? -7.809 28.656 -9.383 1 98.5 183 LEU B O 1
ATOM 4167 N N . VAL B 1 184 ? -7.488 27.781 -11.406 1 97.75 184 VAL B N 1
ATOM 4168 C CA . VAL B 1 184 ? -7.977 28.953 -12.117 1 97.75 184 VAL B CA 1
ATOM 4169 C C . VAL B 1 184 ? -9.453 29.172 -11.805 1 97.75 184 VAL B C 1
ATOM 4171 O O . VAL B 1 184 ? -9.891 30.297 -11.586 1 97.75 184 VAL B O 1
ATOM 4174 N N . GLY B 1 185 ? -10.195 28.062 -11.812 1 97.75 185 GLY B N 1
ATOM 4175 C CA . GLY B 1 185 ? -11.602 28.125 -11.461 1 97.75 185 GLY B CA 1
ATOM 4176 C C . GLY B 1 185 ? -11.852 28.672 -10.062 1 97.75 185 GLY B C 1
ATOM 4177 O O . GLY B 1 185 ? -12.906 29.234 -9.789 1 97.75 185 GLY B O 1
ATOM 4178 N N . LYS B 1 186 ? -10.852 28.5 -9.203 1 98.25 186 LYS B N 1
ATOM 4179 C CA . LYS B 1 186 ? -10.922 29 -7.832 1 98.25 186 LYS B CA 1
ATOM 4180 C C . LYS B 1 186 ? -10.453 30.453 -7.75 1 98.25 186 LYS B C 1
ATOM 4182 O O . LYS B 1 186 ? -10.398 31.031 -6.664 1 98.25 186 LYS B O 1
ATOM 4187 N N . GLY B 1 187 ? -10.031 31.031 -8.875 1 97.25 187 GLY B N 1
ATOM 4188 C CA . GLY B 1 187 ? -9.719 32.438 -8.961 1 97.25 187 GLY B CA 1
ATOM 4189 C C . GLY B 1 187 ? -8.227 32.719 -8.945 1 97.25 187 GLY B C 1
ATOM 4190 O O . GLY B 1 187 ? -7.801 33.875 -9.039 1 97.25 187 GLY B O 1
ATOM 4191 N N . HIS B 1 188 ? -7.359 31.719 -8.875 1 97.56 188 HIS B N 1
ATOM 4192 C CA . HIS B 1 188 ? -5.918 31.922 -8.812 1 97.56 188 HIS B CA 1
ATOM 4193 C C . HIS B 1 188 ? -5.344 32.281 -10.188 1 97.56 188 HIS B C 1
ATOM 4195 O O . HIS B 1 188 ? -5.699 31.641 -11.188 1 97.56 188 HIS B O 1
ATOM 4201 N N . THR B 1 189 ? -4.445 33.219 -10.211 1 96.12 189 THR B N 1
ATOM 4202 C CA . THR B 1 189 ? -3.803 33.625 -11.461 1 96.12 189 THR B CA 1
ATOM 4203 C C . THR B 1 189 ? -2.283 33.531 -11.336 1 96.12 189 THR B C 1
ATOM 4205 O O . THR B 1 189 ? -1.585 33.312 -12.328 1 96.12 189 THR B O 1
ATOM 4208 N N . ARG B 1 190 ? -1.735 33.781 -10.148 1 96.38 190 ARG B N 1
ATOM 4209 C CA . ARG B 1 190 ? -0.317 33.562 -9.875 1 96.38 190 ARG B CA 1
ATOM 4210 C C . ARG B 1 190 ? -0.064 32.188 -9.297 1 96.38 190 ARG B C 1
ATOM 4212 O O . ARG B 1 190 ? -0.045 32 -8.078 1 96.38 190 ARG B O 1
ATOM 4219 N N . ILE B 1 191 ? 0.147 31.297 -10.211 1 97.75 191 ILE B N 1
ATOM 4220 C CA . ILE B 1 191 ? 0.246 29.891 -9.812 1 97.75 191 ILE B CA 1
ATOM 4221 C C . ILE B 1 191 ? 1.666 29.391 -10.055 1 97.75 191 ILE B C 1
ATOM 4223 O O . ILE B 1 191 ? 2.164 29.438 -11.188 1 97.75 191 ILE B O 1
ATOM 4227 N N . GLY B 1 192 ? 2.336 29 -8.977 1 98.25 192 GLY B N 1
ATOM 4228 C CA . GLY B 1 192 ? 3.654 28.391 -9.086 1 98.25 192 GLY B CA 1
ATOM 4229 C C . GLY B 1 192 ? 3.604 26.891 -9.234 1 98.25 192 GLY B C 1
ATOM 4230 O O . GLY B 1 192 ? 2.545 26.281 -9.07 1 98.25 192 GLY B O 1
ATOM 4231 N N . ILE B 1 193 ? 4.77 26.328 -9.578 1 98.38 193 ILE B N 1
ATOM 4232 C CA . ILE B 1 193 ? 4.863 24.875 -9.742 1 98.38 193 ILE B CA 1
ATOM 4233 C C . ILE B 1 193 ? 6.156 24.375 -9.109 1 98.38 193 ILE B C 1
ATOM 4235 O O . ILE B 1 193 ? 7.199 25.016 -9.203 1 98.38 193 ILE B O 1
ATOM 4239 N N . ILE B 1 194 ? 6.016 23.312 -8.359 1 98.62 194 ILE B N 1
ATOM 4240 C CA . ILE B 1 194 ? 7.164 22.531 -7.914 1 98.62 194 ILE B CA 1
ATOM 4241 C C . ILE B 1 194 ? 7.188 21.188 -8.633 1 98.62 194 ILE B C 1
ATOM 4243 O O . ILE B 1 194 ? 6.363 20.312 -8.359 1 98.62 194 ILE B O 1
ATOM 4247 N N . SER B 1 195 ? 8.094 21.062 -9.57 1 97.25 195 SER B N 1
ATOM 4248 C CA . SER B 1 195 ? 8.18 19.859 -10.406 1 97.25 195 SER B CA 1
ATOM 4249 C C . SER B 1 195 ? 9.008 18.781 -9.727 1 97.25 195 SER B C 1
ATOM 4251 O O . SER B 1 195 ? 9.57 19 -8.656 1 97.25 195 SER B O 1
ATOM 4253 N N . GLY B 1 196 ? 8.953 17.562 -10.344 1 94.38 196 GLY B N 1
ATOM 4254 C CA . GLY B 1 196 ? 9.906 16.516 -9.984 1 94.38 196 GLY B CA 1
ATOM 4255 C C . GLY B 1 196 ? 11.25 16.688 -10.672 1 94.38 196 GLY 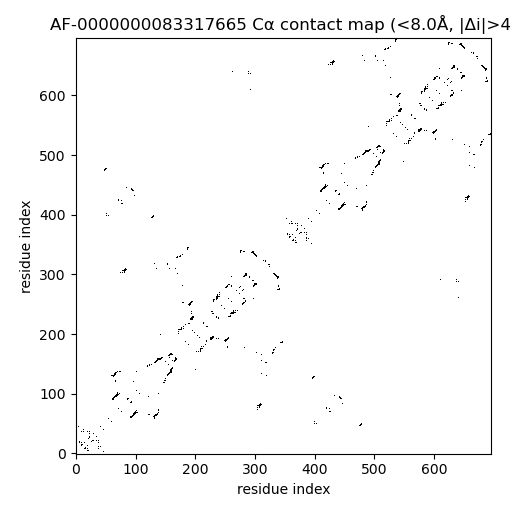B C 1
ATOM 4256 O O . GLY B 1 196 ? 11.648 17.812 -11 1 94.38 196 GLY B O 1
ATOM 4257 N N . LEU B 1 197 ? 11.914 15.586 -10.797 1 90.06 197 LEU B N 1
ATOM 4258 C CA . LEU B 1 197 ? 13.219 15.625 -11.445 1 90.06 197 LEU B CA 1
ATOM 4259 C C . LEU B 1 197 ? 13.078 16.016 -12.914 1 90.06 197 LEU B C 1
ATOM 4261 O O . LEU B 1 197 ? 12.109 15.625 -13.578 1 90.06 197 LEU B O 1
ATOM 4265 N N . MET B 1 198 ? 13.992 16.688 -13.422 1 83.62 198 MET B N 1
ATOM 4266 C CA . MET B 1 198 ? 13.961 17.203 -14.789 1 83.62 198 MET B CA 1
ATOM 4267 C C . MET B 1 198 ? 14.008 16.062 -15.805 1 83.62 198 MET B C 1
ATOM 4269 O O . MET B 1 198 ? 13.43 16.172 -16.891 1 83.62 198 MET B O 1
ATOM 4273 N N . ASP B 1 199 ? 14.641 15.055 -15.477 1 82.56 199 ASP B N 1
ATOM 4274 C CA . ASP B 1 199 ? 14.812 13.969 -16.438 1 82.56 199 ASP B CA 1
ATOM 4275 C C . ASP B 1 199 ? 13.719 12.906 -16.266 1 82.56 199 ASP B C 1
ATOM 4277 O O . ASP B 1 199 ? 13.789 11.836 -16.875 1 82.56 199 ASP B O 1
ATOM 4281 N N . SER B 1 200 ? 12.727 13.297 -15.602 1 85.56 200 SER B N 1
ATOM 4282 C CA . SER B 1 200 ? 11.594 12.414 -15.359 1 85.56 200 SER B CA 1
ATOM 4283 C C . SER B 1 200 ? 10.492 12.625 -16.391 1 85.56 200 SER B C 1
ATOM 4285 O O . SER B 1 200 ? 10.086 13.766 -16.641 1 85.56 200 SER B O 1
ATOM 4287 N N . ILE B 1 201 ? 10.047 11.602 -16.984 1 87.75 201 ILE B N 1
ATOM 4288 C CA . ILE B 1 201 ? 8.992 11.695 -17.984 1 87.75 201 ILE B CA 1
ATOM 4289 C C . ILE B 1 201 ? 7.715 12.234 -17.344 1 87.75 201 ILE B C 1
ATOM 4291 O O . ILE B 1 201 ? 7.117 13.188 -17.859 1 87.75 201 ILE B O 1
ATOM 4295 N N . PRO B 1 202 ? 7.309 11.695 -16.141 1 90.94 202 PRO B N 1
ATOM 4296 C CA . PRO B 1 202 ? 6.133 12.289 -15.508 1 90.94 202 PRO B CA 1
ATOM 4297 C C . PRO B 1 202 ? 6.281 13.789 -15.266 1 90.94 202 PRO B C 1
ATOM 4299 O O . PRO B 1 202 ? 5.332 14.547 -15.477 1 90.94 202 PRO B O 1
ATOM 4302 N N . SER B 1 203 ? 7.441 14.18 -14.852 1 94.56 203 SER B N 1
ATOM 4303 C CA . SER B 1 203 ? 7.676 15.602 -14.602 1 94.56 203 SER B CA 1
ATOM 4304 C C . SER B 1 203 ? 7.48 16.422 -15.867 1 94.56 203 SER B C 1
ATOM 4306 O O . SER B 1 203 ? 6.836 17.469 -15.844 1 94.56 203 SER B O 1
ATOM 4308 N N . ARG B 1 204 ? 8.008 15.93 -16.953 1 94.94 204 ARG B N 1
ATOM 4309 C CA . ARG B 1 204 ? 7.902 16.641 -18.219 1 94.94 204 ARG B CA 1
ATOM 4310 C C . ARG B 1 204 ? 6.453 16.719 -18.688 1 94.94 204 ARG B C 1
ATOM 4312 O O . ARG B 1 204 ? 5.992 17.781 -19.125 1 94.94 204 ARG B O 1
ATOM 4319 N N . LEU B 1 205 ? 5.816 15.641 -18.578 1 95.56 205 LEU B N 1
ATOM 4320 C CA . LEU B 1 205 ? 4.43 15.586 -19.031 1 95.56 205 LEU B CA 1
ATOM 4321 C C . LEU B 1 205 ? 3.543 16.469 -18.156 1 95.56 205 LEU B C 1
ATOM 4323 O O . LEU B 1 205 ? 2.682 17.188 -18.672 1 95.56 205 LEU B O 1
ATOM 4327 N N . ARG B 1 206 ? 3.674 16.438 -16.859 1 96.94 206 ARG B N 1
ATOM 4328 C CA . ARG B 1 206 ? 2.908 17.297 -15.977 1 96.94 206 ARG B CA 1
ATOM 4329 C C . ARG B 1 206 ? 3.232 18.766 -16.234 1 96.94 206 ARG B C 1
ATOM 4331 O O . ARG B 1 206 ? 2.342 19.625 -16.188 1 96.94 206 ARG B O 1
ATOM 4338 N N . PHE B 1 207 ? 4.512 19 -16.484 1 96.69 207 PHE B N 1
ATOM 4339 C CA . PHE B 1 207 ? 4.902 20.375 -16.812 1 96.69 207 PHE B CA 1
ATOM 4340 C C . PHE B 1 207 ? 4.215 20.844 -18.094 1 96.69 207 PHE B C 1
ATOM 4342 O O . PHE B 1 207 ? 3.785 22 -18.188 1 96.69 207 PHE B O 1
ATOM 4349 N N . ASN B 1 208 ? 4.141 19.953 -19.125 1 97.25 208 ASN B N 1
ATOM 4350 C CA . ASN B 1 208 ? 3.414 20.281 -20.344 1 97.25 208 ASN B CA 1
ATOM 4351 C C . ASN B 1 208 ? 1.968 20.672 -20.047 1 97.25 208 ASN B C 1
ATOM 4353 O O . ASN B 1 208 ? 1.439 21.609 -20.656 1 97.25 208 ASN B O 1
ATOM 4357 N N . GLY B 1 209 ? 1.351 19.906 -19.141 1 98.25 209 GLY B N 1
ATOM 4358 C CA . GLY B 1 209 ? -0.015 20.219 -18.75 1 98.25 209 GLY B CA 1
ATOM 4359 C C . GLY B 1 209 ? -0.143 21.562 -18.062 1 98.25 209 GLY B C 1
ATOM 4360 O O . GLY B 1 209 ? -1.095 22.312 -18.312 1 98.25 209 GLY B O 1
ATOM 4361 N N . TYR B 1 210 ? 0.857 21.859 -17.234 1 97.69 210 TYR B N 1
ATOM 4362 C CA . TYR B 1 210 ? 0.938 23.156 -16.562 1 97.69 210 TYR B CA 1
ATOM 4363 C C . TYR B 1 210 ? 1.045 24.281 -17.594 1 97.69 210 TYR B C 1
ATOM 4365 O O . TYR B 1 210 ? 0.282 25.25 -17.531 1 97.69 210 TYR B O 1
ATOM 4373 N N . TYR B 1 211 ? 1.883 24.109 -18.516 1 97.06 211 TYR B N 1
ATOM 4374 C CA . TYR B 1 211 ? 2.117 25.125 -19.531 1 97.06 211 TYR B CA 1
ATOM 4375 C C . TYR B 1 211 ? 0.9 25.297 -20.422 1 97.06 211 TYR B C 1
ATOM 4377 O O . TYR B 1 211 ? 0.529 26.406 -20.781 1 97.06 211 TYR B O 1
ATOM 4385 N N . LYS B 1 212 ? 0.346 24.188 -20.859 1 98 212 LYS B N 1
ATOM 4386 C CA . LYS B 1 212 ? -0.856 24.219 -21.688 1 98 212 LYS B CA 1
ATOM 4387 C C . LYS B 1 212 ? -1.962 25.031 -21.016 1 98 212 LYS B C 1
ATOM 4389 O O . LYS B 1 212 ? -2.623 25.844 -21.656 1 98 212 LYS B O 1
ATOM 4394 N N . ALA B 1 213 ? -2.115 24.797 -19.734 1 98.12 213 ALA B N 1
ATOM 4395 C CA . ALA B 1 213 ? -3.139 25.516 -18.984 1 98.12 213 ALA B CA 1
ATOM 4396 C C . ALA B 1 213 ? -2.797 27 -18.891 1 98.12 213 ALA B C 1
ATOM 4398 O O . ALA B 1 213 ? -3.672 27.859 -19.047 1 98.12 213 ALA B O 1
ATOM 4399 N N . MET B 1 214 ? -1.566 27.328 -18.656 1 97 214 MET B N 1
ATOM 4400 C CA . MET B 1 214 ? -1.125 28.719 -18.562 1 97 214 MET B CA 1
ATOM 4401 C C . MET B 1 214 ? -1.457 29.469 -19.828 1 97 214 MET B C 1
ATOM 4403 O O . MET B 1 214 ? -1.939 30.609 -19.781 1 97 214 MET B O 1
ATOM 4407 N N . THR B 1 215 ? -1.193 28.812 -20.891 1 97.31 215 THR B N 1
ATOM 4408 C CA . THR B 1 215 ? -1.427 29.406 -22.203 1 97.31 215 THR B CA 1
ATOM 4409 C C . THR B 1 215 ? -2.922 29.562 -22.469 1 97.31 215 THR B C 1
ATOM 4411 O O . THR B 1 215 ? -3.383 30.641 -22.828 1 97.31 215 THR B O 1
ATOM 4414 N N . GLU B 1 216 ? -3.646 28.547 -22.234 1 97.81 216 GLU B N 1
ATOM 4415 C CA . GLU B 1 216 ? -5.07 28.531 -22.562 1 97.81 216 GLU B CA 1
ATOM 4416 C C . GLU B 1 216 ? -5.84 29.531 -21.703 1 97.81 216 GLU B C 1
ATOM 4418 O O . GLU B 1 216 ? -6.77 30.188 -22.188 1 97.81 216 GLU B O 1
ATOM 4423 N N . PHE B 1 217 ? -5.438 29.625 -20.5 1 97.31 217 PHE B N 1
ATOM 4424 C CA . PHE B 1 217 ? -6.156 30.516 -19.594 1 97.31 217 PHE B CA 1
ATOM 4425 C C . PHE B 1 217 ? -5.516 31.891 -19.547 1 97.31 217 PHE B C 1
ATOM 4427 O O . PHE B 1 217 ? -5.93 32.75 -18.766 1 97.31 217 PHE B O 1
ATOM 4434 N N . GLN B 1 218 ? -4.477 32.062 -20.359 1 96.38 218 GLN B N 1
ATOM 4435 C CA . GLN B 1 218 ? -3.793 33.344 -20.516 1 96.38 218 GLN B CA 1
ATOM 4436 C C . GLN B 1 218 ? -3.281 33.875 -19.172 1 96.38 218 GLN B C 1
ATOM 4438 O O . GLN B 1 218 ? -3.51 35.031 -18.828 1 96.38 218 GLN B O 1
ATOM 4443 N N . LEU B 1 219 ? -2.656 32.969 -18.453 1 95.19 219 LEU B N 1
ATOM 4444 C CA . LEU B 1 219 ? -2.049 33.344 -17.172 1 95.19 219 LEU B CA 1
ATOM 4445 C C . LEU B 1 219 ? -0.657 33.938 -17.375 1 95.19 219 LEU B C 1
ATOM 4447 O O . LEU B 1 219 ? 0.033 33.562 -18.344 1 95.19 219 LEU B O 1
ATOM 4451 N N . PRO B 1 220 ? -0.255 34.875 -16.531 1 89.88 220 PRO B N 1
ATOM 4452 C CA . PRO B 1 220 ? 1.121 35.344 -16.641 1 89.88 220 PRO B CA 1
ATOM 4453 C C . PRO B 1 220 ? 2.158 34.281 -16.344 1 89.88 220 PRO B C 1
ATOM 4455 O O . PRO B 1 220 ? 2 33.5 -15.398 1 89.88 220 PRO B O 1
ATOM 4458 N N . PHE B 1 221 ? 3.02 34.188 -17.203 1 89.62 221 PHE B N 1
ATOM 4459 C CA . PHE B 1 221 ? 4.129 33.25 -17 1 89.62 221 PHE B CA 1
ATOM 4460 C C . PHE B 1 221 ? 5.289 33.938 -16.281 1 89.62 221 PHE B C 1
ATOM 4462 O O . PHE B 1 221 ? 5.801 34.969 -16.766 1 89.62 221 PHE B O 1
ATOM 4469 N N . ASP B 1 222 ? 5.656 33.531 -15.164 1 93.38 222 ASP B N 1
ATOM 4470 C CA . ASP B 1 222 ? 6.789 34.031 -14.406 1 93.38 222 ASP B CA 1
ATOM 4471 C C . ASP B 1 222 ? 7.77 32.906 -14.055 1 93.38 222 ASP B C 1
ATOM 4473 O O . ASP B 1 222 ? 7.48 32.062 -13.211 1 93.38 222 ASP B O 1
ATOM 4477 N N . PRO B 1 223 ? 8.945 32.906 -14.633 1 95 223 PRO B N 1
ATOM 4478 C CA . PRO B 1 223 ? 9.922 31.844 -14.375 1 95 223 PRO B CA 1
ATOM 4479 C C . PRO B 1 223 ? 10.281 31.734 -12.891 1 95 223 PRO B C 1
ATOM 4481 O O . PRO B 1 223 ? 10.734 30.672 -12.445 1 95 223 PRO B O 1
ATOM 4484 N N . GLN B 1 224 ? 10.039 32.812 -12.156 1 96.38 224 GLN B N 1
ATOM 4485 C CA . GLN B 1 224 ? 10.359 32.812 -10.734 1 96.38 224 GLN B CA 1
ATOM 4486 C C . GLN B 1 224 ? 9.43 31.859 -9.969 1 96.38 224 GLN B C 1
ATOM 4488 O O . GLN B 1 224 ? 9.711 31.5 -8.828 1 96.38 224 GLN B O 1
ATOM 4493 N N . PHE B 1 225 ? 8.328 31.453 -10.648 1 97.75 225 PHE B N 1
ATOM 4494 C CA . PHE B 1 225 ? 7.332 30.609 -10 1 97.75 225 PHE B CA 1
ATOM 4495 C C . PHE B 1 225 ? 7.629 29.125 -10.25 1 97.75 225 PHE B C 1
ATOM 4497 O O . PHE B 1 225 ? 6.902 28.25 -9.773 1 97.75 225 PHE B O 1
ATOM 4504 N N . ILE B 1 226 ? 8.734 28.844 -10.969 1 97.62 226 ILE B N 1
ATOM 4505 C CA . ILE B 1 226 ? 9.055 27.469 -11.336 1 97.62 226 ILE B CA 1
ATOM 4506 C C . ILE B 1 226 ? 10.203 26.953 -10.477 1 97.62 226 ILE B C 1
ATOM 4508 O O . ILE B 1 226 ? 11.289 27.547 -10.461 1 97.62 226 ILE B O 1
ATOM 4512 N N . ARG B 1 227 ? 9.938 25.859 -9.711 1 98.12 227 ARG B N 1
ATOM 4513 C CA . ARG B 1 227 ? 10.953 25.188 -8.906 1 98.12 227 ARG B CA 1
ATOM 4514 C C . ARG B 1 227 ? 11.055 23.703 -9.266 1 98.12 227 ARG B C 1
ATOM 4516 O O . ARG B 1 227 ? 10.031 23.047 -9.492 1 98.12 227 ARG B O 1
ATOM 4523 N N . ILE B 1 228 ? 12.305 23.25 -9.305 1 97.38 228 ILE B N 1
ATOM 4524 C CA . ILE B 1 228 ? 12.57 21.859 -9.617 1 97.38 228 ILE B CA 1
ATOM 4525 C C . ILE B 1 228 ? 12.883 21.094 -8.336 1 97.38 228 ILE B C 1
ATOM 4527 O O . ILE B 1 228 ? 13.93 21.312 -7.719 1 97.38 228 ILE B O 1
ATOM 4531 N N . GLY B 1 229 ? 11.992 20.188 -8.008 1 97.06 229 GLY B N 1
ATOM 4532 C CA . GLY B 1 229 ? 12.188 19.344 -6.832 1 97.06 229 GLY B CA 1
ATOM 4533 C C . GLY B 1 229 ? 12.711 17.969 -7.168 1 97.06 229 GLY B C 1
ATOM 4534 O O . GLY B 1 229 ? 13.266 17.75 -8.25 1 97.06 229 GLY B O 1
ATOM 4535 N N . ASN B 1 230 ? 12.688 17.109 -6.129 1 94.06 230 ASN B N 1
ATOM 4536 C CA . ASN B 1 230 ? 13.203 15.766 -6.305 1 94.06 230 ASN B CA 1
ATOM 4537 C C . ASN B 1 230 ? 12.266 14.719 -5.711 1 94.06 230 ASN B C 1
ATOM 4539 O O . ASN B 1 230 ? 12.719 13.703 -5.184 1 94.06 230 ASN B O 1
ATOM 4543 N N . TRP B 1 231 ? 11.023 15.07 -5.613 1 94 231 TRP B N 1
ATOM 4544 C CA . TRP B 1 231 ? 9.953 14.172 -5.195 1 94 231 TRP B CA 1
ATOM 4545 C C . TRP B 1 231 ? 9.961 13.992 -3.682 1 94 231 TRP B C 1
ATOM 4547 O O . TRP B 1 231 ? 9.07 13.336 -3.125 1 94 231 TRP B O 1
ATOM 4557 N N . SER B 1 232 ? 10.898 14.578 -2.953 1 94.81 232 SER B N 1
ATOM 4558 C CA . SER B 1 232 ? 11.008 14.383 -1.512 1 94.81 232 SER B CA 1
ATOM 4559 C C . SER B 1 232 ? 10.305 15.5 -0.748 1 94.81 232 SER B C 1
ATOM 4561 O O . SER B 1 232 ? 10.148 16.609 -1.26 1 94.81 232 SER B O 1
ATOM 4563 N N . SER B 1 233 ? 9.953 15.188 0.456 1 96.94 233 SER B N 1
ATOM 4564 C CA . SER B 1 233 ? 9.344 16.188 1.324 1 96.94 233 SER B CA 1
ATOM 4565 C C . SER B 1 233 ? 10.312 17.328 1.602 1 96.94 233 SER B C 1
ATOM 4567 O O . SER B 1 233 ? 9.906 18.5 1.692 1 96.94 233 SER B O 1
ATOM 4569 N N . GLU B 1 234 ? 11.547 17.016 1.698 1 97.44 234 GLU B N 1
ATOM 4570 C CA . GLU B 1 234 ? 12.57 18.016 1.966 1 97.44 234 GLU B CA 1
ATOM 4571 C C . GLU B 1 234 ? 12.664 19.031 0.83 1 97.44 234 GLU B C 1
ATOM 4573 O O . GLU B 1 234 ? 12.797 20.234 1.071 1 97.44 234 GLU B O 1
ATOM 4578 N N . SER B 1 235 ? 12.586 18.547 -0.337 1 98.12 235 SER B N 1
ATOM 4579 C CA . SER B 1 235 ? 12.641 19.469 -1.468 1 98.12 235 SER B CA 1
ATOM 4580 C C . SER B 1 235 ? 11.406 20.359 -1.517 1 98.12 235 SER B C 1
ATOM 4582 O O . SER B 1 235 ? 11.5 21.547 -1.814 1 98.12 235 SER B O 1
ATOM 4584 N N . GLY B 1 236 ? 10.211 19.781 -1.233 1 98.69 236 GLY B N 1
ATOM 4585 C CA . GLY B 1 236 ? 9 20.578 -1.147 1 98.69 236 GLY B CA 1
ATOM 4586 C C . GLY B 1 236 ? 9.086 21.672 -0.105 1 98.69 236 GLY B C 1
ATOM 4587 O O . GLY B 1 236 ? 8.648 22.812 -0.348 1 98.69 236 GLY B O 1
ATOM 4588 N N . TYR B 1 237 ? 9.703 21.312 1.006 1 98.62 237 TYR B N 1
ATOM 4589 C CA . TYR B 1 237 ? 9.898 22.25 2.104 1 98.62 237 TYR B CA 1
ATOM 4590 C C . TYR B 1 237 ? 10.781 23.406 1.677 1 98.62 237 TYR B C 1
ATOM 4592 O O . TYR B 1 237 ? 10.391 24.578 1.802 1 98.62 237 TYR B O 1
ATOM 4600 N N . ARG B 1 238 ? 11.898 23.094 1.15 1 98.75 238 ARG B N 1
ATOM 4601 C CA . ARG B 1 238 ? 12.891 24.094 0.774 1 98.75 238 ARG B CA 1
ATOM 4602 C C . ARG B 1 238 ? 12.359 25.016 -0.322 1 98.75 238 ARG B C 1
ATOM 4604 O O . ARG B 1 238 ? 12.438 26.234 -0.208 1 98.75 238 ARG B O 1
ATOM 4611 N N . LEU B 1 239 ? 11.758 24.453 -1.321 1 98.81 239 LEU B N 1
ATOM 4612 C CA . LEU B 1 239 ? 11.352 25.188 -2.512 1 98.81 239 LEU B CA 1
ATOM 4613 C C . LEU B 1 239 ? 10.133 26.062 -2.223 1 98.81 239 LEU B C 1
ATOM 4615 O O . LEU B 1 239 ? 10.016 27.172 -2.764 1 98.81 239 LEU B O 1
ATOM 4619 N N . THR B 1 240 ? 9.242 25.594 -1.449 1 98.81 240 THR B N 1
ATOM 4620 C CA . THR B 1 240 ? 8.125 26.422 -1.029 1 98.81 240 THR B CA 1
ATOM 4621 C C . THR B 1 240 ? 8.617 27.609 -0.195 1 98.81 240 THR B C 1
ATOM 4623 O O . THR B 1 240 ? 8.141 28.734 -0.357 1 98.81 240 THR B O 1
ATOM 4626 N N . GLY B 1 241 ? 9.562 27.312 0.7 1 98.62 241 GLY B N 1
ATOM 4627 C CA . GLY B 1 241 ? 10.164 28.391 1.463 1 98.62 241 GLY B CA 1
ATOM 4628 C C . GLY B 1 241 ? 10.711 29.5 0.59 1 98.62 241 GLY B C 1
ATOM 4629 O O . GLY B 1 241 ? 10.492 30.688 0.873 1 98.62 241 GLY B O 1
ATOM 4630 N N . GLU B 1 242 ? 11.352 29.156 -0.449 1 98.44 242 GLU B N 1
ATOM 4631 C CA . GLU B 1 242 ? 11.906 30.109 -1.397 1 98.44 242 GLU B CA 1
ATOM 4632 C C . GLU B 1 242 ? 10.805 30.906 -2.086 1 98.44 242 GLU B C 1
ATOM 4634 O O . GLU B 1 242 ? 10.914 32.125 -2.232 1 98.44 242 GLU B O 1
ATOM 4639 N N . LEU B 1 243 ? 9.781 30.219 -2.496 1 98.56 243 LEU B N 1
ATOM 4640 C CA . LEU B 1 243 ? 8.688 30.859 -3.234 1 98.56 243 LEU B CA 1
ATOM 4641 C C . LEU B 1 243 ? 7.953 31.859 -2.361 1 98.56 243 LEU B C 1
ATOM 4643 O O . LEU B 1 243 ? 7.492 32.906 -2.852 1 98.56 243 LEU B O 1
ATOM 4647 N N . MET B 1 244 ? 7.852 31.562 -1.1 1 97.88 244 MET B N 1
ATOM 4648 C CA . MET B 1 244 ? 7.102 32.438 -0.187 1 97.88 244 MET B CA 1
ATOM 4649 C C . MET B 1 244 ? 7.902 33.688 0.155 1 97.88 244 MET B C 1
ATOM 4651 O O . MET B 1 244 ? 7.355 34.625 0.706 1 97.88 244 MET B O 1
ATOM 4655 N N . GLN B 1 245 ? 9.172 33.688 -0.231 1 96.75 245 GLN B N 1
ATOM 4656 C CA . GLN B 1 245 ? 10.016 34.875 0.033 1 96.75 245 GLN B CA 1
ATOM 4657 C C . GLN B 1 245 ? 9.961 35.844 -1.121 1 96.75 245 GLN B C 1
ATOM 4659 O O . GLN B 1 245 ? 10.461 36.969 -1.007 1 96.75 245 GLN B O 1
ATOM 4664 N N . LEU B 1 246 ? 9.367 35.438 -2.143 1 96.62 246 LEU B N 1
ATOM 4665 C CA . LEU B 1 246 ? 9.242 36.312 -3.287 1 96.62 246 LEU B CA 1
ATOM 4666 C C . LEU B 1 246 ? 8.328 37.5 -2.959 1 96.62 246 LEU B C 1
ATOM 4668 O O . LEU B 1 246 ? 7.363 37.344 -2.209 1 96.62 246 LEU B O 1
ATOM 4672 N N . THR B 1 247 ? 8.617 38.688 -3.514 1 93.75 247 THR B N 1
ATOM 4673 C CA . THR B 1 247 ? 7.777 39.844 -3.344 1 93.75 247 THR B CA 1
ATOM 4674 C C . THR B 1 247 ? 6.402 39.625 -3.969 1 93.75 247 THR B C 1
ATOM 4676 O O . THR B 1 247 ? 5.379 39.938 -3.357 1 93.75 247 THR B O 1
ATOM 4679 N N . ASN B 1 248 ? 6.438 39.094 -5.176 1 92.56 248 ASN B N 1
ATOM 4680 C CA . ASN B 1 248 ? 5.211 38.688 -5.863 1 92.56 248 ASN B CA 1
ATOM 4681 C C . ASN B 1 248 ? 5.004 37.156 -5.805 1 92.56 248 ASN B C 1
ATOM 4683 O O . ASN B 1 248 ? 4.957 36.5 -6.84 1 92.56 248 ASN B O 1
ATOM 4687 N N . ARG B 1 249 ? 4.684 36.75 -4.582 1 95.44 249 ARG B N 1
ATOM 4688 C CA . ARG B 1 249 ? 4.637 35.281 -4.43 1 95.44 249 ARG B CA 1
ATOM 4689 C C . ARG B 1 249 ? 3.348 34.719 -5.02 1 95.44 249 ARG B C 1
ATOM 4691 O O . ARG B 1 249 ? 2.34 35.406 -5.117 1 95.44 249 ARG B O 1
ATOM 4698 N N . PRO B 1 250 ? 3.344 33.531 -5.422 1 97.38 250 PRO B N 1
ATOM 4699 C CA . PRO B 1 250 ? 2.119 32.875 -5.91 1 97.38 250 PRO B CA 1
ATOM 4700 C C . PRO B 1 250 ? 1.065 32.719 -4.816 1 97.38 250 PRO B C 1
ATOM 4702 O O . PRO B 1 250 ? 1.403 32.656 -3.633 1 97.38 250 PRO B O 1
ATOM 4705 N N . THR B 1 251 ? -0.147 32.656 -5.25 1 97.31 251 THR B N 1
ATOM 4706 C CA . THR B 1 251 ? -1.244 32.406 -4.324 1 97.31 251 THR B CA 1
ATOM 4707 C C . THR B 1 251 ? -1.609 30.922 -4.324 1 97.31 251 THR B C 1
ATOM 4709 O O . THR B 1 251 ? -2.381 30.469 -3.479 1 97.31 251 THR B O 1
ATOM 4712 N N . ALA B 1 252 ? -1.036 30.172 -5.324 1 98.44 252 ALA B N 1
ATOM 4713 C CA . ALA B 1 252 ? -1.272 28.734 -5.406 1 98.44 252 ALA B CA 1
ATOM 4714 C C . ALA B 1 252 ? -0.05 28.016 -5.961 1 98.44 252 ALA B C 1
ATOM 4716 O O . ALA B 1 252 ? 0.724 28.594 -6.73 1 98.44 252 ALA B O 1
ATOM 4717 N N . LEU B 1 253 ? 0.116 26.828 -5.531 1 98.88 253 LEU B N 1
ATOM 4718 C CA . LEU B 1 253 ? 1.176 25.969 -6.043 1 98.88 253 LEU B CA 1
ATOM 4719 C C . LEU B 1 253 ? 0.603 24.656 -6.574 1 98.88 253 LEU B C 1
ATOM 4721 O O . LEU B 1 253 ? -0.213 24.016 -5.91 1 98.88 253 LEU B O 1
ATOM 4725 N N . LEU B 1 254 ? 0.931 24.328 -7.77 1 98.81 254 LEU B N 1
ATOM 4726 C CA . LEU B 1 254 ? 0.828 22.953 -8.242 1 98.81 254 LEU B CA 1
ATOM 4727 C C . LEU B 1 254 ? 2.086 22.156 -7.898 1 98.81 254 LEU B C 1
ATOM 4729 O O . LEU B 1 254 ? 3.156 22.422 -8.453 1 98.81 254 LEU B O 1
ATOM 4733 N N . ILE B 1 255 ? 1.981 21.219 -7.031 1 98.88 255 ILE B N 1
ATOM 4734 C CA . ILE B 1 255 ? 3.107 20.406 -6.574 1 98.88 255 ILE B CA 1
ATOM 4735 C C . ILE B 1 255 ? 2.971 18.984 -7.105 1 98.88 255 ILE B C 1
ATOM 4737 O O . ILE B 1 255 ? 1.925 18.359 -6.941 1 98.88 255 ILE B O 1
ATOM 4741 N N . MET B 1 256 ? 4.004 18.438 -7.609 1 98.25 256 MET B N 1
ATOM 4742 C CA . MET B 1 256 ? 3.867 17.297 -8.508 1 98.25 256 MET B CA 1
ATOM 4743 C C . MET B 1 256 ? 3.801 15.992 -7.719 1 98.25 256 MET B C 1
ATOM 4745 O O . MET B 1 256 ? 3.668 14.914 -8.297 1 98.25 256 MET B O 1
ATOM 4749 N N . ASN B 1 257 ? 3.869 16 -6.406 1 97.62 257 ASN B N 1
ATOM 4750 C CA . ASN B 1 257 ? 3.488 14.844 -5.605 1 97.62 257 ASN B CA 1
ATOM 4751 C C . ASN B 1 257 ? 3.145 15.242 -4.176 1 97.62 257 ASN B C 1
ATOM 4753 O O . ASN B 1 257 ? 3.553 16.297 -3.705 1 97.62 257 ASN B O 1
ATOM 4757 N N . ASP B 1 258 ? 2.506 14.398 -3.512 1 98.31 258 ASP B N 1
ATOM 4758 C CA . ASP B 1 258 ? 2.002 14.68 -2.172 1 98.31 258 ASP B CA 1
ATOM 4759 C C . ASP B 1 258 ? 3.146 14.789 -1.166 1 98.31 258 ASP B C 1
ATOM 4761 O O . ASP B 1 258 ? 3.062 15.547 -0.199 1 98.31 258 ASP B O 1
ATOM 4765 N N . LEU B 1 259 ? 4.227 14.078 -1.389 1 97.38 259 LEU B N 1
ATOM 4766 C CA . LEU B 1 259 ? 5.359 14.156 -0.472 1 97.38 259 LEU B CA 1
ATOM 4767 C C . LEU B 1 259 ? 5.953 15.562 -0.458 1 97.38 259 LEU B C 1
ATOM 4769 O O . LEU B 1 259 ? 6.215 16.109 0.61 1 97.38 259 LEU B O 1
ATOM 4773 N N . MET B 1 260 ? 6.164 16.094 -1.589 1 98.38 260 MET B N 1
ATOM 4774 C CA . MET B 1 260 ? 6.633 17.469 -1.662 1 98.38 260 MET B CA 1
ATOM 4775 C C . MET B 1 260 ? 5.586 18.438 -1.101 1 98.38 260 MET B C 1
ATOM 4777 O O . MET B 1 260 ? 5.93 19.438 -0.47 1 98.38 260 MET B O 1
ATOM 4781 N N . ALA B 1 261 ? 4.289 18.125 -1.334 1 98.81 261 ALA B N 1
ATOM 4782 C CA . ALA B 1 261 ? 3.209 18.969 -0.832 1 98.81 261 ALA B CA 1
ATOM 4783 C C . ALA B 1 261 ? 3.207 19 0.693 1 98.81 261 ALA B C 1
ATOM 4785 O O . ALA B 1 261 ? 2.918 20.047 1.293 1 98.81 261 ALA B O 1
ATOM 4786 N N . VAL B 1 262 ? 3.52 17.844 1.298 1 98.06 262 VAL B N 1
ATOM 4787 C CA . VAL B 1 262 ? 3.59 17.844 2.756 1 98.06 262 VAL B CA 1
ATOM 4788 C C . VAL B 1 262 ? 4.727 18.75 3.225 1 98.06 262 VAL B C 1
ATOM 4790 O O . VAL B 1 262 ? 4.578 19.484 4.203 1 98.06 262 VAL B O 1
ATOM 4793 N N . GLY B 1 263 ? 5.871 18.672 2.551 1 98.38 263 GLY B N 1
ATOM 4794 C CA . GLY B 1 263 ? 6.957 19.609 2.836 1 98.38 263 GLY B CA 1
ATOM 4795 C C . GLY B 1 263 ? 6.555 21.062 2.684 1 98.38 263 GLY B C 1
ATOM 4796 O O . GLY B 1 263 ? 6.953 21.906 3.484 1 98.38 263 GLY B O 1
ATOM 4797 N N . ALA B 1 264 ? 5.766 21.312 1.709 1 98.81 264 ALA B N 1
ATOM 4798 C CA . ALA B 1 264 ? 5.273 22.656 1.449 1 98.81 264 ALA B CA 1
ATOM 4799 C C . ALA B 1 264 ? 4.414 23.156 2.607 1 98.81 264 ALA B C 1
ATOM 4801 O O . ALA B 1 264 ? 4.531 24.312 3.018 1 98.81 264 ALA B O 1
ATOM 4802 N N . LEU B 1 265 ? 3.535 22.344 3.113 1 98.25 265 LEU B N 1
ATOM 4803 C CA . LEU B 1 265 ? 2.697 22.703 4.254 1 98.25 265 LEU B CA 1
ATOM 4804 C C . LEU B 1 265 ? 3.553 23.078 5.457 1 98.25 265 LEU B C 1
ATOM 4806 O O . LEU B 1 265 ? 3.258 24.062 6.145 1 98.25 265 LEU B O 1
ATOM 4810 N N . LYS B 1 266 ? 4.578 22.297 5.664 1 97 266 LYS B N 1
ATOM 4811 C CA . LYS B 1 266 ? 5.465 22.562 6.789 1 97 266 LYS B CA 1
ATOM 4812 C C . LYS B 1 266 ? 6.168 23.906 6.629 1 97 266 LYS B C 1
ATOM 4814 O O . LYS B 1 266 ? 6.23 24.703 7.578 1 97 266 LYS B O 1
ATOM 4819 N N . ALA B 1 267 ? 6.703 24.156 5.477 1 98.31 267 ALA B N 1
ATOM 4820 C CA . ALA B 1 267 ? 7.375 25.422 5.191 1 98.31 267 ALA B CA 1
ATOM 4821 C C . ALA B 1 267 ? 6.43 26.609 5.387 1 98.31 267 ALA B C 1
ATOM 4823 O O . ALA B 1 267 ? 6.797 27.609 6.008 1 98.31 267 ALA B O 1
ATOM 4824 N N . ALA B 1 268 ? 5.223 26.5 4.848 1 98.12 268 ALA B N 1
ATOM 4825 C CA . ALA B 1 268 ? 4.227 27.562 4.977 1 98.12 268 ALA B CA 1
ATOM 4826 C C . ALA B 1 268 ? 3.92 27.844 6.445 1 98.12 268 ALA B C 1
ATOM 4828 O O . ALA B 1 268 ? 3.92 29.016 6.867 1 98.12 268 ALA B O 1
ATOM 4829 N N . ALA B 1 269 ? 3.674 26.812 7.156 1 95.56 269 ALA B N 1
ATOM 4830 C CA . ALA B 1 269 ? 3.344 26.938 8.57 1 95.56 269 ALA B CA 1
ATOM 4831 C C . ALA B 1 269 ? 4.457 27.656 9.328 1 95.56 269 ALA B C 1
ATOM 4833 O O . ALA B 1 269 ? 4.191 28.562 10.125 1 95.56 269 ALA B O 1
ATOM 4834 N N . GLU B 1 270 ? 5.625 27.281 9.047 1 95.56 270 GLU B N 1
ATOM 4835 C CA . GLU B 1 270 ? 6.773 27.844 9.758 1 95.56 270 GLU B CA 1
ATOM 4836 C C . GLU B 1 270 ? 6.996 29.312 9.375 1 95.56 270 GLU B C 1
ATOM 4838 O O . GLU B 1 270 ? 7.578 30.078 10.148 1 95.56 270 GLU B O 1
ATOM 4843 N N . GLN B 1 271 ? 6.512 29.688 8.242 1 97.62 271 GLN B N 1
ATOM 4844 C CA . GLN B 1 271 ? 6.695 31.047 7.77 1 97.62 271 GLN B CA 1
ATOM 4845 C C . GLN B 1 271 ? 5.449 31.891 8.023 1 97.62 271 GLN B C 1
ATOM 4847 O O . GLN B 1 271 ? 5.367 33.031 7.582 1 97.62 271 GLN B O 1
ATOM 4852 N N . GLY B 1 272 ? 4.496 31.297 8.648 1 96.62 272 GLY B N 1
ATOM 4853 C CA . GLY B 1 272 ? 3.287 32.031 9 1 96.62 272 GLY B CA 1
ATOM 4854 C C . GLY B 1 272 ? 2.352 32.219 7.828 1 96.62 272 GLY B C 1
ATOM 4855 O O . GLY B 1 272 ? 1.56 33.156 7.816 1 96.62 272 GLY B O 1
ATOM 4856 N N . VAL B 1 273 ? 2.473 31.422 6.797 1 97.88 273 VAL B N 1
ATOM 4857 C CA . VAL B 1 273 ? 1.609 31.469 5.621 1 97.88 273 VAL B CA 1
ATOM 4858 C C . VAL B 1 273 ? 0.451 30.484 5.789 1 97.88 273 VAL B C 1
ATOM 4860 O O . VAL B 1 273 ? 0.665 29.281 5.926 1 97.88 273 VAL B O 1
ATOM 4863 N N . CYS B 1 274 ? -0.722 30.969 5.742 1 97.31 274 CYS B N 1
ATOM 4864 C CA . CYS B 1 274 ? -1.891 30.125 5.977 1 97.31 274 CYS B CA 1
ATOM 4865 C C . CYS B 1 274 ? -2.297 29.391 4.707 1 97.31 274 CYS B C 1
ATOM 4867 O O . CYS B 1 274 ? -2.465 30 3.652 1 97.31 274 CYS B O 1
ATOM 4869 N N . VAL B 1 275 ? -2.42 28.188 4.75 1 98.31 275 VAL B N 1
ATOM 4870 C CA . VAL B 1 275 ? -3.025 27.375 3.705 1 98.31 275 VAL B CA 1
ATOM 4871 C C . VAL B 1 275 ? -4.445 26.984 4.109 1 98.31 275 VAL B C 1
ATOM 4873 O O . VAL B 1 275 ? -4.66 26.391 5.16 1 98.31 275 VAL B O 1
ATOM 4876 N N . PRO B 1 276 ? -5.363 27.297 3.426 1 98 276 PRO B N 1
ATOM 4877 C CA . PRO B 1 276 ? -5.281 27.656 2.006 1 98 276 PRO B CA 1
ATOM 4878 C C . PRO B 1 276 ? -5.371 29.156 1.76 1 98 276 PRO B C 1
ATOM 4880 O O . PRO B 1 276 ? -5.219 29.609 0.623 1 98 276 PRO B O 1
ATOM 4883 N N . SER B 1 277 ? -5.602 29.953 2.73 1 97.25 277 SER B N 1
ATOM 4884 C CA . SER B 1 277 ? -6.043 31.328 2.527 1 97.25 277 SER B CA 1
ATOM 4885 C C . SER B 1 277 ? -4.938 32.188 1.898 1 97.25 277 SER B C 1
ATOM 4887 O O . SER B 1 277 ? -5.199 32.969 1 1 97.25 277 SER B O 1
ATOM 4889 N N . ASP B 1 278 ? -3.705 32.062 2.391 1 97.19 278 ASP B N 1
ATOM 4890 C CA . ASP B 1 278 ? -2.58 32.812 1.841 1 97.19 278 ASP B CA 1
ATOM 4891 C C . ASP B 1 278 ? -1.945 32.062 0.666 1 97.19 278 ASP B C 1
ATOM 4893 O O . ASP B 1 278 ? -1.385 32.688 -0.238 1 97.19 278 ASP B O 1
ATOM 4897 N N . LEU B 1 279 ? -1.987 30.734 0.745 1 98.56 279 LEU B N 1
ATOM 4898 C CA . LEU B 1 279 ? -1.399 29.875 -0.268 1 98.56 279 LEU B CA 1
ATOM 4899 C C . LEU B 1 279 ? -2.221 28.594 -0.432 1 98.56 279 LEU B C 1
ATOM 4901 O O . LEU B 1 279 ? -2.389 27.828 0.523 1 98.56 279 LEU B O 1
ATOM 4905 N N . SER B 1 280 ? -2.73 28.422 -1.591 1 98.81 280 SER B N 1
ATOM 4906 C CA . SER B 1 280 ? -3.369 27.172 -1.94 1 98.81 280 SER B CA 1
ATOM 4907 C C . SER B 1 280 ? -2.371 26.203 -2.564 1 98.81 280 SER B C 1
ATOM 4909 O O . SER B 1 280 ? -1.389 26.625 -3.18 1 98.81 280 SER B O 1
ATOM 4911 N N . LEU B 1 281 ? -2.564 24.906 -2.34 1 98.56 281 LEU B N 1
ATOM 4912 C CA . LEU B 1 281 ? -1.676 23.984 -3.023 1 98.56 281 LEU B CA 1
ATOM 4913 C C . LEU B 1 281 ? -2.416 22.703 -3.402 1 98.56 281 LEU B C 1
ATOM 4915 O O . LEU B 1 281 ? -3.373 22.312 -2.73 1 98.56 281 LEU B O 1
ATOM 4919 N N . ILE B 1 282 ? -2.055 22.125 -4.516 1 98.88 282 ILE B N 1
ATOM 4920 C CA . ILE B 1 282 ? -2.512 20.844 -5.031 1 98.88 282 ILE B CA 1
ATOM 4921 C C . ILE B 1 282 ? -1.333 19.875 -5.133 1 98.88 282 ILE B C 1
ATOM 4923 O O . ILE B 1 282 ? -0.235 20.266 -5.535 1 98.88 282 ILE B O 1
ATOM 4927 N N . GLY B 1 283 ? -1.577 18.656 -4.68 1 98.69 283 GLY B N 1
ATOM 4928 C CA . GLY B 1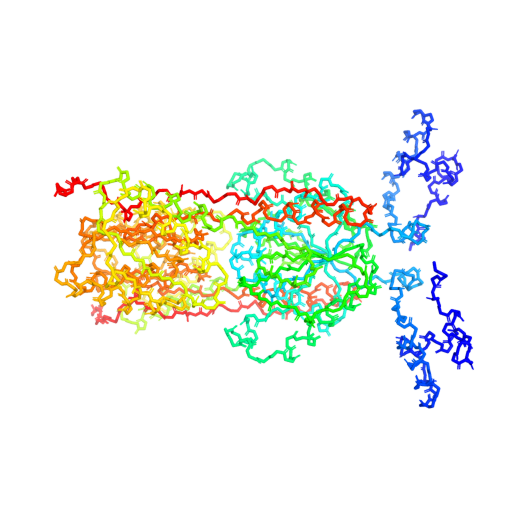 283 ? -0.575 17.625 -4.836 1 98.69 283 GLY B CA 1
ATOM 4929 C C . GLY B 1 283 ? -0.943 16.594 -5.891 1 98.69 283 GLY B C 1
ATOM 4930 O O . GLY B 1 283 ? -1.756 16.875 -6.777 1 98.69 283 GLY B O 1
ATOM 4931 N N . PHE B 1 284 ? -0.26 15.453 -5.906 1 98.06 284 PHE B N 1
ATOM 4932 C CA . PHE B 1 284 ? -0.461 14.305 -6.785 1 98.06 284 PHE B CA 1
ATOM 4933 C C . PHE B 1 284 ? -0.285 13 -6.02 1 98.06 284 PHE B C 1
ATOM 4935 O O . PHE B 1 284 ? 0.48 12.938 -5.055 1 98.06 284 PHE B O 1
ATOM 4942 N N . ASP B 1 285 ? -1.022 11.938 -6.508 1 96.81 285 ASP B N 1
ATOM 4943 C CA . ASP B 1 285 ? -0.852 10.555 -6.07 1 96.81 285 ASP B CA 1
ATOM 4944 C C . ASP B 1 285 ? -2.012 10.109 -5.184 1 96.81 285 ASP B C 1
ATOM 4946 O O . ASP B 1 285 ? -2.377 8.93 -5.172 1 96.81 285 ASP B O 1
ATOM 4950 N N . ASN B 1 286 ? -2.488 11.07 -4.387 1 98 286 ASN B N 1
ATOM 4951 C CA . ASN B 1 286 ? -3.508 10.758 -3.391 1 98 286 ASN B CA 1
ATOM 4952 C C . ASN B 1 286 ? -2.996 9.758 -2.361 1 98 286 ASN B C 1
ATOM 4954 O O . ASN B 1 286 ? -3.643 8.734 -2.109 1 98 286 ASN B O 1
ATOM 4958 N N . ARG B 1 287 ? -1.794 10.047 -1.866 1 96.81 287 ARG B N 1
ATOM 4959 C CA . ARG B 1 287 ? -1.238 9.219 -0.8 1 96.81 287 ARG B CA 1
ATOM 4960 C C . ARG B 1 287 ? -2.115 9.266 0.446 1 96.81 287 ARG B C 1
ATOM 4962 O O . ARG B 1 287 ? -2.783 10.273 0.701 1 96.81 287 ARG B O 1
ATOM 4969 N N . GLU B 1 288 ? -2.053 8.195 1.241 1 94.62 288 GLU B N 1
ATOM 4970 C CA . GLU B 1 288 ? -2.926 8.062 2.402 1 94.62 288 GLU B CA 1
ATOM 4971 C C . GLU B 1 288 ? -2.812 9.273 3.32 1 94.62 288 GLU B C 1
ATOM 4973 O O . GLU B 1 288 ? -3.822 9.789 3.811 1 94.62 288 GLU B O 1
ATOM 4978 N N . PHE B 1 289 ? -1.653 9.766 3.549 1 96.5 289 PHE B N 1
ATOM 4979 C CA . PHE B 1 289 ? -1.415 10.828 4.52 1 96.5 289 PHE B CA 1
ATOM 4980 C C . PHE B 1 289 ? -2.064 12.133 4.07 1 96.5 289 PHE B C 1
ATOM 4982 O O . PHE B 1 289 ? -2.361 13 4.891 1 96.5 289 PHE B O 1
ATOM 4989 N N . SER B 1 290 ? -2.307 12.305 2.754 1 97.69 290 SER B N 1
ATOM 4990 C CA . SER B 1 290 ? -2.828 13.562 2.227 1 97.69 290 SER B CA 1
ATOM 4991 C C . SER B 1 290 ? -4.199 13.883 2.812 1 97.69 290 SER B C 1
ATOM 4993 O O . SER B 1 290 ? -4.598 15.047 2.881 1 97.69 290 SER B O 1
ATOM 4995 N N . ALA B 1 291 ? -4.91 12.828 3.324 1 96.69 291 ALA B N 1
ATOM 4996 C CA . ALA B 1 291 ? -6.266 12.992 3.846 1 96.69 291 ALA B CA 1
ATOM 4997 C C . ALA B 1 291 ? -6.246 13.328 5.336 1 96.69 291 ALA B C 1
ATOM 4999 O O . ALA B 1 291 ? -7.25 13.781 5.891 1 96.69 291 ALA B O 1
ATOM 5000 N N . TYR B 1 292 ? -5.078 13.18 5.961 1 95.94 292 TYR B N 1
ATOM 5001 C CA . TYR B 1 292 ? -5.086 13.258 7.414 1 95.94 292 TYR B CA 1
ATOM 5002 C C . TYR B 1 292 ? -4.32 14.484 7.898 1 95.94 292 TYR B C 1
ATOM 5004 O O . TYR B 1 292 ? -4.289 14.773 9.102 1 95.94 292 TYR B O 1
ATOM 5012 N N . LEU B 1 293 ? -3.766 15.203 6.961 1 96.12 293 LEU B N 1
ATOM 5013 C CA . LEU B 1 293 ? -3.053 16.422 7.289 1 96.12 293 LEU B CA 1
ATOM 5014 C C . LEU B 1 293 ? -4.031 17.562 7.562 1 96.12 293 LEU B C 1
ATOM 5016 O O . LEU B 1 293 ? -5.227 17.438 7.293 1 96.12 293 LEU B O 1
ATOM 5020 N N . SER B 1 294 ? -3.492 18.594 8.25 1 92.69 294 SER B N 1
ATOM 5021 C CA . SER B 1 294 ? -4.234 19.844 8.453 1 92.69 294 SER B CA 1
ATOM 5022 C C . SER B 1 294 ? -3.49 21.031 7.863 1 92.69 294 SER B C 1
ATOM 5024 O O . SER B 1 294 ? -2.502 21.5 8.43 1 92.69 294 SER B O 1
ATOM 5026 N N . PRO B 1 295 ? -4.066 21.531 6.723 1 96 295 PRO B N 1
ATOM 5027 C CA . PRO B 1 295 ? -5.23 21.062 5.961 1 96 295 PRO B CA 1
ATOM 5028 C C . PRO B 1 295 ? -4.949 19.781 5.172 1 96 295 PRO B C 1
ATOM 5030 O O . PRO B 1 295 ? -3.799 19.516 4.816 1 96 295 PRO B O 1
ATOM 5033 N N . GLY B 1 296 ? -6.012 18.984 4.965 1 97.75 296 GLY B N 1
ATOM 5034 C CA . GLY B 1 296 ? -5.887 17.922 3.98 1 97.75 296 GLY B CA 1
ATOM 5035 C C . GLY B 1 296 ? -5.508 18.422 2.602 1 97.75 296 GLY B C 1
ATOM 5036 O O . GLY B 1 296 ? -5.973 19.484 2.174 1 97.75 296 GLY B O 1
ATOM 5037 N N . ILE B 1 297 ? -4.789 17.703 1.866 1 98.69 297 ILE B N 1
ATOM 5038 C CA . ILE B 1 297 ? -4.23 18.156 0.598 1 98.69 297 ILE B CA 1
ATOM 5039 C C . ILE B 1 297 ? -5.191 17.828 -0.54 1 98.69 297 ILE B C 1
ATOM 5041 O O . ILE B 1 297 ? -5.547 16.656 -0.736 1 98.69 297 ILE B O 1
ATOM 5045 N N . THR B 1 298 ? -5.719 18.844 -1.236 1 98.88 298 THR B N 1
ATOM 5046 C CA . THR B 1 298 ? -6.285 18.609 -2.561 1 98.88 298 THR B CA 1
ATOM 5047 C C . THR B 1 298 ? -5.246 17.984 -3.492 1 98.88 298 THR B C 1
ATOM 5049 O O . THR B 1 298 ? -4.109 18.469 -3.568 1 98.88 298 THR B O 1
ATOM 5052 N N . THR B 1 299 ? -5.594 16.891 -4.148 1 98.88 299 THR B N 1
ATOM 5053 C CA . THR B 1 299 ? -4.578 16.141 -4.883 1 98.88 299 THR B CA 1
ATOM 5054 C C . THR B 1 299 ? -5.191 15.461 -6.105 1 98.88 299 THR B C 1
ATOM 5056 O O . THR B 1 299 ? -6.414 15.367 -6.223 1 98.88 299 THR B O 1
ATOM 5059 N N . MET B 1 300 ? -4.379 15.148 -7.059 1 98.81 300 MET B N 1
ATOM 5060 C CA . MET B 1 300 ? -4.785 14.328 -8.195 1 98.81 300 MET B CA 1
ATOM 5061 C C . MET B 1 300 ? -4.652 12.844 -7.863 1 98.81 300 MET B C 1
ATOM 5063 O O . MET B 1 300 ? -3.562 12.375 -7.527 1 98.81 300 MET B O 1
ATOM 5067 N N . ASP B 1 301 ? -5.707 12.141 -7.91 1 98.62 301 ASP B N 1
ATOM 5068 C CA . ASP B 1 301 ? -5.719 10.695 -7.691 1 98.62 301 ASP B CA 1
ATOM 5069 C C . ASP B 1 301 ? -5.285 9.945 -8.953 1 98.62 301 ASP B C 1
ATOM 5071 O O . ASP B 1 301 ? -5.91 10.078 -10.008 1 98.62 301 ASP B O 1
ATOM 5075 N N . VAL B 1 302 ? -4.215 9.195 -8.836 1 97.56 302 VAL B N 1
ATOM 5076 C CA . VAL B 1 302 ? -3.699 8.406 -9.953 1 97.56 302 VAL B CA 1
ATOM 5077 C C . VAL B 1 302 ? -4.469 7.09 -10.047 1 97.56 302 VAL B C 1
ATOM 5079 O O . 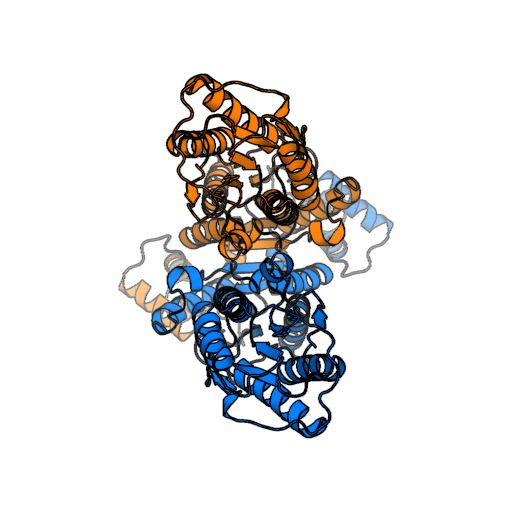VAL B 1 302 ? -4.68 6.41 -9.047 1 97.56 302 VAL B O 1
ATOM 5082 N N . PRO B 1 303 ? -4.922 6.699 -11.242 1 97.94 303 PRO B N 1
ATOM 5083 C CA . PRO B 1 303 ? -5.77 5.523 -11.43 1 97.94 303 PRO B CA 1
ATOM 5084 C C . PRO B 1 303 ? -4.98 4.219 -11.422 1 97.94 303 PRO B C 1
ATOM 5086 O O . PRO B 1 303 ? -4.992 3.477 -12.406 1 97.94 303 PRO B O 1
ATOM 5089 N N . LEU B 1 304 ? -4.426 3.834 -10.359 1 97.81 304 LEU B N 1
ATOM 5090 C CA . LEU B 1 304 ? -3.508 2.709 -10.227 1 97.81 304 LEU B CA 1
ATOM 5091 C C . LEU B 1 304 ? -4.227 1.387 -10.469 1 97.81 304 LEU B C 1
ATOM 5093 O O . LEU B 1 304 ? -3.705 0.51 -11.164 1 97.81 304 LEU B O 1
ATOM 5097 N N . HIS B 1 305 ? -5.398 1.213 -9.891 1 97.62 305 HIS B N 1
ATOM 5098 C CA . HIS B 1 305 ? -6.203 0.013 -10.102 1 97.62 305 HIS B CA 1
ATOM 5099 C C . HIS B 1 305 ? -6.508 -0.189 -11.586 1 97.62 305 HIS B C 1
ATOM 5101 O O . HIS B 1 305 ? -6.375 -1.299 -12.102 1 97.62 305 HIS B O 1
ATOM 5107 N N . GLU B 1 306 ? -6.898 0.848 -12.227 1 97.81 306 GLU B N 1
ATOM 5108 C CA . GLU B 1 306 ? -7.211 0.797 -13.656 1 97.81 306 GLU B CA 1
ATOM 5109 C C . GLU B 1 306 ? -5.977 0.43 -14.477 1 97.81 306 GLU B C 1
ATOM 5111 O O . GLU B 1 306 ? -6.078 -0.29 -15.469 1 97.81 306 GLU B O 1
ATOM 5116 N N . ILE B 1 307 ? -4.883 0.944 -14.078 1 97.38 307 ILE B N 1
ATOM 5117 C CA . ILE B 1 307 ? -3.617 0.614 -14.719 1 97.38 307 ILE B CA 1
ATOM 5118 C C . ILE B 1 307 ? -3.395 -0.896 -14.68 1 97.38 307 ILE B C 1
ATOM 5120 O O . ILE B 1 307 ? -2.963 -1.493 -15.664 1 97.38 307 ILE B O 1
ATOM 5124 N N . GLY B 1 308 ? -3.697 -1.514 -13.57 1 98.06 308 GLY B N 1
ATOM 5125 C CA . GLY B 1 308 ? -3.572 -2.957 -13.445 1 98.06 308 GLY B CA 1
ATOM 5126 C C . GLY B 1 308 ? -4.477 -3.721 -14.398 1 98.06 308 GLY B C 1
ATOM 5127 O O . GLY B 1 308 ? -4.043 -4.672 -15.047 1 98.06 308 GLY B O 1
ATOM 5128 N N . ILE B 1 309 ? -5.695 -3.275 -14.461 1 97.62 309 ILE B N 1
ATOM 5129 C CA . ILE B 1 309 ? -6.672 -3.908 -15.344 1 97.62 309 ILE B CA 1
ATOM 5130 C C . ILE B 1 309 ? -6.203 -3.799 -16.797 1 97.62 309 ILE B C 1
ATOM 5132 O O . ILE B 1 309 ? -6.207 -4.789 -17.531 1 97.62 309 ILE B O 1
ATOM 5136 N N . LEU B 1 310 ? -5.781 -2.621 -17.188 1 97.38 310 LEU B N 1
ATOM 5137 C CA . LEU B 1 310 ? -5.348 -2.375 -18.562 1 97.38 310 LEU B CA 1
ATOM 5138 C C . LEU B 1 310 ? -4.094 -3.18 -18.891 1 97.38 310 LEU B C 1
ATOM 5140 O O . LEU B 1 310 ? -3.924 -3.637 -20.016 1 97.38 310 LEU B O 1
ATOM 5144 N N . ALA B 1 311 ? -3.205 -3.279 -17.891 1 97.62 311 ALA B N 1
ATOM 5145 C CA . ALA B 1 311 ? -2.006 -4.09 -18.094 1 97.62 311 ALA B CA 1
ATOM 5146 C C . ALA B 1 311 ? -2.371 -5.531 -18.438 1 97.62 311 ALA B C 1
ATOM 5148 O O . ALA B 1 311 ? -1.792 -6.125 -19.359 1 97.62 311 ALA B O 1
ATOM 5149 N N . MET B 1 312 ? -3.338 -6.098 -17.766 1 97.44 312 MET B N 1
ATOM 5150 C CA . MET B 1 312 ? -3.783 -7.469 -17.984 1 97.44 312 MET B CA 1
ATOM 5151 C C . MET B 1 312 ? -4.434 -7.602 -19.359 1 97.44 312 MET B C 1
ATOM 5153 O O . MET B 1 312 ? -4.188 -8.57 -20.078 1 97.44 312 MET B O 1
ATOM 5157 N N . LYS B 1 313 ? -5.309 -6.621 -19.688 1 96.88 313 LYS B N 1
ATOM 5158 C CA . LYS B 1 313 ? -5.949 -6.637 -21 1 96.88 313 LYS B CA 1
ATOM 5159 C C . LYS B 1 313 ? -4.91 -6.629 -22.125 1 96.88 313 LYS B C 1
ATOM 5161 O O . LYS B 1 313 ? -5.016 -7.398 -23.078 1 96.88 313 LYS B O 1
ATOM 5166 N N . THR B 1 314 ? -3.967 -5.746 -21.984 1 97 314 THR B N 1
ATOM 5167 C CA . THR B 1 314 ? -2.895 -5.633 -22.969 1 97 314 THR B CA 1
ATOM 5168 C C . THR B 1 314 ? -2.092 -6.93 -23.047 1 97 314 THR B C 1
ATOM 5170 O O . THR B 1 314 ? -1.795 -7.422 -24.141 1 97 314 THR B O 1
ATOM 5173 N N . LEU B 1 315 ? -1.737 -7.473 -21.875 1 97.12 315 LEU B N 1
ATOM 5174 C CA . LEU B 1 315 ? -0.966 -8.711 -21.828 1 97.12 315 LEU B CA 1
ATOM 5175 C C . LEU B 1 315 ? -1.725 -9.852 -22.484 1 97.12 315 LEU B C 1
ATOM 5177 O O . LEU B 1 315 ? -1.139 -10.641 -23.234 1 97.12 315 LEU B O 1
ATOM 5181 N N . ARG B 1 316 ? -2.979 -9.93 -22.188 1 95.12 316 ARG B N 1
ATOM 5182 C CA . ARG B 1 316 ? -3.814 -10.969 -22.766 1 95.12 316 ARG B CA 1
ATOM 5183 C C . ARG B 1 316 ? -3.811 -10.891 -24.297 1 95.12 316 ARG B C 1
ATOM 5185 O O . ARG B 1 316 ? -3.707 -11.906 -24.984 1 95.12 316 ARG B O 1
ATOM 5192 N N . SER B 1 317 ? -3.971 -9.695 -24.828 1 95.38 317 SER B N 1
ATOM 5193 C CA . SER B 1 317 ? -3.918 -9.492 -26.281 1 95.38 317 SER B CA 1
ATOM 5194 C C . SER B 1 317 ? -2.596 -9.984 -26.859 1 95.38 317 SER B C 1
ATOM 5196 O O . SER B 1 317 ? -2.576 -10.633 -27.906 1 95.38 317 SER B O 1
ATOM 5198 N N . LYS B 1 318 ? -1.531 -9.711 -26.188 1 95 318 LYS B N 1
ATOM 5199 C CA . LYS B 1 318 ? -0.208 -10.141 -26.625 1 95 318 LYS B CA 1
ATOM 5200 C C . LYS B 1 318 ? -0.091 -11.664 -26.609 1 95 318 LYS B C 1
ATOM 5202 O O . LYS B 1 318 ? 0.462 -12.258 -27.531 1 95 318 LYS B O 1
ATOM 5207 N N . ILE B 1 319 ? -0.555 -12.227 -25.5 1 93.69 319 ILE B N 1
ATOM 5208 C CA . ILE B 1 319 ? -0.504 -13.68 -25.344 1 93.69 319 ILE B CA 1
ATOM 5209 C C . ILE B 1 319 ? -1.274 -14.344 -26.484 1 93.69 319 ILE B C 1
ATOM 5211 O O . ILE B 1 319 ? -0.826 -15.352 -27.031 1 93.69 319 ILE B O 1
ATOM 5215 N N . ASP B 1 320 ? -2.375 -13.734 -26.844 1 92.25 320 ASP B N 1
ATOM 5216 C CA . ASP B 1 320 ? -3.264 -14.32 -27.859 1 92.25 320 ASP B CA 1
ATOM 5217 C C . ASP B 1 320 ? -2.814 -13.945 -29.266 1 92.25 320 ASP B C 1
ATOM 5219 O O . ASP B 1 320 ? -3.414 -14.383 -30.25 1 92.25 320 ASP B O 1
ATOM 5223 N N . GLY B 1 321 ? -1.864 -13.188 -29.406 1 92.19 321 GLY B N 1
ATOM 5224 C CA . GLY B 1 321 ? -1.386 -12.75 -30.703 1 92.19 321 GLY B CA 1
ATOM 5225 C C . GLY B 1 321 ? -2.324 -11.773 -31.391 1 92.19 321 GLY B C 1
ATOM 5226 O O . GLY B 1 321 ? -2.424 -11.758 -32.625 1 92.19 321 GLY B O 1
ATOM 5227 N N . GLN B 1 322 ? -3.068 -11.102 -30.609 1 91.19 322 GLN B N 1
ATOM 5228 C CA . GLN B 1 322 ? -3.992 -10.094 -31.109 1 91.19 322 GLN B CA 1
ATOM 5229 C C . GLN B 1 322 ? -3.385 -8.695 -31.016 1 91.19 322 GLN B C 1
ATOM 5231 O O . GLN B 1 322 ? -2.471 -8.461 -30.234 1 91.19 322 GLN B O 1
ATOM 5236 N N . PRO B 1 323 ? -3.836 -7.898 -31.922 1 89.12 323 PRO B N 1
ATOM 5237 C CA . PRO B 1 323 ? -3.363 -6.516 -31.797 1 89.12 323 PRO B CA 1
ATOM 5238 C C . PRO B 1 323 ? -3.717 -5.891 -30.453 1 89.12 323 PRO B C 1
ATOM 5240 O O . PRO B 1 323 ? -4.797 -6.145 -29.906 1 89.12 323 PRO B O 1
ATOM 5243 N N . VAL B 1 324 ? -2.787 -5.242 -29.922 1 86.81 324 VAL B N 1
ATOM 5244 C CA . VAL B 1 324 ? -3.029 -4.516 -28.672 1 86.81 324 VAL B CA 1
ATOM 5245 C C . VAL B 1 324 ? -3.936 -3.318 -28.953 1 86.81 324 VAL B C 1
ATOM 5247 O O . VAL B 1 324 ? -3.617 -2.467 -29.781 1 86.81 324 VAL B O 1
ATOM 5250 N N . PRO B 1 325 ? -5.094 -3.328 -28.281 1 78.69 325 PRO B N 1
ATOM 5251 C CA . PRO B 1 325 ? -5.973 -2.182 -28.516 1 78.69 325 PRO B CA 1
ATOM 5252 C C . PRO B 1 325 ? -5.359 -0.861 -28.062 1 78.69 325 PRO B C 1
ATOM 5254 O O . PRO B 1 325 ? -4.645 -0.825 -27.047 1 78.69 325 PRO B O 1
ATOM 5257 N N . GLU B 1 326 ? -5.52 0.053 -28.984 1 80 326 GLU B N 1
ATOM 5258 C CA . GLU B 1 326 ? -5.121 1.395 -28.562 1 80 326 GLU B CA 1
ATOM 5259 C C . GLU B 1 326 ? -6.078 1.946 -27.5 1 80 326 GLU B C 1
ATOM 5261 O O . GLU B 1 326 ? -7.266 2.143 -27.781 1 80 326 GLU B O 1
ATOM 5266 N N . GLU B 1 327 ? -5.695 1.81 -26.297 1 81.19 327 GLU B N 1
ATOM 5267 C CA . GLU B 1 327 ? -6.523 2.385 -25.234 1 81.19 327 GLU B CA 1
ATOM 5268 C C . GLU B 1 327 ? -6.004 3.754 -24.812 1 81.19 327 GLU B C 1
ATOM 5270 O O . GLU B 1 327 ? -4.801 4.016 -24.875 1 81.19 327 GLU B O 1
ATOM 5275 N N . GLU B 1 328 ? -6.969 4.586 -24.562 1 88.88 328 GLU B N 1
ATOM 5276 C CA . GLU B 1 328 ? -6.602 5.887 -24.016 1 88.88 328 GLU B CA 1
ATOM 5277 C C . GLU B 1 328 ? -5.973 5.742 -22.625 1 88.88 328 GLU B C 1
ATOM 5279 O O . GLU B 1 328 ? -6.363 4.871 -21.844 1 88.88 328 GLU B O 1
ATOM 5284 N N . ALA B 1 329 ? -4.965 6.535 -22.438 1 93.12 329 ALA B N 1
ATOM 5285 C CA . ALA B 1 329 ? -4.355 6.547 -21.109 1 93.12 329 ALA B CA 1
ATOM 5286 C C . ALA B 1 329 ? -5.387 6.891 -20.031 1 93.12 329 ALA B C 1
ATOM 5288 O O . ALA B 1 329 ? -6.191 7.812 -20.203 1 93.12 329 ALA B O 1
ATOM 5289 N N . PRO B 1 330 ? -5.414 6.121 -18.984 1 96.19 330 PRO B N 1
ATOM 5290 C CA . PRO B 1 330 ? -6.355 6.438 -17.906 1 96.19 330 PRO B CA 1
ATOM 5291 C C . PRO B 1 330 ? -6.199 7.859 -17.391 1 96.19 330 PRO B C 1
ATOM 5293 O O . PRO B 1 330 ? -5.086 8.398 -17.359 1 96.19 330 PRO B O 1
ATOM 5296 N N . LEU B 1 331 ? -7.289 8.438 -16.969 1 97.56 331 LEU B N 1
ATOM 5297 C CA . LEU B 1 331 ? -7.297 9.812 -16.469 1 97.56 331 LEU B CA 1
ATOM 5298 C C . LEU B 1 331 ? -7.234 9.844 -14.953 1 97.56 331 LEU B C 1
ATOM 5300 O O . LEU B 1 331 ? -7.797 8.984 -14.281 1 97.56 331 LEU B O 1
ATOM 5304 N N . CYS B 1 332 ? -6.527 10.844 -14.477 1 98.12 332 CYS B N 1
ATOM 5305 C CA . CYS B 1 332 ? -6.531 11.109 -13.039 1 98.12 332 CYS B CA 1
ATOM 5306 C C . CYS B 1 332 ? -7.781 11.875 -12.633 1 98.12 332 CYS B C 1
ATOM 5308 O O . CYS B 1 332 ? -8.453 12.469 -13.477 1 98.12 332 CYS B O 1
ATOM 5310 N N . THR B 1 333 ? -8.117 11.758 -11.422 1 98.5 333 THR B N 1
ATOM 5311 C CA . THR B 1 333 ? -9.266 12.477 -10.883 1 98.5 333 THR B CA 1
ATOM 5312 C C . THR B 1 333 ? -8.844 13.406 -9.742 1 98.5 333 THR B C 1
ATOM 5314 O O . THR B 1 333 ? -8.039 13.023 -8.891 1 98.5 333 THR B O 1
ATOM 5317 N N . LEU B 1 334 ? -9.383 14.586 -9.734 1 98.81 334 LEU B N 1
ATOM 5318 C CA . LEU B 1 334 ? -9.094 15.539 -8.672 1 98.81 334 LEU B CA 1
ATOM 5319 C C . LEU B 1 334 ? -9.883 15.211 -7.414 1 98.81 334 LEU B C 1
ATOM 5321 O O . LEU B 1 334 ? -11.102 15.023 -7.473 1 98.81 334 LEU B O 1
ATOM 5325 N N . ILE B 1 335 ? -9.234 15.023 -6.324 1 98.81 335 ILE B N 1
ATOM 5326 C CA . ILE B 1 335 ? -9.844 14.867 -5.012 1 98.81 335 ILE B CA 1
ATOM 5327 C C . ILE B 1 335 ? -9.75 16.172 -4.234 1 98.81 335 ILE B C 1
ATOM 5329 O O . ILE B 1 335 ? -8.664 16.578 -3.805 1 98.81 335 ILE B O 1
ATOM 5333 N N . GLU B 1 336 ? -10.852 16.828 -4.078 1 98.75 336 GLU B N 1
ATOM 5334 C CA . GLU B 1 336 ? -10.891 18.125 -3.391 1 98.75 336 GLU B CA 1
ATOM 5335 C C . GLU B 1 336 ? -10.859 17.938 -1.876 1 98.75 336 GLU B C 1
ATOM 5337 O O . GLU B 1 336 ? -11.633 17.141 -1.323 1 98.75 336 GLU B O 1
ATOM 5342 N N . ARG B 1 337 ? -9.883 18.656 -1.241 1 98.31 337 ARG B N 1
ATOM 5343 C CA . ARG B 1 337 ? -9.82 18.719 0.215 1 98.31 337 ARG B CA 1
ATOM 5344 C C . ARG B 1 337 ? -9.656 20.156 0.694 1 98.31 337 ARG B C 1
ATOM 5346 O O . ARG B 1 337 ? -10.281 21.078 0.153 1 98.31 337 ARG B O 1
ATOM 5353 N N . GLU B 1 338 ? -8.82 20.406 1.69 1 98.06 338 GLU B N 1
ATOM 5354 C CA . GLU B 1 338 ? -8.906 21.703 2.373 1 98.06 338 GLU B CA 1
ATOM 5355 C C . GLU B 1 338 ? -7.773 22.625 1.954 1 98.06 338 GLU B C 1
ATOM 5357 O O . GLU B 1 338 ? -7.715 23.781 2.383 1 98.06 338 GLU B O 1
ATOM 5362 N N . SER B 1 339 ? -6.926 22.234 1.053 1 98.81 339 SER B N 1
ATOM 5363 C CA . SER B 1 339 ? -5.688 22.969 0.834 1 98.81 339 SER B CA 1
ATOM 5364 C C . SER B 1 339 ? -5.855 24.016 -0.267 1 98.81 339 SER B C 1
ATOM 5366 O O . SER B 1 339 ? -4.879 24.641 -0.693 1 98.81 339 SER B O 1
ATOM 5368 N N . VAL B 1 340 ? -7.09 24.234 -0.815 1 98.81 340 VAL B N 1
ATOM 5369 C CA . VAL B 1 340 ? -7.305 25.219 -1.871 1 98.81 340 VAL B CA 1
ATOM 5370 C C . VAL B 1 340 ? -8.461 26.141 -1.487 1 98.81 340 VAL B C 1
ATOM 5372 O O . VAL B 1 340 ? -9.531 25.688 -1.089 1 98.81 340 VAL B O 1
ATOM 5375 N N . ALA B 1 341 ? -8.211 27.406 -1.573 1 98.31 341 ALA B N 1
ATOM 5376 C CA . ALA B 1 341 ? -9.227 28.406 -1.27 1 98.31 341 ALA B CA 1
ATOM 5377 C C . ALA B 1 341 ? -9.758 29.062 -2.545 1 98.31 341 ALA B C 1
ATOM 5379 O O . ALA B 1 341 ? -9.031 29.172 -3.537 1 98.31 341 ALA B O 1
ATOM 5380 N N . GLN B 1 342 ? -10.969 29.422 -2.48 1 97.31 342 GLN B N 1
ATOM 5381 C CA . GLN B 1 342 ? -11.516 30.344 -3.471 1 97.31 342 GLN B CA 1
ATOM 5382 C C . GLN B 1 342 ? -11.039 31.766 -3.213 1 97.31 342 GLN B C 1
ATOM 5384 O O . GLN B 1 342 ? -11.109 32.25 -2.084 1 97.31 342 GLN B O 1
ATOM 5389 N N . ILE B 1 343 ? -10.484 32.344 -4.258 1 94.38 343 ILE B N 1
ATOM 5390 C CA . ILE B 1 343 ? -10.047 33.719 -4.066 1 94.38 343 ILE B CA 1
ATOM 5391 C C . ILE B 1 343 ? -10.672 34.594 -5.141 1 94.38 343 ILE B C 1
ATOM 5393 O O . ILE B 1 343 ? -11.188 34.125 -6.145 1 94.38 343 ILE B O 1
ATOM 5397 N N . GLU B 1 344 ? -10.82 35.875 -4.777 1 87.38 344 GLU B N 1
ATOM 5398 C CA . GLU B 1 344 ? -11.258 36.812 -5.793 1 87.38 344 GLU B CA 1
ATOM 5399 C C . GLU B 1 344 ? -10.195 37 -6.867 1 87.38 344 GLU B C 1
ATOM 5401 O O . GLU B 1 344 ? -9.016 37.156 -6.559 1 87.38 344 GLU B O 1
ATOM 5406 N N . PRO B 1 345 ? -10.68 36.688 -8.078 1 75.19 345 PRO B N 1
ATOM 5407 C CA . PRO B 1 345 ? -9.68 36.875 -9.141 1 75.19 345 PRO B CA 1
ATOM 5408 C C . PRO B 1 345 ? -9.039 38.25 -9.117 1 75.19 345 PRO B C 1
ATOM 5410 O O . PRO B 1 345 ? -9.703 39.25 -8.82 1 75.19 345 PRO B O 1
ATOM 5413 N N . GLU B 1 346 ? -7.738 38.156 -8.898 1 62.69 346 GLU B N 1
ATOM 5414 C CA . GLU B 1 346 ? -7.062 39.469 -9 1 62.69 346 GLU B CA 1
ATOM 5415 C C . GLU B 1 346 ? -7.363 40.125 -10.344 1 62.69 346 GLU B C 1
ATOM 5417 O O . GLU B 1 346 ? -7.453 39.469 -11.367 1 62.69 346 GLU B O 1
ATOM 5422 N N . LYS B 1 347 ? -7.988 41.25 -10.305 1 50.31 347 LYS B N 1
ATOM 5423 C CA . LYS B 1 347 ? -8.156 42 -11.539 1 50.31 347 LYS B CA 1
ATOM 5424 C C . LYS B 1 347 ? -6.836 42.125 -12.289 1 50.31 347 LYS B C 1
ATOM 5426 O O . LYS B 1 347 ? -5.84 42.594 -11.727 1 50.31 347 LYS B O 1
ATOM 5431 N N . LEU B 1 348 ? -6.531 41.25 -13.422 1 45.72 348 LEU B N 1
ATOM 5432 C CA . LEU B 1 348 ? -5.379 41.438 -14.297 1 45.72 348 LEU B CA 1
ATOM 5433 C C . LEU B 1 348 ? -5.457 42.781 -15.008 1 45.72 348 LEU B C 1
ATOM 5435 O O . LEU B 1 348 ? -6.543 43.219 -15.398 1 45.72 348 LEU B O 1
#

Nearest PDB structures (foldseek):
  2pue-assembly1_A  TM=7.629E-01  e=3.175E-28  Escherichia coli
  2pua-assembly1_A  TM=7.328E-01  e=7.474E-29  Escherichia coli
  1jh9-assembly1_A-2  TM=7.571E-01  e=1.021E-27  Escherichia coli
  5ysz-assembly1_A-2  TM=6.946E-01  e=4.538E-24  Thermobifida fusca YX
  3dbi-assembly2_B  TM=7.849E-01  e=7.164E-22  Escherichia coli K-12